Protein AF-A0A2T2WTW9-F1 (afdb_monomer_lite)

Sequence (430 aa):
RAPKILFAANYSHKLLANQEGWDDLMRSLPLPQQQKLLKLWMQDMSKQTQLQDDSLNWAVPLLHEATSSQILQQLQAVLEVTPENVRHEFWWTALEGSDCWTILAKPYGSNLVPDIIPVLQRAAKTMASTIWWQHWMTGVKTLIAVGAGDVSVWVPNILEALSQVQVDAVDPEFLRELERARNSRFKQASQTSKTTKDKKGRSSNKSRKSSLESASELSSTTIWVRLRELVTEGESAERVVLQQHKELQSKVTTLQTEQKNLRKELENIRAQLHEEINRREEVQIAYEHLSRTYADTEEKVTYLQNDIEEKHRIYHELQISHHELSILHEKTKIELSEWQRMADMWEHQSKQEREAGKLEFRDKLRRGPVRIASYVKDYLEHLLEGDSNPELIPSLALSFDELHRYLLSLADLPQEMRIRRELLPKPEDS

Foldseek 3Di:
DDDDDDDDDDDDPVVVVCVVLVVVVLVVDDPVLSVLVVVVQVVVVVVDDDDDDVSQLSLQVLLVVPPDPVSLVSVVSVLVVDDLVVNLSSLLNNLVRDLSLLVCLQPPVQSCLVSLLVNLLVCQVPVDDLSSQVSSLNSVLNNLVNVHDPLLPRLVSVVVSCVSHDPPSPDPVSVVVSVCSNVVVVVVVPPDDDDDDDDDDDDDDDDDPDDPDDPDDPDPVNVVVVVVVVVVVVVVVVVVVVVVVVVVVVVVVVVVVVVVVVVVVVVVVVVVVVVVVVVVVVVVVVVVVVVVVVVVVVVVVVVVVVVVVVVVVVVVVVVVVVVVVVVVVVVVVVVVVVVVVVVVVVVVVLVVVVVVDDDVSLVCLCPPPVVVLVVVVVVVVVVVVPDDDPPVVVVVVVVSVVVVVVSVVVSCDDPPVVCCVVVDDDDDDD

Secondary structure (DSSP, 8-state):
------PPP-S-TTSGGGHHHHHHHHHHS-HHHHHHHHHHHHHHTTT--PPPGGG-TTHHHHHHH--SHHHHHHHHHHHHHS-HHHHHHHHHHHHHH--HHHHHHHHHHHHHHHHHHHHHHHHHHHT--HHHHHHHHHHHHHHHHHT-S-HHHHHHHHHHHHHTS-GGGS-HHHHHHHHHHHHHTTTTTTSS---------------------------HHHHHHHHHHHHHHHHHHHHHHHHHHHHHHHHHHHHHHHHHHHHHHHHHHHHHHHHHHHHHHHHHHHHHHHHHHHHHHHHHHHHHHHHHHHHHHHHHHHHHHHHHHHHHHHHHHHHHHHHHHHHHHHHHHHHHHHHH-TTHHHHHHHHTHHHHHHHHHHHHHHHHTT---TTSHHHHHHHHHHHHHHHHHHHS-SSHHHHHHHSSPP----

Radius of gyration: 58.15 Å; chains: 1; bounding box: 106×54×207 Å

pLDDT: mean 70.26, std 20.25, range [25.44, 97.69]

Structure (mmCIF, N/CA/C/O backbone):
data_AF-A0A2T2WTW9-F1
#
_entry.id   AF-A0A2T2WTW9-F1
#
loop_
_atom_site.group_PDB
_atom_site.id
_atom_site.type_symbol
_atom_site.label_atom_id
_atom_site.label_alt_id
_atom_site.label_comp_id
_atom_site.label_asym_id
_atom_site.label_entity_id
_atom_site.label_seq_id
_atom_site.pdbx_PDB_ins_code
_atom_site.Cartn_x
_atom_site.Cartn_y
_atom_site.Cartn_z
_atom_site.occupancy
_atom_site.B_iso_or_equiv
_atom_site.auth_seq_id
_atom_site.auth_comp_id
_atom_site.auth_asym_id
_atom_site.auth_atom_id
_atom_site.pdbx_PDB_model_num
ATOM 1 N N . ARG A 1 1 ? 30.141 -5.319 -6.192 1.00 32.00 1 ARG A N 1
ATOM 2 C CA . ARG A 1 1 ? 30.430 -4.173 -5.293 1.00 32.00 1 ARG A CA 1
ATOM 3 C C . ARG A 1 1 ? 29.116 -3.421 -5.102 1.00 32.00 1 ARG A C 1
ATOM 5 O O . ARG A 1 1 ? 28.681 -2.782 -6.045 1.00 32.00 1 ARG A O 1
ATOM 12 N N . ALA A 1 2 ? 28.444 -3.619 -3.967 1.00 25.44 2 ALA A N 1
ATOM 13 C CA . ALA A 1 2 ? 27.150 -3.000 -3.658 1.00 25.44 2 ALA A CA 1
ATOM 14 C C . ALA A 1 2 ? 27.317 -1.499 -3.324 1.00 25.44 2 ALA A C 1
ATOM 16 O O . ALA A 1 2 ? 28.402 -1.114 -2.872 1.00 25.44 2 ALA A O 1
ATOM 17 N N . PRO A 1 3 ? 26.303 -0.647 -3.566 1.00 28.50 3 PRO A N 1
ATOM 18 C CA . PRO A 1 3 ? 26.436 0.793 -3.394 1.00 28.50 3 PRO A CA 1
ATOM 19 C C . PRO A 1 3 ? 26.480 1.159 -1.905 1.00 28.50 3 PRO A C 1
ATOM 21 O O . PRO A 1 3 ? 25.616 0.768 -1.125 1.00 28.50 3 PRO A O 1
ATOM 24 N N . LYS A 1 4 ? 27.503 1.929 -1.515 1.00 32.44 4 LYS A N 1
ATOM 25 C CA . LYS A 1 4 ? 27.566 2.604 -0.214 1.00 32.44 4 LYS A CA 1
ATOM 26 C C . LYS A 1 4 ? 26.485 3.685 -0.183 1.00 32.44 4 LYS A C 1
ATOM 28 O O . LYS A 1 4 ? 26.638 4.717 -0.832 1.00 32.44 4 LYS A O 1
ATOM 33 N N . ILE A 1 5 ? 25.416 3.448 0.568 1.00 31.77 5 ILE A N 1
ATOM 34 C CA . ILE A 1 5 ? 24.427 4.474 0.902 1.00 31.77 5 ILE A CA 1
ATOM 35 C C . ILE A 1 5 ? 25.028 5.307 2.038 1.00 31.77 5 ILE A C 1
ATOM 37 O O . ILE A 1 5 ? 25.199 4.833 3.158 1.00 31.77 5 ILE A O 1
ATOM 41 N N . LEU A 1 6 ? 25.436 6.532 1.714 1.00 30.73 6 LEU A N 1
ATOM 42 C CA . LEU A 1 6 ? 25.933 7.513 2.674 1.00 30.73 6 LEU A CA 1
ATOM 43 C C . LEU A 1 6 ? 24.751 8.045 3.496 1.00 30.73 6 LEU A C 1
ATOM 45 O O . LEU A 1 6 ? 23.930 8.801 2.982 1.00 30.73 6 LEU A O 1
ATOM 49 N N . PHE A 1 7 ? 24.678 7.664 4.771 1.00 31.72 7 PHE A N 1
ATOM 50 C CA . PHE A 1 7 ? 23.780 8.292 5.739 1.00 31.72 7 PHE A CA 1
ATOM 51 C C . PHE A 1 7 ? 24.332 9.668 6.126 1.00 31.72 7 PHE A C 1
ATOM 53 O O . PHE A 1 7 ? 25.425 9.784 6.683 1.00 31.72 7 PHE A O 1
ATOM 60 N N . ALA A 1 8 ? 23.575 10.716 5.801 1.00 28.02 8 ALA A N 1
ATOM 61 C CA . ALA A 1 8 ? 23.860 12.077 6.226 1.00 28.02 8 ALA A CA 1
ATOM 62 C C . ALA A 1 8 ? 23.652 12.224 7.743 1.00 28.02 8 ALA A C 1
ATOM 64 O O . ALA A 1 8 ? 22.710 11.694 8.330 1.00 28.02 8 ALA A O 1
ATOM 65 N N . ALA A 1 9 ? 24.592 12.936 8.354 1.00 33.25 9 ALA A N 1
ATOM 66 C CA . ALA A 1 9 ? 24.788 13.105 9.780 1.00 33.25 9 ALA A CA 1
ATOM 67 C C . ALA A 1 9 ? 23.660 13.883 10.475 1.00 33.25 9 ALA A C 1
ATOM 69 O O . ALA A 1 9 ? 23.256 14.931 9.977 1.00 33.25 9 ALA A O 1
ATOM 70 N N . ASN A 1 10 ? 23.230 13.398 11.653 1.00 32.41 10 ASN A N 1
ATOM 71 C CA . ASN A 1 10 ? 23.054 14.197 12.883 1.00 32.41 10 ASN A CA 1
ATOM 72 C C . ASN A 1 10 ? 22.334 13.445 14.020 1.00 32.41 10 ASN A C 1
ATOM 74 O O . ASN A 1 10 ? 21.388 13.986 14.564 1.00 32.41 10 ASN A O 1
ATOM 78 N N . TYR A 1 11 ? 22.760 12.254 14.464 1.00 33.16 11 TYR A N 1
ATOM 79 C CA . TYR A 1 11 ? 22.256 11.716 15.745 1.00 33.16 11 TYR A CA 1
ATOM 80 C C . TYR A 1 11 ? 23.317 10.925 16.528 1.00 33.16 11 TYR A C 1
ATOM 82 O O . TYR A 1 11 ? 24.251 10.359 15.974 1.00 33.16 11 TYR A O 1
ATOM 90 N N . SER A 1 12 ? 23.171 10.994 17.853 1.00 35.12 12 SER A N 1
ATOM 91 C CA . SER A 1 12 ? 24.141 10.763 18.935 1.00 35.12 12 SER A CA 1
ATOM 92 C C . SER A 1 12 ? 25.083 9.546 18.851 1.00 35.12 12 SER A C 1
ATOM 94 O O . SER A 1 12 ? 24.711 8.466 18.401 1.00 35.12 12 SER A O 1
ATOM 96 N N . HIS A 1 13 ? 26.265 9.700 19.466 1.00 31.00 13 HIS A N 1
ATOM 97 C CA . HIS A 1 13 ? 27.338 8.708 19.659 1.00 31.00 13 HIS A CA 1
ATOM 98 C C . HIS A 1 13 ? 26.927 7.326 20.223 1.00 31.00 13 HIS A C 1
ATOM 100 O O . HIS A 1 13 ? 27.744 6.411 20.188 1.00 31.00 13 HIS A O 1
ATOM 106 N N . LYS A 1 14 ? 25.691 7.129 20.709 1.00 35.22 14 LYS A N 1
ATOM 107 C CA . LYS A 1 14 ? 25.185 5.814 21.152 1.00 35.22 14 LYS A CA 1
ATOM 108 C C . LYS A 1 14 ? 24.751 4.886 20.005 1.00 35.22 14 LYS A C 1
ATOM 110 O O . LYS A 1 14 ? 24.693 3.683 20.219 1.00 35.22 14 LYS A O 1
ATOM 115 N N . LEU A 1 15 ? 24.486 5.411 18.805 1.00 37.41 15 LEU A N 1
ATOM 116 C CA . LEU A 1 15 ? 24.097 4.612 17.627 1.00 37.41 15 LEU A CA 1
ATOM 117 C C . LEU A 1 15 ? 25.297 4.000 16.881 1.00 37.41 15 LEU A C 1
ATOM 119 O O . LEU A 1 15 ? 25.158 2.963 16.242 1.00 37.41 15 LEU A O 1
ATOM 123 N N . LEU A 1 16 ? 26.482 4.611 16.989 1.00 35.28 16 LEU A N 1
ATOM 124 C CA . LEU A 1 16 ? 27.678 4.198 16.241 1.00 35.28 16 LEU A CA 1
ATOM 125 C C . LEU A 1 16 ? 28.305 2.891 16.751 1.00 35.28 16 LEU A C 1
ATOM 127 O O . LEU A 1 16 ? 28.935 2.189 15.971 1.00 35.28 16 LEU A O 1
ATOM 131 N N . ALA A 1 17 ? 28.106 2.529 18.022 1.00 37.09 17 ALA A N 1
ATOM 132 C CA . ALA A 1 17 ? 28.613 1.267 18.572 1.00 37.09 17 ALA A CA 1
ATOM 133 C C . ALA A 1 17 ? 27.791 0.034 18.137 1.00 37.09 17 ALA A C 1
ATOM 135 O O . ALA A 1 17 ? 28.277 -1.084 18.243 1.00 37.09 17 ALA A O 1
ATOM 136 N N . ASN A 1 18 ? 26.571 0.233 17.618 1.00 49.44 18 ASN A N 1
ATOM 137 C CA . ASN A 1 18 ? 25.616 -0.842 17.316 1.00 49.44 18 ASN A CA 1
ATOM 138 C C . ASN A 1 18 ? 25.334 -1.015 15.810 1.00 49.44 18 ASN A C 1
ATOM 140 O O . ASN A 1 18 ? 24.486 -1.827 15.441 1.00 49.44 18 ASN A O 1
ATOM 144 N N . GLN A 1 19 ? 26.042 -0.286 14.936 1.00 46.03 19 GLN A N 1
ATOM 145 C CA . GLN A 1 19 ? 25.947 -0.466 13.480 1.00 46.03 19 GLN A CA 1
ATOM 146 C C . GLN A 1 19 ? 26.473 -1.831 13.026 1.00 46.03 19 GLN A C 1
ATOM 148 O O . GLN A 1 19 ? 25.885 -2.419 12.130 1.00 46.03 19 GLN A O 1
ATOM 153 N N . GLU A 1 20 ? 27.508 -2.375 13.675 1.00 45.78 20 GLU A N 1
ATOM 154 C CA . GLU A 1 20 ? 28.047 -3.699 13.324 1.00 45.78 20 GLU A CA 1
ATOM 155 C C . GLU A 1 20 ? 27.030 -4.821 13.584 1.00 45.78 20 GLU A C 1
ATOM 157 O O . GLU A 1 20 ? 26.842 -5.687 12.736 1.00 45.78 20 GLU A O 1
ATOM 162 N N . GLY A 1 21 ? 26.290 -4.764 14.699 1.00 48.16 21 GLY A N 1
ATOM 163 C CA . GLY A 1 21 ? 25.243 -5.747 15.008 1.00 48.16 21 GLY A CA 1
ATOM 164 C C . GLY A 1 21 ? 24.029 -5.657 14.078 1.00 48.16 21 GLY A C 1
ATOM 165 O O . GLY A 1 21 ? 23.460 -6.681 13.703 1.00 48.16 21 GLY A O 1
ATOM 166 N N . TRP A 1 22 ? 23.658 -4.441 13.667 1.00 51.72 22 TRP A N 1
ATOM 167 C CA . TRP A 1 22 ? 22.607 -4.221 12.669 1.00 51.72 22 TRP A CA 1
ATOM 168 C C . TRP A 1 22 ? 23.037 -4.681 11.275 1.00 51.72 22 TRP A C 1
ATOM 170 O O . TRP A 1 22 ? 22.254 -5.319 10.578 1.00 51.72 22 TRP A O 1
ATOM 180 N N . ASP A 1 23 ? 24.278 -4.401 10.876 1.00 53.28 23 ASP A N 1
ATOM 181 C CA . ASP A 1 23 ? 24.824 -4.820 9.587 1.00 53.28 23 ASP A CA 1
ATOM 182 C C . ASP A 1 23 ? 24.964 -6.345 9.501 1.00 53.28 23 ASP A C 1
ATOM 184 O O . ASP A 1 23 ? 24.663 -6.921 8.455 1.00 53.28 23 ASP A O 1
ATOM 188 N N . ASP A 1 24 ? 25.369 -7.013 10.582 1.00 52.59 24 ASP A N 1
ATOM 189 C CA . ASP A 1 24 ? 25.487 -8.473 10.621 1.00 52.59 24 ASP A CA 1
ATOM 190 C C . ASP A 1 24 ? 24.117 -9.169 10.615 1.00 52.59 24 ASP A C 1
ATOM 192 O O . ASP A 1 24 ? 23.941 -10.153 9.892 1.00 52.59 24 ASP A O 1
ATOM 196 N N . LEU A 1 25 ? 23.122 -8.628 11.328 1.00 54.19 25 LEU A N 1
ATOM 197 C CA . LEU A 1 25 ? 21.744 -9.134 11.295 1.00 54.19 25 LEU A CA 1
ATOM 198 C C . LEU A 1 25 ? 21.060 -8.848 9.951 1.00 54.19 25 LEU A C 1
ATOM 200 O O . LEU A 1 25 ? 20.338 -9.686 9.421 1.00 54.19 25 LEU A O 1
ATOM 204 N N . MET A 1 26 ? 21.323 -7.692 9.339 1.00 56.12 26 MET A N 1
ATOM 205 C CA . MET A 1 26 ? 20.840 -7.415 7.989 1.00 56.12 26 MET A CA 1
ATOM 206 C C . MET A 1 26 ? 21.482 -8.359 6.978 1.00 56.12 26 MET A C 1
ATOM 208 O O . MET A 1 26 ? 20.782 -8.865 6.113 1.00 56.12 26 MET A O 1
ATOM 212 N N . ARG A 1 27 ? 22.778 -8.666 7.095 1.00 60.22 27 ARG A N 1
ATOM 213 C CA . ARG A 1 27 ? 23.466 -9.603 6.190 1.00 60.22 27 ARG A CA 1
ATOM 214 C C . ARG A 1 27 ? 23.010 -11.053 6.335 1.00 60.22 27 ARG A C 1
ATOM 216 O O . ARG A 1 27 ? 23.097 -11.779 5.348 1.00 60.22 27 ARG A O 1
ATOM 223 N N . SER A 1 28 ? 22.551 -11.476 7.514 1.00 54.88 28 SER A N 1
ATOM 224 C CA . SER A 1 28 ? 22.048 -12.840 7.730 1.00 54.88 28 SER A CA 1
ATOM 225 C C . SER A 1 28 ? 20.632 -13.057 7.188 1.00 54.88 28 SER A C 1
ATOM 227 O O . SER A 1 28 ? 20.235 -14.199 6.969 1.00 54.88 28 SER A O 1
ATOM 229 N N . LEU A 1 29 ? 19.890 -11.982 6.908 1.00 52.53 29 LEU A N 1
ATOM 230 C CA . LEU A 1 29 ? 18.525 -12.058 6.400 1.00 52.53 29 LEU A CA 1
ATOM 231 C C . LEU A 1 29 ? 18.458 -12.239 4.873 1.00 52.53 29 LEU A C 1
ATOM 233 O O . LEU A 1 29 ? 19.242 -11.629 4.145 1.00 52.53 29 LEU A O 1
ATOM 237 N N . PRO A 1 30 ? 17.474 -12.983 4.338 1.00 57.03 30 PRO A N 1
ATOM 238 C CA . PRO A 1 30 ? 17.153 -12.980 2.914 1.00 57.03 30 PRO A CA 1
ATOM 239 C C . PRO A 1 30 ? 16.832 -11.569 2.392 1.00 57.03 30 PRO A C 1
ATOM 241 O O . PRO A 1 30 ? 16.131 -10.790 3.042 1.00 57.03 30 PRO A O 1
ATOM 244 N N . LEU A 1 31 ? 17.278 -11.254 1.169 1.00 52.59 31 LEU A N 1
ATOM 245 C CA . LEU A 1 31 ? 17.116 -9.940 0.520 1.00 52.59 31 LEU A CA 1
ATOM 246 C C . LEU A 1 31 ? 15.683 -9.349 0.587 1.00 52.59 31 LEU A C 1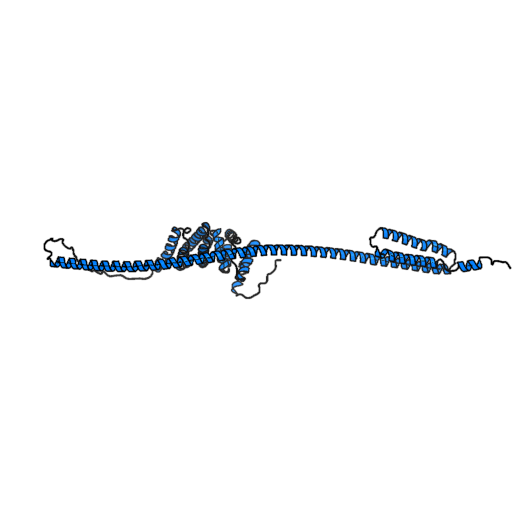
ATOM 248 O O . LEU A 1 31 ? 15.559 -8.146 0.834 1.00 52.59 31 LEU A O 1
ATOM 252 N N . PRO A 1 32 ? 14.594 -10.136 0.442 1.00 48.22 32 PRO A N 1
ATOM 253 C CA . PRO A 1 32 ? 13.232 -9.612 0.576 1.00 48.22 32 PRO A CA 1
ATOM 254 C C . PRO A 1 32 ? 12.908 -9.106 1.990 1.00 48.22 32 PRO A C 1
ATOM 256 O O . PRO A 1 32 ? 12.157 -8.147 2.147 1.00 48.22 32 PRO A O 1
ATOM 259 N N . GLN A 1 33 ? 13.481 -9.730 3.022 1.00 54.44 33 GLN A N 1
ATOM 260 C CA . GLN A 1 33 ? 13.273 -9.359 4.423 1.00 54.44 33 GLN A CA 1
ATOM 261 C C . GLN A 1 33 ? 14.115 -8.134 4.797 1.00 54.44 33 GLN A C 1
ATOM 263 O O . GLN A 1 33 ? 13.599 -7.222 5.439 1.00 54.44 33 GLN A O 1
ATOM 268 N N . GLN A 1 34 ? 15.352 -8.046 4.290 1.00 59.94 34 GLN A N 1
ATOM 269 C CA . GLN A 1 34 ? 16.199 -6.852 4.416 1.00 59.94 34 GLN A CA 1
ATOM 270 C C . GLN A 1 34 ? 15.506 -5.604 3.856 1.00 59.94 34 GLN A C 1
ATOM 272 O O . GLN A 1 34 ? 15.383 -4.587 4.535 1.00 59.94 34 GLN A O 1
ATOM 277 N N . GLN A 1 35 ? 15.005 -5.682 2.619 1.00 54.09 35 GLN A N 1
ATOM 278 C CA . GLN A 1 35 ? 14.326 -4.561 1.960 1.00 54.09 35 GLN A CA 1
ATOM 279 C C . GLN A 1 35 ? 13.061 -4.128 2.708 1.00 54.09 35 GLN A C 1
ATOM 281 O O . GLN A 1 35 ? 12.686 -2.958 2.666 1.00 54.09 35 GLN A O 1
ATOM 286 N N . LYS A 1 36 ? 12.410 -5.059 3.406 1.00 57.69 36 LYS A N 1
ATOM 287 C CA . LYS A 1 36 ? 11.183 -4.810 4.158 1.00 57.69 36 LYS A CA 1
ATOM 288 C C . LYS A 1 36 ? 11.455 -4.183 5.523 1.00 57.69 36 LYS A C 1
ATOM 290 O O . LYS A 1 36 ? 10.808 -3.196 5.848 1.00 57.69 36 LYS A O 1
ATOM 295 N N . LEU A 1 37 ? 12.457 -4.668 6.259 1.00 57.53 37 LEU A N 1
ATOM 296 C CA . LEU A 1 37 ? 12.963 -4.029 7.482 1.00 57.53 37 LEU A CA 1
ATOM 297 C C . LEU A 1 37 ? 13.459 -2.605 7.204 1.00 57.53 37 LEU A C 1
ATOM 299 O O . LEU A 1 37 ? 13.097 -1.683 7.928 1.00 57.53 37 LEU A O 1
ATOM 303 N N . LEU A 1 38 ? 14.190 -2.405 6.102 1.00 59.69 38 LEU A N 1
ATOM 304 C CA . LEU A 1 38 ? 14.583 -1.075 5.628 1.00 59.69 38 LEU A CA 1
ATOM 305 C C . LEU A 1 38 ? 13.368 -0.196 5.307 1.00 59.69 38 LEU A C 1
ATOM 307 O O . LEU A 1 38 ? 13.343 0.959 5.717 1.00 59.69 38 LEU A O 1
ATOM 311 N N . LYS A 1 39 ? 12.341 -0.726 4.630 1.00 57.78 39 LYS A N 1
ATOM 312 C CA . LYS A 1 39 ? 11.100 0.019 4.353 1.00 57.78 39 LYS A CA 1
ATOM 313 C C . LYS A 1 39 ? 10.349 0.407 5.627 1.00 57.78 39 LYS A C 1
ATOM 315 O O . LYS A 1 39 ? 9.943 1.557 5.723 1.00 57.78 39 LYS A O 1
ATOM 320 N N . LEU A 1 40 ? 10.208 -0.495 6.599 1.00 54.28 40 LEU A N 1
ATOM 321 C CA . LEU A 1 40 ? 9.554 -0.216 7.886 1.00 54.28 40 LEU A CA 1
ATOM 322 C C . LEU A 1 40 ? 10.321 0.841 8.688 1.00 54.28 40 LEU A C 1
ATOM 324 O O . LEU A 1 40 ? 9.731 1.785 9.209 1.00 54.28 40 LEU A O 1
ATOM 328 N N . TRP A 1 41 ? 11.648 0.723 8.723 1.00 56.50 41 TRP A N 1
ATOM 329 C CA . TRP A 1 41 ? 12.520 1.681 9.397 1.00 56.50 41 TRP A CA 1
ATOM 330 C C . TRP A 1 41 ? 12.502 3.062 8.718 1.00 56.50 41 TRP A C 1
ATOM 332 O O . TRP A 1 41 ? 12.539 4.091 9.390 1.00 56.50 41 TRP A O 1
ATOM 342 N N . MET A 1 42 ? 12.376 3.101 7.387 1.00 50.41 42 MET A N 1
ATOM 343 C CA . MET A 1 42 ? 12.234 4.340 6.615 1.00 50.41 42 MET A CA 1
ATOM 344 C C . MET A 1 42 ? 10.820 4.943 6.671 1.00 50.41 42 MET A C 1
ATOM 346 O O . MET A 1 42 ? 10.693 6.163 6.614 1.00 50.41 42 MET A O 1
ATOM 350 N N . GLN A 1 43 ? 9.761 4.136 6.793 1.00 49.50 43 GLN A N 1
ATOM 351 C CA . GLN A 1 43 ? 8.373 4.615 6.865 1.00 49.50 43 GLN A CA 1
ATOM 352 C C . GLN A 1 43 ? 8.074 5.340 8.186 1.00 49.50 43 GLN A C 1
ATOM 354 O O . GLN A 1 43 ? 7.377 6.356 8.175 1.00 49.50 43 GLN A O 1
ATOM 359 N N . ASP A 1 44 ? 8.669 4.920 9.306 1.00 46.44 44 ASP A N 1
ATOM 360 C CA . ASP A 1 44 ? 8.463 5.576 10.611 1.00 46.44 44 ASP A CA 1
ATOM 361 C C . ASP A 1 44 ? 9.205 6.929 10.730 1.00 46.44 44 ASP A C 1
ATOM 363 O O . ASP A 1 44 ? 8.783 7.826 11.461 1.00 46.44 44 ASP A O 1
ATOM 367 N N . MET A 1 45 ? 10.237 7.166 9.902 1.00 42.53 45 MET A N 1
ATOM 368 C CA . MET A 1 45 ? 10.816 8.512 9.728 1.00 42.53 45 MET A CA 1
ATOM 369 C C . MET A 1 45 ? 9.802 9.518 9.150 1.00 42.53 45 MET A C 1
ATOM 371 O O . MET A 1 45 ? 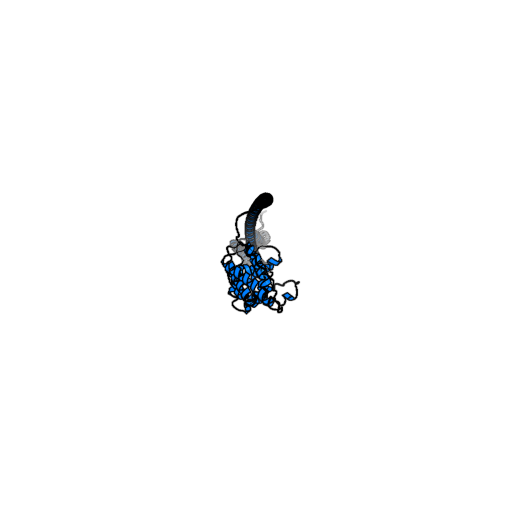10.010 10.728 9.241 1.00 42.53 45 MET A O 1
ATOM 375 N N . SER A 1 46 ? 8.693 9.033 8.581 1.00 43.38 46 SER A N 1
ATOM 376 C CA . SER A 1 46 ? 7.662 9.835 7.923 1.00 43.38 46 SER A CA 1
ATOM 377 C C . SER A 1 46 ? 6.303 9.845 8.638 1.00 43.38 46 SER A C 1
ATOM 379 O O . SER A 1 46 ? 5.301 10.111 8.001 1.00 43.38 46 SER A O 1
ATOM 381 N N . LYS A 1 47 ? 6.228 9.606 9.957 1.00 42.09 47 LYS A N 1
ATOM 382 C CA . LYS A 1 47 ? 5.075 9.934 10.843 1.00 42.09 47 LYS A CA 1
ATOM 383 C C . LYS A 1 47 ? 3.636 9.557 10.410 1.00 42.09 47 LYS A C 1
ATOM 385 O O . LYS A 1 47 ? 2.696 10.001 11.068 1.00 42.09 47 LYS A O 1
ATOM 390 N N . GLN A 1 48 ? 3.403 8.742 9.388 1.00 40.12 48 GLN A N 1
ATOM 391 C CA . GLN A 1 48 ? 2.062 8.307 8.992 1.00 40.12 48 GLN A CA 1
ATOM 392 C C . GLN A 1 48 ? 2.131 6.957 8.285 1.00 40.12 48 GLN A C 1
ATOM 394 O O . GLN A 1 48 ? 2.609 6.901 7.160 1.00 40.12 48 GLN A O 1
ATOM 399 N N . THR A 1 49 ? 1.632 5.885 8.908 1.00 38.47 49 THR A N 1
ATOM 400 C CA . THR A 1 49 ? 0.487 5.066 8.437 1.00 38.47 49 THR A CA 1
ATOM 401 C C . THR A 1 49 ? 0.370 3.757 9.222 1.00 38.47 49 THR A C 1
ATOM 403 O O . THR A 1 49 ? 1.361 3.175 9.653 1.00 38.47 49 THR A O 1
ATOM 406 N N . GLN A 1 50 ? -0.875 3.307 9.406 1.00 43.34 50 GLN A N 1
ATOM 407 C CA . GLN A 1 50 ? -1.211 1.949 9.831 1.00 43.34 50 GLN A CA 1
ATOM 408 C C . GLN A 1 50 ? -0.610 0.944 8.843 1.00 43.34 50 GLN A C 1
ATOM 410 O O . GLN A 1 50 ? -0.861 1.020 7.639 1.00 43.34 50 GLN A O 1
ATOM 415 N N . LEU A 1 51 ? 0.191 0.019 9.362 1.00 43.28 51 LEU A N 1
ATOM 416 C CA . LEU A 1 51 ? 0.743 -1.098 8.607 1.00 43.28 51 LEU A CA 1
ATOM 417 C C . LEU A 1 51 ? -0.392 -2.061 8.234 1.00 43.28 51 LEU A C 1
ATOM 419 O O . LEU A 1 51 ? -1.136 -2.495 9.105 1.00 43.28 51 LEU A O 1
ATOM 423 N N . GLN A 1 52 ? -0.552 -2.356 6.940 1.00 38.91 52 GLN A N 1
ATOM 424 C CA . GLN A 1 52 ? -1.534 -3.334 6.461 1.00 38.91 52 GLN A CA 1
ATOM 425 C C . GLN A 1 52 ? -1.151 -4.765 6.888 1.00 38.91 52 GLN A C 1
ATOM 427 O O . GLN A 1 52 ? 0.012 -5.171 6.754 1.00 38.91 52 GLN A O 1
ATOM 432 N N . ASP A 1 53 ? -2.161 -5.513 7.348 1.00 40.09 53 ASP A N 1
ATOM 433 C CA . ASP A 1 53 ? -2.075 -6.810 8.044 1.00 40.09 53 ASP A CA 1
ATOM 434 C C . ASP A 1 53 ? -1.357 -7.932 7.265 1.00 40.09 53 ASP A C 1
ATOM 436 O O . ASP A 1 53 ? -0.660 -8.745 7.864 1.00 40.09 53 ASP A O 1
ATOM 440 N N . ASP A 1 54 ? -1.390 -7.955 5.930 1.00 42.09 54 ASP A N 1
ATOM 441 C CA . ASP A 1 54 ? -0.792 -9.063 5.154 1.00 42.09 54 ASP A CA 1
ATOM 442 C C . ASP A 1 54 ? 0.743 -8.983 5.011 1.00 42.09 54 ASP A C 1
ATOM 444 O O . ASP A 1 54 ? 1.403 -9.851 4.429 1.00 42.09 54 ASP A O 1
ATOM 448 N N . SER A 1 55 ? 1.365 -7.930 5.544 1.00 42.84 55 SER A N 1
ATOM 449 C CA . SER A 1 55 ? 2.793 -7.655 5.367 1.00 42.84 55 SER A CA 1
ATOM 450 C C . SER A 1 55 ? 3.694 -8.232 6.475 1.00 42.84 55 SER A C 1
ATOM 452 O O . SER A 1 55 ? 4.905 -8.009 6.468 1.00 42.84 55 SER A O 1
ATOM 454 N N . LEU A 1 56 ? 3.168 -9.028 7.398 1.00 49.72 56 LEU A N 1
ATOM 455 C CA . LEU A 1 56 ? 3.733 -9.109 8.747 1.00 49.72 56 LEU A CA 1
ATOM 456 C C . LEU A 1 56 ? 4.286 -10.494 9.177 1.00 49.72 56 LEU A C 1
ATOM 458 O O . LEU A 1 56 ? 4.862 -10.629 10.250 1.00 49.72 56 LEU A O 1
ATOM 462 N N . ASN A 1 57 ? 4.310 -11.485 8.277 1.00 53.94 57 ASN A N 1
ATOM 463 C CA . ASN A 1 57 ? 4.860 -12.838 8.521 1.00 53.94 57 ASN A CA 1
ATOM 464 C C . ASN A 1 57 ? 6.405 -12.960 8.526 1.00 53.94 57 ASN A C 1
ATOM 466 O O . ASN A 1 57 ? 6.944 -14.037 8.278 1.00 53.94 57 ASN A O 1
ATOM 470 N N . TRP A 1 58 ? 7.153 -11.880 8.764 1.00 57.88 58 TRP A N 1
ATOM 471 C CA . TRP A 1 58 ? 8.628 -11.911 8.748 1.00 57.88 58 TRP A CA 1
ATOM 472 C C . TRP A 1 58 ? 9.252 -12.188 10.126 1.00 57.88 58 TRP A C 1
ATOM 474 O O . TRP A 1 58 ? 10.370 -12.696 10.189 1.00 57.88 58 TRP A O 1
ATOM 484 N N . ALA A 1 59 ? 8.531 -11.917 11.221 1.00 57.88 59 ALA A N 1
ATOM 485 C CA . ALA A 1 59 ? 9.000 -12.201 12.579 1.00 57.88 59 ALA A CA 1
ATOM 486 C C . ALA A 1 59 ? 9.073 -13.712 12.867 1.00 57.88 59 ALA A C 1
ATOM 488 O O . ALA A 1 59 ? 9.983 -14.176 13.551 1.00 57.88 59 ALA A O 1
ATOM 489 N N . VAL A 1 60 ? 8.147 -14.491 12.299 1.00 57.91 60 VAL A N 1
ATOM 490 C CA . VAL A 1 60 ? 8.039 -15.939 12.536 1.00 57.91 60 VAL A CA 1
ATOM 491 C C . VAL A 1 60 ? 9.250 -16.712 11.981 1.00 57.91 60 VAL A C 1
ATOM 493 O O . VAL A 1 60 ? 9.845 -17.465 12.750 1.00 57.91 60 VAL A O 1
ATOM 496 N N . PRO A 1 61 ? 9.712 -16.505 10.726 1.00 58.28 61 PRO A N 1
ATOM 497 C CA . PRO A 1 61 ? 10.953 -17.112 10.230 1.00 58.28 61 PRO A CA 1
ATOM 498 C C . PRO A 1 61 ? 12.193 -16.721 11.044 1.00 58.28 61 PRO A C 1
ATOM 500 O O . PRO A 1 61 ? 12.998 -17.584 11.382 1.00 58.28 61 PRO A O 1
ATOM 503 N N . LEU A 1 62 ? 12.310 -15.442 11.423 1.00 60.91 62 LEU A N 1
ATOM 504 C CA . LEU A 1 62 ? 13.414 -14.929 12.243 1.00 60.91 62 LEU A CA 1
ATOM 505 C C . LEU A 1 62 ? 13.519 -15.638 13.596 1.00 60.91 62 LEU A C 1
ATOM 507 O O . LEU A 1 62 ? 14.611 -15.970 14.050 1.00 60.91 62 LEU A O 1
ATOM 511 N N . LEU A 1 63 ? 12.380 -15.883 14.238 1.00 63.53 63 LEU A N 1
ATOM 512 C CA . LEU A 1 63 ? 12.312 -16.568 15.526 1.00 63.53 63 LEU A CA 1
ATOM 513 C C . LEU A 1 63 ? 12.506 -18.081 15.391 1.00 63.53 63 LEU A C 1
ATOM 515 O O . LEU A 1 63 ? 13.075 -18.703 16.286 1.00 63.53 63 LEU A O 1
ATOM 519 N N . HIS A 1 64 ? 12.087 -18.664 14.267 1.00 59.88 64 HIS A N 1
ATOM 520 C CA . HIS A 1 64 ? 12.263 -20.087 13.987 1.00 59.88 64 HIS A CA 1
ATOM 521 C C . HIS A 1 64 ? 13.725 -20.448 13.652 1.00 59.88 64 HIS A C 1
ATOM 523 O O . HIS A 1 64 ? 14.161 -21.567 13.933 1.00 59.88 64 HIS A O 1
ATOM 529 N N . GLU A 1 65 ? 14.494 -19.507 13.093 1.00 57.09 65 GLU A N 1
ATOM 530 C CA . GLU A 1 65 ? 15.939 -19.637 12.844 1.00 57.09 65 GLU A CA 1
ATOM 531 C C . GLU A 1 65 ? 16.799 -19.239 14.062 1.00 57.09 65 GLU A C 1
ATOM 533 O O . GLU A 1 65 ? 17.948 -19.671 14.189 1.00 57.09 65 GLU A O 1
ATOM 538 N N . ALA A 1 66 ? 16.242 -18.483 15.015 1.00 55.22 66 ALA A N 1
ATOM 539 C CA . ALA A 1 66 ? 16.905 -18.056 16.249 1.00 55.22 66 ALA A CA 1
ATOM 540 C C . ALA A 1 66 ? 16.966 -19.158 17.331 1.00 55.22 66 ALA A C 1
ATOM 542 O O . ALA A 1 66 ? 16.661 -18.927 18.501 1.00 55.22 66 ALA A O 1
ATOM 543 N N . THR A 1 67 ? 17.394 -20.372 16.975 1.00 55.19 67 THR A N 1
ATOM 544 C CA . THR A 1 67 ? 17.601 -21.467 17.947 1.00 55.19 67 THR A CA 1
ATOM 545 C C . THR A 1 67 ? 18.915 -21.347 18.725 1.00 55.19 67 THR A C 1
ATOM 547 O O . THR A 1 67 ? 19.118 -22.058 19.711 1.00 55.19 67 THR A O 1
ATOM 550 N N . SER A 1 68 ? 19.817 -20.448 18.312 1.00 61.34 68 SER A N 1
ATOM 551 C CA . SER A 1 68 ? 21.095 -20.213 18.987 1.00 61.34 68 SER A CA 1
ATOM 552 C C . SER A 1 68 ? 21.022 -19.023 19.950 1.00 61.34 68 SER A C 1
ATOM 554 O O . SER A 1 68 ? 20.455 -17.974 19.640 1.00 61.34 68 SER A O 1
ATOM 556 N N . SER A 1 69 ? 21.650 -19.160 21.122 1.00 61.50 69 SER A N 1
ATOM 557 C CA . SER A 1 69 ? 21.720 -18.098 22.138 1.00 61.50 69 SER A CA 1
ATOM 558 C C . SER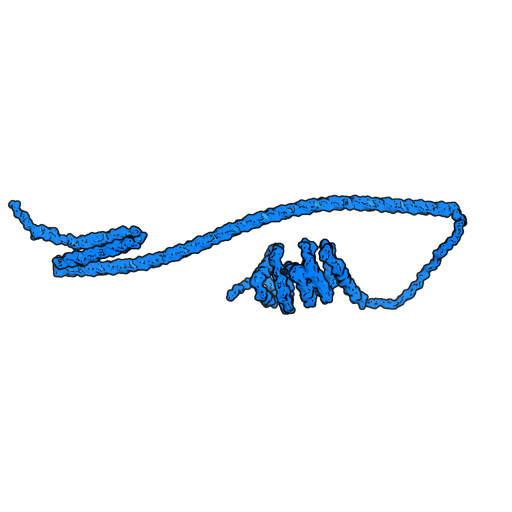 A 1 69 ? 22.355 -16.804 21.617 1.00 61.50 69 SER A C 1
ATOM 560 O O . SER A 1 69 ? 22.010 -15.722 22.084 1.00 61.50 69 SER A O 1
ATOM 562 N N . GLN A 1 70 ? 23.250 -16.904 20.632 1.00 62.38 70 GLN A N 1
ATOM 563 C CA . GLN A 1 70 ? 23.934 -15.765 20.025 1.00 62.38 70 GLN A CA 1
ATOM 564 C C . GLN A 1 70 ? 23.014 -14.953 19.100 1.00 62.38 70 GLN A C 1
ATOM 566 O O . GLN A 1 70 ? 23.032 -13.726 19.152 1.00 62.38 70 GLN A O 1
ATOM 571 N N . ILE A 1 71 ? 22.158 -15.615 18.315 1.00 62.06 71 ILE A N 1
ATOM 572 C CA . ILE A 1 71 ? 21.170 -14.931 17.463 1.00 62.06 71 ILE A CA 1
ATOM 573 C C . ILE A 1 71 ? 20.090 -14.272 18.329 1.00 62.06 71 ILE A C 1
ATOM 575 O O . ILE A 1 71 ? 19.690 -13.146 18.052 1.00 62.06 71 ILE A O 1
ATOM 579 N N . LEU A 1 72 ? 19.673 -14.917 19.425 1.00 64.94 72 LEU A N 1
ATOM 580 C CA . LEU A 1 72 ? 18.720 -14.328 20.374 1.00 64.94 72 LEU A CA 1
ATOM 581 C C . LEU A 1 72 ? 19.280 -13.061 21.049 1.00 64.94 72 LEU A C 1
ATOM 583 O O . LEU A 1 72 ? 18.543 -12.091 21.214 1.00 64.94 72 LEU A O 1
ATOM 587 N N . GLN A 1 73 ? 20.579 -13.033 21.374 1.00 65.44 73 GLN A N 1
ATOM 588 C CA . GLN A 1 73 ? 21.260 -11.834 21.887 1.00 65.44 73 GLN A CA 1
ATOM 589 C C . GLN A 1 73 ? 21.286 -10.694 20.870 1.00 65.44 73 GLN A C 1
ATOM 591 O O . GLN A 1 73 ? 21.026 -9.544 21.219 1.00 65.44 73 GLN A O 1
ATOM 596 N N . GLN A 1 74 ? 21.590 -11.005 19.611 1.00 64.12 74 GLN A N 1
ATOM 597 C CA . GLN A 1 74 ? 21.623 -10.010 18.539 1.00 64.12 74 GLN A CA 1
ATOM 598 C C . GLN A 1 74 ? 20.226 -9.467 18.234 1.00 64.12 74 GLN A C 1
ATOM 600 O O . GLN A 1 74 ? 20.053 -8.255 18.125 1.00 64.12 74 GLN A O 1
ATOM 605 N N . LEU A 1 75 ? 19.219 -10.342 18.171 1.00 69.25 75 LEU A N 1
ATOM 606 C CA . LEU A 1 75 ? 17.826 -9.952 17.983 1.00 69.25 75 LEU A CA 1
ATOM 607 C C . LEU A 1 75 ? 17.361 -9.027 19.109 1.00 69.25 75 LEU A C 1
ATOM 609 O O . LEU A 1 75 ? 16.744 -8.002 18.843 1.00 69.25 75 LEU A O 1
ATOM 613 N N . GLN A 1 76 ? 17.699 -9.340 20.358 1.00 70.31 76 GLN A N 1
ATOM 614 C CA . GLN A 1 76 ? 17.379 -8.474 21.484 1.00 70.31 76 GLN A CA 1
ATOM 615 C C . GLN A 1 76 ? 18.094 -7.121 21.400 1.00 70.31 76 GLN A C 1
ATOM 617 O O . GLN A 1 76 ? 17.452 -6.093 21.592 1.00 70.31 76 GLN A O 1
ATOM 622 N N . ALA A 1 77 ? 19.394 -7.098 21.092 1.00 68.25 77 ALA A N 1
ATOM 623 C CA . ALA A 1 77 ? 20.139 -5.849 20.936 1.00 68.25 77 ALA A CA 1
ATOM 624 C C . ALA A 1 77 ? 19.532 -4.962 19.837 1.00 68.25 77 ALA A C 1
ATOM 626 O O . ALA A 1 77 ? 19.485 -3.740 19.970 1.00 68.25 77 ALA A O 1
ATOM 627 N N . VAL A 1 78 ? 19.012 -5.578 18.773 1.00 67.25 78 VAL A N 1
ATOM 628 C CA . VAL A 1 78 ? 18.258 -4.878 17.732 1.00 67.25 78 VAL A CA 1
ATOM 629 C C . VAL A 1 78 ? 16.914 -4.384 18.269 1.00 67.25 78 VAL A C 1
ATOM 631 O O . VAL A 1 78 ? 16.624 -3.199 18.121 1.00 67.25 78 VAL A O 1
ATOM 634 N N . LEU A 1 79 ? 16.134 -5.230 18.951 1.00 71.38 79 LEU A N 1
ATOM 635 C CA . LEU A 1 79 ? 14.829 -4.861 19.516 1.00 71.38 79 LEU A CA 1
ATOM 636 C C . LEU A 1 79 ? 14.920 -3.737 20.569 1.00 71.38 79 LEU A C 1
ATOM 638 O O . LEU A 1 79 ? 14.029 -2.895 20.671 1.00 71.38 79 LEU A O 1
ATOM 642 N N . GLU A 1 80 ? 16.012 -3.659 21.327 1.00 70.12 80 GLU A N 1
ATOM 643 C CA . GLU A 1 80 ? 16.247 -2.571 22.287 1.00 70.12 80 GLU A CA 1
ATOM 644 C C . GLU A 1 80 ? 16.465 -1.214 21.607 1.00 70.12 80 GLU A C 1
ATOM 646 O O . GLU A 1 80 ? 16.124 -0.175 22.174 1.00 70.12 80 GLU A O 1
ATOM 651 N N . VAL A 1 81 ? 17.008 -1.216 20.388 1.00 66.88 81 VAL A N 1
ATOM 652 C CA . VAL A 1 81 ? 17.286 -0.005 19.602 1.00 66.88 81 VAL A CA 1
ATOM 653 C C . VAL A 1 81 ? 16.147 0.305 18.621 1.00 66.88 81 VAL A C 1
ATOM 655 O O . VAL A 1 81 ? 16.055 1.429 18.123 1.00 66.88 81 VAL A O 1
ATOM 658 N N . THR A 1 82 ? 15.256 -0.654 18.342 1.00 66.75 82 THR A N 1
ATOM 659 C CA . THR A 1 82 ? 14.095 -0.415 17.476 1.00 66.75 82 THR A CA 1
ATOM 660 C C . THR A 1 82 ? 13.064 0.512 18.128 1.00 66.75 82 THR A C 1
ATOM 662 O O . THR A 1 82 ? 12.811 0.396 19.330 1.00 66.75 82 THR A O 1
ATOM 665 N N . PRO A 1 83 ? 12.421 1.397 17.340 1.00 72.81 83 PRO A N 1
ATOM 666 C CA . PRO A 1 83 ? 11.294 2.203 17.801 1.00 72.81 83 PRO A CA 1
ATOM 667 C C . PRO A 1 83 ? 10.167 1.343 18.387 1.00 72.81 83 PRO A C 1
ATOM 669 O O . PRO A 1 83 ? 9.894 0.245 17.896 1.00 72.81 83 PRO A O 1
ATOM 672 N N . GLU A 1 84 ? 9.472 1.868 19.400 1.00 72.69 84 GLU A N 1
ATOM 673 C CA . GLU A 1 84 ? 8.439 1.133 20.149 1.00 72.69 84 GLU A CA 1
ATOM 674 C C . GLU A 1 84 ? 7.325 0.596 19.240 1.00 72.69 84 GLU A C 1
ATOM 676 O O . GLU A 1 84 ? 6.897 -0.542 19.397 1.00 72.69 84 GLU A O 1
ATOM 681 N N . ASN A 1 85 ? 6.913 1.364 18.227 1.00 70.38 85 ASN A N 1
ATOM 682 C CA . ASN A 1 85 ? 5.882 0.956 17.267 1.00 70.38 85 ASN A CA 1
ATOM 683 C C . ASN A 1 85 ? 6.270 -0.324 16.511 1.00 70.38 85 ASN A C 1
ATOM 685 O O . ASN A 1 85 ? 5.476 -1.256 16.407 1.00 70.38 85 ASN A O 1
ATOM 689 N N . VAL A 1 86 ? 7.514 -0.385 16.028 1.00 69.69 86 VAL A N 1
ATOM 690 C CA . VAL A 1 86 ? 8.049 -1.528 15.275 1.00 69.69 86 VAL A CA 1
ATOM 691 C C . VAL A 1 86 ? 8.245 -2.732 16.192 1.00 69.69 86 VAL A C 1
ATOM 693 O O . VAL A 1 86 ? 7.958 -3.862 15.804 1.00 69.69 86 VAL A O 1
ATOM 696 N N . ARG A 1 87 ? 8.683 -2.496 17.432 1.00 76.12 87 ARG A N 1
ATOM 697 C CA . ARG A 1 87 ? 8.832 -3.546 18.443 1.00 76.12 87 ARG A CA 1
ATOM 698 C C . ARG A 1 87 ? 7.485 -4.161 18.831 1.00 76.12 87 ARG A C 1
ATOM 700 O O . ARG A 1 87 ? 7.375 -5.379 18.923 1.00 76.12 87 ARG A O 1
ATOM 707 N N . HIS A 1 88 ? 6.442 -3.348 18.996 1.00 80.00 88 HIS A N 1
ATOM 708 C CA . HIS A 1 88 ? 5.093 -3.845 19.275 1.00 80.00 88 HIS A CA 1
ATOM 709 C C . HIS A 1 88 ? 4.516 -4.654 18.101 1.00 80.00 88 HIS A C 1
ATOM 711 O O . HIS A 1 88 ? 3.899 -5.690 18.338 1.00 80.00 88 HIS A O 1
ATOM 717 N N . GLU A 1 89 ? 4.739 -4.227 16.852 1.00 75.50 89 GLU A N 1
ATOM 718 C CA . GLU A 1 89 ? 4.369 -4.998 15.648 1.00 75.50 89 GLU A CA 1
ATOM 719 C C . GLU A 1 89 ? 5.115 -6.332 15.558 1.00 75.50 89 GLU A C 1
ATOM 721 O O . GLU A 1 89 ? 4.534 -7.376 15.253 1.00 75.50 89 GLU A O 1
ATOM 726 N N . PHE A 1 90 ? 6.411 -6.319 15.868 1.00 78.44 90 PHE A N 1
ATOM 727 C CA . PHE A 1 90 ? 7.207 -7.536 15.926 1.00 78.44 90 PHE A CA 1
ATOM 728 C C . PHE A 1 90 ? 6.622 -8.526 16.939 1.00 78.44 90 PHE A C 1
ATOM 730 O O . PHE A 1 90 ? 6.418 -9.692 16.615 1.00 78.44 90 PHE A O 1
ATOM 737 N N . TRP A 1 91 ? 6.282 -8.070 18.147 1.00 80.00 91 TRP A N 1
ATOM 738 C CA . TRP A 1 91 ? 5.693 -8.948 19.158 1.00 80.00 91 TRP A CA 1
ATOM 739 C C . TRP A 1 91 ? 4.292 -9.429 18.810 1.00 80.00 91 TRP A C 1
ATOM 741 O O . TRP A 1 91 ? 3.971 -10.584 19.081 1.00 80.00 91 TRP A O 1
ATOM 751 N N . TRP A 1 92 ? 3.477 -8.570 18.199 1.00 80.56 92 TRP A N 1
ATOM 752 C CA . TRP A 1 92 ? 2.147 -8.929 17.722 1.00 80.56 92 TRP A CA 1
ATOM 753 C C . TRP A 1 92 ? 2.202 -10.152 16.801 1.00 80.56 92 TRP A C 1
ATOM 755 O O . TRP A 1 92 ? 1.569 -11.169 17.072 1.00 80.56 92 TRP A O 1
ATOM 765 N N . THR A 1 93 ? 3.037 -10.061 15.771 1.00 75.62 93 THR A N 1
ATOM 766 C CA . THR A 1 93 ? 3.194 -11.075 14.719 1.00 75.62 93 THR A CA 1
ATOM 767 C C . THR A 1 93 ? 3.908 -12.328 15.196 1.00 75.62 93 THR A C 1
ATOM 769 O O . THR A 1 93 ? 3.535 -13.447 14.848 1.00 75.62 93 THR A O 1
ATOM 772 N N . ALA A 1 94 ? 4.921 -12.157 16.040 1.00 74.62 94 ALA A N 1
ATOM 773 C CA . ALA A 1 94 ? 5.656 -13.257 16.634 1.00 74.62 94 ALA A CA 1
ATOM 774 C C . ALA A 1 94 ? 4.749 -14.193 17.448 1.00 74.62 94 ALA A C 1
ATOM 776 O O . ALA A 1 94 ? 4.896 -15.415 17.362 1.00 74.62 94 ALA A O 1
ATOM 777 N N . LEU A 1 95 ? 3.794 -13.618 18.187 1.00 77.75 95 LEU A N 1
ATOM 778 C CA . LEU A 1 95 ? 2.829 -14.346 19.009 1.00 77.75 95 LEU A CA 1
ATOM 779 C C . LEU A 1 95 ? 1.740 -15.053 18.189 1.00 77.75 95 LEU A C 1
ATOM 781 O O . LEU A 1 95 ? 1.163 -16.018 18.681 1.00 77.75 95 LEU A O 1
ATOM 785 N N . GLU A 1 96 ? 1.472 -14.647 16.945 1.00 77.88 96 GLU A N 1
ATOM 786 C CA . GLU A 1 96 ? 0.556 -15.390 16.062 1.00 77.88 96 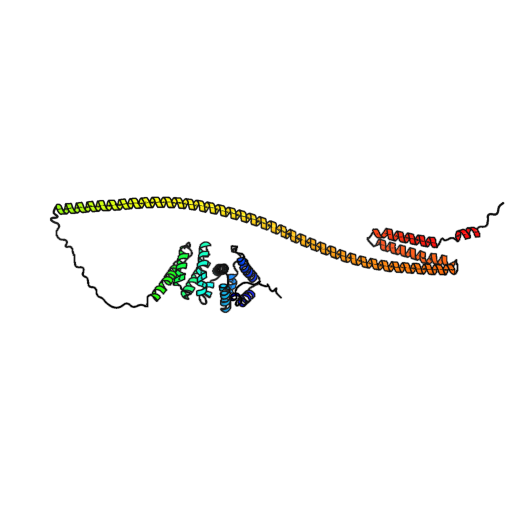GLU A CA 1
ATOM 787 C C . GLU A 1 96 ? 1.168 -16.709 15.570 1.00 77.88 96 GLU A C 1
ATOM 789 O O . GLU A 1 96 ? 0.450 -17.692 15.393 1.00 77.88 96 GLU A O 1
ATOM 794 N N . GLY A 1 97 ? 2.492 -16.751 15.377 1.00 69.50 97 GLY A N 1
ATOM 795 C CA . GLY A 1 97 ? 3.182 -17.906 14.795 1.00 69.50 97 GLY A CA 1
ATOM 796 C C . GLY A 1 97 ? 4.054 -18.729 15.746 1.00 69.50 97 GLY A C 1
ATOM 797 O O . GLY A 1 97 ? 4.442 -19.835 15.373 1.00 69.50 97 GLY A O 1
ATOM 798 N N . SER A 1 98 ? 4.410 -18.229 16.937 1.00 72.50 98 SER A N 1
ATOM 799 C CA . SER A 1 98 ? 5.353 -18.925 17.827 1.00 72.50 98 SER A CA 1
ATOM 800 C C . SER A 1 98 ? 5.272 -18.526 19.310 1.00 72.50 98 SER A C 1
ATOM 802 O O . SER A 1 98 ? 4.993 -17.381 19.656 1.00 72.50 98 SER A O 1
ATOM 804 N N . ASP A 1 99 ? 5.665 -19.452 20.192 1.00 70.69 99 ASP A N 1
ATOM 805 C CA . ASP A 1 99 ? 5.847 -19.259 21.644 1.00 70.69 99 ASP A CA 1
ATOM 806 C C . ASP A 1 99 ? 7.144 -18.499 22.016 1.00 70.69 99 ASP A C 1
ATOM 808 O O . ASP A 1 99 ? 7.780 -18.749 23.048 1.00 70.69 99 ASP A O 1
ATOM 812 N N . CYS A 1 100 ? 7.593 -17.561 21.182 1.00 70.62 100 CYS A N 1
ATOM 813 C CA . CYS A 1 100 ? 8.901 -16.908 21.308 1.00 70.62 100 CYS A CA 1
ATOM 814 C C . CYS A 1 100 ? 9.124 -16.171 22.640 1.00 70.62 100 CYS A C 1
ATOM 816 O O . CYS A 1 100 ? 10.257 -16.064 23.116 1.00 70.62 100 CYS A O 1
ATOM 818 N N . TRP A 1 101 ? 8.050 -15.699 23.280 1.00 74.44 101 TRP A N 1
ATOM 819 C CA . TRP A 1 101 ? 8.117 -15.064 24.595 1.00 74.44 101 TRP A CA 1
ATOM 820 C C . TRP A 1 101 ? 8.659 -16.012 25.660 1.00 74.44 101 TRP A C 1
ATOM 822 O O . TRP A 1 101 ? 9.406 -15.578 26.527 1.00 74.44 101 TRP A O 1
ATOM 832 N N . THR A 1 102 ? 8.350 -17.307 25.593 1.00 73.50 102 THR A N 1
ATOM 833 C CA . THR A 1 102 ? 8.848 -18.286 26.574 1.00 73.50 102 THR A CA 1
ATOM 834 C C . THR A 1 102 ? 10.361 -18.498 26.457 1.00 73.50 102 THR A C 1
ATOM 836 O O . THR A 1 102 ? 11.055 -18.634 27.468 1.00 73.50 102 THR A O 1
ATOM 839 N N . ILE A 1 103 ? 10.879 -18.463 25.225 1.00 73.50 103 ILE A N 1
ATOM 840 C CA . ILE A 1 103 ? 12.300 -18.628 24.902 1.00 73.50 103 ILE A CA 1
ATOM 841 C C . ILE A 1 103 ? 13.097 -17.421 25.408 1.00 73.50 103 ILE A C 1
ATOM 843 O O . ILE A 1 103 ? 14.154 -17.589 26.016 1.00 73.50 103 ILE A O 1
ATOM 847 N N . LEU A 1 104 ? 12.564 -16.212 25.216 1.00 71.25 104 LEU A N 1
ATOM 848 C CA . LEU A 1 104 ? 13.228 -14.955 25.572 1.00 71.25 104 LEU A CA 1
ATOM 849 C C . LEU A 1 104 ? 12.988 -14.524 27.029 1.00 71.25 104 LEU A C 1
ATOM 851 O O . LEU A 1 104 ? 13.826 -13.835 27.610 1.00 71.25 104 LEU A O 1
ATOM 855 N N . ALA A 1 105 ? 11.908 -14.987 27.663 1.00 70.50 105 ALA A N 1
ATOM 856 C CA . ALA A 1 105 ? 11.590 -14.687 29.060 1.00 70.50 105 ALA A CA 1
ATOM 857 C C . ALA A 1 105 ? 12.664 -15.173 30.041 1.00 70.50 105 ALA A C 1
ATOM 859 O O . ALA A 1 105 ? 12.945 -14.491 31.025 1.00 70.50 105 ALA A O 1
ATOM 860 N N . LYS A 1 106 ? 13.276 -16.336 29.779 1.00 69.25 106 LYS A N 1
ATOM 861 C CA . LYS A 1 106 ? 14.323 -16.914 30.638 1.00 69.25 106 LYS A CA 1
ATOM 862 C C . LYS A 1 106 ? 15.606 -16.073 30.680 1.00 69.25 106 LYS A C 1
ATOM 864 O O . LYS A 1 106 ? 16.049 -15.760 31.781 1.00 69.25 106 LYS A O 1
ATOM 869 N N . PRO A 1 107 ? 16.221 -15.718 29.540 1.00 69.94 107 PRO A N 1
ATOM 870 C CA . PRO A 1 107 ? 17.445 -14.925 29.546 1.00 69.94 107 PRO A CA 1
ATOM 871 C C . PRO A 1 107 ? 17.212 -13.412 29.711 1.00 69.94 107 PRO A C 1
ATOM 873 O O . PRO A 1 107 ? 18.086 -12.745 30.259 1.00 69.94 107 PRO A O 1
ATOM 876 N N . TYR A 1 108 ? 16.060 -12.867 29.288 1.00 73.00 108 TYR A N 1
ATOM 877 C CA . TYR A 1 108 ? 15.886 -11.412 29.095 1.00 73.00 108 TYR A CA 1
ATOM 878 C C . TYR A 1 108 ? 14.577 -10.838 29.632 1.00 73.00 108 TYR A C 1
ATOM 880 O O . TYR A 1 108 ? 14.155 -9.751 29.235 1.00 73.00 108 TYR A O 1
ATOM 888 N N . GLY A 1 109 ? 13.923 -11.546 30.551 1.00 69.94 109 GLY A N 1
ATOM 889 C CA . GLY A 1 109 ? 12.567 -11.218 30.972 1.00 69.94 109 GLY A CA 1
ATOM 890 C C . GLY A 1 109 ? 12.344 -9.768 31.419 1.00 69.94 109 GLY A C 1
ATOM 891 O O . GLY A 1 109 ? 11.280 -9.225 31.144 1.00 69.94 109 GLY A O 1
ATOM 892 N N . SER A 1 110 ? 13.319 -9.104 32.054 1.00 74.44 110 SER A N 1
ATOM 893 C CA . SER A 1 110 ? 13.183 -7.700 32.485 1.00 74.44 110 SER A CA 1
ATOM 894 C C . SER A 1 110 ? 12.954 -6.722 31.333 1.00 74.44 110 SER A C 1
ATOM 896 O O . SER A 1 110 ? 12.273 -5.717 31.522 1.00 74.44 110 SER A O 1
ATOM 898 N N . ASN A 1 111 ? 13.495 -7.022 30.152 1.00 76.75 111 ASN A N 1
ATOM 899 C CA . ASN A 1 111 ? 13.475 -6.120 29.000 1.00 76.75 111 ASN A CA 1
ATOM 900 C C . ASN A 1 111 ? 12.200 -6.303 28.167 1.00 76.75 111 ASN A C 1
ATOM 902 O O . ASN A 1 111 ? 11.855 -5.427 27.386 1.00 76.75 111 ASN A O 1
ATOM 906 N N . LEU A 1 112 ? 11.472 -7.403 28.390 1.00 74.94 112 LEU A N 1
ATOM 907 C CA . LEU A 1 112 ? 10.175 -7.680 27.771 1.00 74.94 112 LEU A CA 1
ATOM 908 C C . LEU A 1 112 ? 9.015 -6.998 28.505 1.00 74.94 112 LEU A C 1
ATOM 910 O O . LEU A 1 112 ? 8.000 -6.702 27.885 1.00 74.94 112 LEU A O 1
ATOM 914 N N . VAL A 1 113 ? 9.157 -6.720 29.809 1.00 77.50 113 VAL A N 1
ATOM 915 C CA . VAL A 1 113 ? 8.096 -6.134 30.657 1.00 77.50 113 VAL A CA 1
ATOM 916 C C . VAL A 1 113 ? 7.449 -4.867 30.070 1.00 77.50 113 VAL A C 1
ATOM 918 O O . VAL A 1 113 ? 6.218 -4.791 30.101 1.00 77.50 113 VAL A O 1
ATOM 921 N N . PRO A 1 114 ? 8.203 -3.889 29.525 1.00 79.94 114 PRO A N 1
ATOM 922 C CA . PRO A 1 114 ? 7.618 -2.670 28.960 1.00 79.94 114 PRO A CA 1
ATOM 923 C C . PRO A 1 114 ? 6.684 -2.923 27.769 1.00 79.94 114 PRO A C 1
ATOM 925 O O . PRO A 1 114 ? 5.727 -2.175 27.585 1.00 79.94 114 PRO A O 1
ATOM 928 N N . ASP A 1 115 ? 6.919 -3.992 27.005 1.00 79.19 115 ASP A N 1
ATOM 929 C CA . ASP A 1 115 ? 6.170 -4.300 25.783 1.00 79.19 115 ASP A CA 1
ATOM 930 C C . ASP A 1 115 ? 4.888 -5.107 26.060 1.00 79.19 115 ASP A C 1
ATOM 932 O O . ASP A 1 115 ? 4.002 -5.179 25.207 1.00 79.19 115 ASP A O 1
ATOM 936 N N . ILE A 1 116 ? 4.738 -5.686 27.260 1.00 77.44 116 ILE A N 1
ATOM 937 C CA . ILE A 1 116 ? 3.616 -6.586 27.576 1.00 77.44 116 ILE A CA 1
ATOM 938 C C . ILE A 1 116 ? 2.269 -5.868 27.525 1.00 77.44 116 ILE A C 1
ATOM 940 O O . ILE A 1 116 ? 1.302 -6.389 26.968 1.00 77.44 116 ILE A O 1
ATOM 944 N N . ILE A 1 117 ? 2.197 -4.682 28.128 1.00 79.56 117 ILE A N 1
ATOM 945 C CA . ILE A 1 117 ? 0.947 -3.929 28.278 1.00 79.56 117 ILE A CA 1
ATOM 946 C C . ILE A 1 117 ? 0.511 -3.301 26.944 1.00 79.56 117 ILE A C 1
ATOM 948 O O . ILE A 1 117 ? -0.654 -3.482 26.587 1.00 79.56 117 ILE A O 1
ATOM 952 N N . PRO A 1 118 ? 1.383 -2.621 26.170 1.00 81.88 118 PRO A N 1
ATOM 953 C CA . PRO A 1 118 ? 1.000 -2.076 24.866 1.00 81.88 118 PRO A CA 1
ATOM 954 C C . PRO A 1 118 ? 0.506 -3.151 23.890 1.00 81.88 118 PRO A C 1
ATOM 956 O O . PRO A 1 118 ? -0.509 -2.961 23.217 1.00 81.88 118 PRO A O 1
ATOM 959 N N . VAL A 1 119 ? 1.178 -4.307 23.855 1.00 81.75 119 VAL A N 1
ATOM 960 C CA . VAL A 1 119 ? 0.795 -5.438 22.997 1.00 81.75 119 VAL A CA 1
ATOM 961 C C . VAL A 1 119 ? -0.548 -6.036 23.441 1.00 81.75 119 VAL A C 1
ATOM 963 O O . VAL A 1 119 ? -1.410 -6.302 22.604 1.00 81.75 119 VAL A O 1
ATOM 966 N N . LEU A 1 120 ? -0.787 -6.156 24.752 1.00 81.06 120 LEU A N 1
ATOM 967 C CA . LEU A 1 120 ? -2.071 -6.601 25.306 1.00 81.06 120 LEU A CA 1
ATOM 968 C C . LEU A 1 120 ? -3.221 -5.625 24.998 1.00 81.06 120 LEU A C 1
ATOM 970 O O . LEU A 1 120 ? -4.308 -6.043 24.604 1.00 81.06 120 LEU A O 1
ATOM 974 N N . GLN A 1 121 ? -2.995 -4.320 25.152 1.00 80.94 121 GLN A N 1
ATOM 975 C CA . GLN A 1 121 ? -3.997 -3.293 24.845 1.00 80.94 121 GLN A CA 1
ATOM 976 C C . GLN A 1 121 ? -4.358 -3.265 23.358 1.00 80.94 121 GLN A C 1
ATOM 978 O O . GLN A 1 121 ? -5.495 -2.950 23.003 1.00 80.94 121 GLN A O 1
ATOM 983 N N . ARG A 1 122 ? -3.405 -3.598 22.482 1.00 80.31 122 ARG A N 1
ATOM 984 C CA . ARG A 1 122 ? -3.678 -3.808 21.060 1.00 80.31 122 ARG A CA 1
ATOM 985 C C . ARG A 1 122 ? -4.553 -5.044 20.850 1.00 80.31 122 ARG A C 1
ATOM 987 O O . ARG A 1 122 ? -5.580 -4.921 20.192 1.00 80.31 122 ARG A O 1
ATOM 994 N N . ALA A 1 123 ? -4.220 -6.171 21.484 1.00 77.44 123 ALA A N 1
ATOM 995 C CA . ALA A 1 123 ? -4.988 -7.421 21.389 1.00 77.44 123 ALA A CA 1
ATOM 996 C C . ALA A 1 123 ? -6.447 -7.270 21.803 1.00 77.44 123 ALA A C 1
ATOM 998 O O . ALA A 1 123 ? -7.348 -7.809 21.159 1.00 77.44 123 ALA A O 1
ATOM 999 N N . ALA A 1 124 ? -6.671 -6.478 22.849 1.00 73.19 124 ALA A N 1
ATOM 1000 C CA . ALA A 1 124 ? -7.994 -6.116 23.325 1.00 73.19 124 ALA A CA 1
ATOM 1001 C C . ALA A 1 124 ? -8.845 -5.394 22.268 1.00 73.19 124 ALA A C 1
ATOM 1003 O O . ALA A 1 124 ? -10.060 -5.568 22.235 1.00 73.19 124 ALA A O 1
ATOM 1004 N N . LYS A 1 125 ? -8.218 -4.573 21.416 1.00 77.25 125 LYS A N 1
ATOM 1005 C CA . LYS A 1 125 ? -8.901 -3.752 20.406 1.00 77.25 125 LYS A CA 1
ATOM 1006 C C . LYS A 1 125 ? -9.138 -4.494 19.093 1.00 77.25 125 LYS A C 1
ATOM 1008 O O . LYS A 1 125 ? -10.136 -4.224 18.435 1.00 77.25 125 LYS A O 1
ATOM 1013 N N . THR A 1 126 ? -8.231 -5.387 18.701 1.00 70.44 126 THR A N 1
ATOM 1014 C CA . THR A 1 126 ? -8.233 -6.030 17.374 1.00 70.44 126 THR A CA 1
ATOM 1015 C C . THR A 1 126 ? -8.811 -7.448 17.356 1.00 70.44 126 THR A C 1
ATOM 1017 O O . THR A 1 126 ? -8.845 -8.055 16.294 1.00 70.44 126 THR A O 1
ATOM 1020 N N . MET A 1 127 ? -9.303 -7.968 18.490 1.00 66.50 127 MET A N 1
ATOM 1021 C CA . MET A 1 127 ? -9.817 -9.343 18.629 1.00 66.50 127 MET A CA 1
ATOM 1022 C C . MET A 1 127 ? -8.803 -10.411 18.178 1.00 66.50 127 MET A C 1
ATOM 1024 O O . MET A 1 127 ? -9.025 -11.141 17.215 1.00 66.50 127 MET A O 1
ATOM 1028 N N . ALA A 1 128 ? -7.680 -10.506 18.900 1.00 71.44 128 ALA A N 1
ATOM 1029 C CA . ALA A 1 128 ? -6.640 -11.507 18.641 1.00 71.44 128 ALA A CA 1
ATOM 1030 C C . ALA A 1 128 ? -7.174 -12.957 18.650 1.00 71.44 128 ALA A C 1
ATOM 1032 O O . ALA A 1 128 ? -8.111 -13.289 19.382 1.00 71.44 128 ALA A O 1
ATOM 1033 N N . SER A 1 129 ? -6.535 -13.836 17.870 1.00 79.69 129 SER A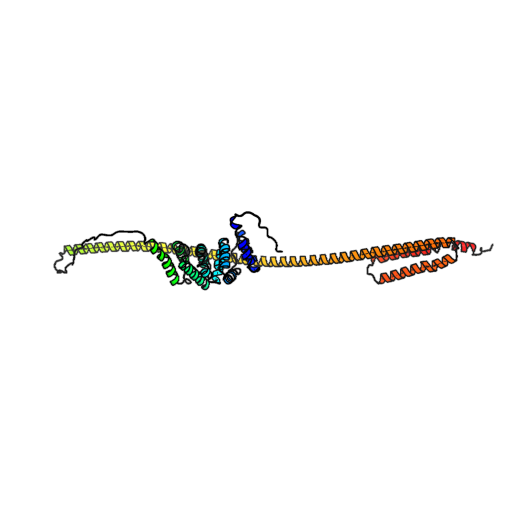 N 1
ATOM 1034 C CA . SER A 1 129 ? -6.900 -15.255 17.772 1.00 79.69 129 SER A CA 1
ATOM 1035 C C . SER A 1 129 ? -6.689 -16.020 19.089 1.00 79.69 129 SER A C 1
ATOM 1037 O O . SER A 1 129 ? -5.909 -15.624 19.955 1.00 79.69 129 SER A O 1
ATOM 1039 N N . THR A 1 130 ? -7.352 -17.169 19.248 1.00 80.38 130 THR A N 1
ATOM 1040 C CA . THR A 1 130 ? -7.191 -18.030 20.437 1.00 80.38 130 THR A CA 1
ATOM 1041 C C . THR A 1 130 ? -5.759 -18.544 20.610 1.00 80.38 130 THR A C 1
ATOM 1043 O O . THR A 1 130 ? -5.280 -18.643 21.737 1.00 80.38 130 THR A O 1
ATOM 1046 N N . ILE A 1 131 ? -5.062 -18.822 19.505 1.00 81.12 131 ILE A N 1
ATOM 1047 C CA . ILE A 1 131 ? -3.657 -19.262 19.487 1.00 81.12 131 ILE A CA 1
ATOM 1048 C C . ILE A 1 131 ? -2.746 -18.151 20.021 1.00 81.12 131 ILE A C 1
ATOM 1050 O O . ILE A 1 131 ? -1.895 -18.397 20.874 1.00 81.12 131 ILE A O 1
ATOM 1054 N N . TRP A 1 132 ? -2.987 -16.909 19.598 1.00 87.25 132 TRP A N 1
ATOM 1055 C CA . TRP A 1 132 ? -2.244 -15.747 20.080 1.00 87.25 132 TRP A CA 1
ATOM 1056 C C . TRP A 1 132 ? -2.363 -15.584 21.601 1.00 87.25 132 TRP A C 1
ATOM 1058 O O . TRP A 1 132 ? -1.360 -15.429 22.302 1.00 87.25 132 TRP A O 1
ATOM 1068 N N . TRP A 1 133 ? -3.587 -15.692 22.133 1.00 83.50 133 TRP A N 1
ATOM 1069 C CA . TRP A 1 133 ? -3.837 -15.609 23.575 1.00 83.50 133 TRP A CA 1
ATOM 1070 C C . TRP A 1 133 ? -3.118 -16.715 24.351 1.00 83.50 133 TRP A C 1
ATOM 1072 O O . TRP A 1 133 ? -2.576 -16.450 25.425 1.00 83.50 133 TRP A O 1
ATOM 1082 N N . GLN A 1 134 ? -3.062 -17.937 23.811 1.00 83.62 134 GLN A N 1
ATOM 1083 C CA . GLN A 1 134 ? -2.319 -19.044 24.420 1.00 83.62 134 GLN A CA 1
ATOM 1084 C C . GLN A 1 134 ? -0.818 -18.751 24.507 1.00 83.62 134 GLN A C 1
ATOM 1086 O O . GLN A 1 134 ? -0.236 -18.900 25.587 1.00 83.62 134 GLN A O 1
ATOM 1091 N N . HIS A 1 135 ? -0.202 -18.287 23.417 1.00 83.75 135 HIS A N 1
ATOM 1092 C CA . HIS A 1 135 ? 1.226 -17.962 23.400 1.00 83.75 135 HIS A CA 1
ATOM 1093 C C . HIS A 1 135 ? 1.555 -16.798 24.345 1.00 83.75 135 HIS A C 1
ATOM 1095 O O . HIS A 1 135 ? 2.504 -16.864 25.135 1.00 83.75 135 HIS A O 1
ATOM 1101 N N . TRP A 1 136 ? 0.721 -15.755 24.346 1.00 86.69 136 TRP A N 1
ATOM 1102 C CA . TRP A 1 136 ? 0.887 -14.606 25.235 1.00 86.69 136 TRP A CA 1
ATOM 1103 C C . TRP A 1 136 ? 0.765 -15.004 26.715 1.00 86.69 136 TRP A C 1
ATOM 1105 O O . TRP A 1 136 ? 1.653 -14.695 27.515 1.00 86.69 136 TRP A O 1
ATOM 1115 N N . MET A 1 137 ? -0.280 -15.758 27.091 1.00 86.12 137 MET A N 1
ATOM 1116 C CA . MET A 1 137 ? -0.472 -16.233 28.469 1.00 86.12 137 MET A CA 1
ATOM 1117 C C . MET A 1 137 ? 0.702 -17.104 28.931 1.00 86.12 137 MET A C 1
ATOM 1119 O O . MET A 1 137 ? 1.201 -16.933 30.045 1.00 86.12 137 MET A O 1
ATOM 1123 N N . THR A 1 138 ? 1.188 -18.005 28.075 1.00 84.69 138 THR A N 1
ATOM 1124 C CA . THR A 1 138 ? 2.332 -18.881 28.377 1.00 84.69 138 THR A CA 1
ATOM 1125 C C . THR A 1 138 ? 3.623 -18.075 28.564 1.00 84.69 138 THR A C 1
ATOM 1127 O O . THR A 1 138 ? 4.390 -18.323 29.505 1.00 84.69 138 THR A O 1
ATOM 1130 N N . GLY A 1 139 ? 3.837 -17.047 27.739 1.00 82.81 139 GLY A N 1
ATOM 1131 C CA . GLY A 1 139 ? 4.929 -16.086 27.893 1.00 82.81 139 GLY A CA 1
ATOM 1132 C C . GLY A 1 139 ? 4.881 -15.351 29.235 1.00 82.81 139 GLY A C 1
ATOM 1133 O O . GLY A 1 139 ? 5.865 -15.347 29.977 1.00 82.81 139 GLY A O 1
ATOM 1134 N N . VAL A 1 140 ? 3.717 -14.807 29.603 1.00 84.38 140 VAL A N 1
ATOM 1135 C CA . VAL A 1 140 ? 3.518 -14.109 30.885 1.00 84.38 140 VAL A CA 1
ATOM 1136 C C . VAL A 1 140 ? 3.727 -15.044 32.079 1.00 84.38 140 VAL A C 1
ATOM 1138 O O . VAL A 1 140 ? 4.435 -14.676 33.018 1.00 84.38 140 VAL A O 1
ATOM 1141 N N . LYS A 1 141 ? 3.200 -16.277 32.041 1.00 85.75 141 LYS A N 1
ATOM 1142 C CA . LYS A 1 141 ? 3.464 -17.296 33.079 1.00 85.75 141 LYS A CA 1
ATOM 1143 C C . LYS A 1 141 ? 4.964 -17.544 33.253 1.00 85.75 141 LYS A C 1
ATOM 1145 O O . LYS A 1 141 ? 5.454 -17.623 34.380 1.00 85.75 141 LYS A O 1
ATOM 1150 N N . THR A 1 142 ? 5.703 -17.616 32.148 1.00 83.62 142 THR A N 1
ATOM 1151 C CA . THR A 1 142 ? 7.157 -17.826 32.166 1.00 83.62 142 THR A CA 1
ATOM 1152 C C . THR A 1 142 ? 7.893 -16.628 32.771 1.00 83.62 142 THR A C 1
ATOM 1154 O O . THR A 1 142 ? 8.791 -16.817 33.589 1.00 83.62 142 THR A O 1
ATOM 1157 N N . LEU A 1 143 ? 7.485 -15.397 32.454 1.00 81.88 143 LEU A N 1
ATOM 1158 C CA . LEU A 1 143 ? 8.062 -14.180 33.040 1.00 81.88 143 LEU A CA 1
ATOM 1159 C C . LEU A 1 143 ? 7.843 -14.099 34.556 1.00 81.88 143 LEU A C 1
ATOM 1161 O O . LEU A 1 143 ? 8.759 -13.732 35.294 1.00 81.88 143 LEU A O 1
ATOM 1165 N N . ILE A 1 144 ? 6.662 -14.505 35.033 1.00 84.25 144 ILE A N 1
ATOM 1166 C CA . ILE A 1 144 ? 6.374 -14.618 36.470 1.00 84.25 144 ILE A CA 1
ATOM 1167 C C . ILE A 1 144 ? 7.274 -15.678 37.110 1.00 84.25 144 ILE A C 1
ATOM 1169 O O . ILE A 1 144 ? 7.872 -15.419 38.154 1.00 84.25 144 ILE A O 1
ATOM 1173 N N . ALA A 1 145 ? 7.400 -16.852 36.483 1.00 84.06 145 ALA A N 1
ATOM 1174 C CA . ALA A 1 145 ? 8.209 -17.956 36.997 1.00 84.06 145 ALA A CA 1
ATOM 1175 C C . ALA A 1 145 ? 9.706 -17.607 37.089 1.00 84.06 145 ALA A C 1
ATOM 1177 O O . ALA A 1 145 ? 10.376 -18.027 38.030 1.00 84.06 145 ALA A O 1
ATOM 1178 N N . VAL A 1 146 ? 10.220 -16.821 36.139 1.00 81.12 146 VAL A N 1
ATOM 1179 C CA . VAL A 1 146 ? 11.618 -16.354 36.108 1.00 81.12 146 VAL A CA 1
ATOM 1180 C C . VAL A 1 146 ? 11.836 -15.132 37.018 1.00 81.12 146 VAL A C 1
ATOM 1182 O O . VAL A 1 146 ? 12.973 -14.780 37.323 1.00 81.12 146 VAL A O 1
ATOM 1185 N N . GLY A 1 147 ? 10.767 -14.500 37.515 1.00 80.00 147 GLY A N 1
ATOM 1186 C CA . GLY A 1 147 ? 10.865 -13.304 38.355 1.00 80.00 147 GLY A CA 1
ATOM 1187 C C . GLY A 1 147 ? 11.352 -12.078 37.581 1.00 80.00 147 GLY A C 1
ATOM 1188 O O . GLY A 1 147 ? 12.122 -11.277 38.108 1.00 80.00 147 GLY A O 1
ATOM 1189 N N . ALA A 1 148 ? 10.927 -11.956 36.324 1.00 77.69 148 ALA A N 1
ATOM 1190 C CA . ALA A 1 148 ? 11.302 -10.878 35.425 1.00 77.69 148 ALA A CA 1
ATOM 1191 C C . ALA A 1 148 ? 10.800 -9.506 35.917 1.00 77.69 148 ALA A C 1
ATOM 1193 O O . ALA A 1 148 ? 9.594 -9.250 35.994 1.00 77.69 148 ALA A O 1
ATOM 1194 N N . GLY A 1 149 ? 11.739 -8.609 36.231 1.00 75.94 149 GLY A N 1
ATOM 1195 C CA . GLY A 1 149 ? 11.433 -7.276 36.755 1.00 75.94 149 GLY A CA 1
ATOM 1196 C C . GLY A 1 149 ? 10.719 -7.301 38.113 1.00 75.94 149 GLY A C 1
ATOM 1197 O O . GLY A 1 149 ? 10.759 -8.285 38.858 1.00 75.94 149 GLY A O 1
ATOM 1198 N N . ASP A 1 150 ? 10.053 -6.197 38.461 1.00 79.88 150 ASP A N 1
ATOM 1199 C CA . ASP A 1 150 ? 9.197 -6.162 39.646 1.00 79.88 150 ASP A CA 1
ATOM 1200 C C . ASP A 1 150 ? 7.770 -6.596 39.297 1.00 79.88 150 ASP A C 1
ATOM 1202 O O . ASP A 1 150 ? 6.928 -5.791 38.901 1.00 79.88 150 ASP A O 1
ATOM 1206 N N . VAL A 1 151 ? 7.509 -7.893 39.472 1.00 79.44 151 VAL A N 1
ATOM 1207 C CA . VAL A 1 151 ? 6.196 -8.535 39.277 1.00 79.44 151 VAL A CA 1
ATOM 1208 C C . VAL A 1 151 ? 5.072 -7.779 39.996 1.00 79.44 151 VAL A C 1
ATOM 1210 O O . VAL A 1 151 ? 3.950 -7.730 39.499 1.00 79.44 151 VAL A O 1
ATOM 1213 N N . SER A 1 152 ? 5.360 -7.129 41.130 1.00 76.38 152 SER A N 1
ATOM 1214 C CA . SER A 1 152 ? 4.356 -6.368 41.882 1.00 76.38 152 SER A CA 1
ATOM 1215 C C . SER A 1 152 ? 3.909 -5.073 41.194 1.00 76.38 152 SER A C 1
ATOM 1217 O O . SER A 1 152 ? 2.830 -4.573 41.503 1.00 76.38 152 SER A O 1
ATOM 1219 N N . VAL A 1 153 ? 4.697 -4.565 40.243 1.00 79.69 153 VAL A N 1
ATOM 1220 C CA . VAL A 1 153 ? 4.432 -3.318 39.513 1.00 79.69 153 VAL A CA 1
ATOM 1221 C C . VAL A 1 153 ? 3.647 -3.583 38.233 1.00 79.69 153 VAL A C 1
ATOM 1223 O O . VAL A 1 153 ? 2.690 -2.872 37.948 1.00 79.69 153 VAL A O 1
ATOM 1226 N N . TRP A 1 154 ? 4.015 -4.607 37.460 1.00 82.31 154 TRP A N 1
ATOM 1227 C CA . TRP A 1 154 ? 3.419 -4.825 36.137 1.00 82.31 154 TRP A CA 1
ATOM 1228 C C . TRP A 1 154 ? 2.218 -5.783 36.135 1.00 82.31 154 TRP A C 1
ATOM 1230 O O . TRP A 1 154 ? 1.324 -5.621 35.305 1.00 82.31 154 TRP A O 1
ATOM 1240 N N . VAL A 1 155 ? 2.125 -6.734 37.075 1.00 84.69 155 VAL A N 1
ATOM 1241 C CA . VAL A 1 155 ? 0.967 -7.651 37.165 1.00 84.69 155 VAL A CA 1
ATOM 1242 C C . VAL A 1 155 ? -0.358 -6.924 37.444 1.00 84.69 155 VAL A C 1
ATOM 1244 O O . VAL A 1 155 ? -1.350 -7.273 36.803 1.00 84.69 155 VAL A O 1
ATOM 1247 N N . PRO A 1 156 ? -0.430 -5.909 38.332 1.00 83.75 156 PRO A N 1
ATOM 1248 C CA . PRO A 1 156 ? -1.656 -5.130 38.511 1.00 83.75 156 PRO A CA 1
ATOM 1249 C C . PRO A 1 156 ? -2.126 -4.448 37.222 1.00 83.75 156 PRO A C 1
ATOM 1251 O O . PRO A 1 156 ? -3.314 -4.488 36.923 1.00 83.75 156 PRO A O 1
ATOM 1254 N N . ASN A 1 157 ? -1.195 -3.911 36.430 1.00 82.06 157 ASN A N 1
ATOM 1255 C CA . ASN A 1 157 ? -1.513 -3.238 35.170 1.00 82.06 157 ASN A CA 1
ATOM 1256 C C . ASN A 1 157 ? -2.047 -4.220 34.117 1.00 82.06 157 ASN A C 1
ATOM 1258 O O . ASN A 1 157 ? -2.914 -3.867 33.323 1.00 82.06 157 ASN A O 1
ATOM 1262 N N . ILE A 1 158 ? -1.564 -5.468 34.122 1.00 83.38 158 ILE A N 1
ATOM 1263 C CA . ILE A 1 158 ? -2.118 -6.531 33.275 1.00 83.38 158 ILE A CA 1
ATOM 1264 C C . ILE A 1 158 ? -3.535 -6.894 33.713 1.00 83.38 158 ILE A C 1
ATOM 1266 O O . ILE A 1 158 ? -4.411 -7.015 32.866 1.00 83.38 158 ILE A O 1
ATOM 1270 N N . LEU A 1 159 ? -3.777 -7.058 35.017 1.00 82.56 159 LEU A N 1
ATOM 1271 C CA . LEU A 1 159 ? -5.116 -7.361 35.534 1.00 82.56 159 LEU A CA 1
ATOM 1272 C C . LEU A 1 159 ? -6.115 -6.241 35.204 1.00 82.56 159 LEU A C 1
ATOM 1274 O O . LEU A 1 159 ? -7.247 -6.525 34.820 1.00 82.56 159 LEU A O 1
ATOM 1278 N N . GLU A 1 160 ? -5.689 -4.982 35.305 1.00 83.06 160 GLU A N 1
ATOM 1279 C CA . GLU A 1 160 ? -6.492 -3.825 34.904 1.00 83.06 160 GLU A CA 1
ATOM 1280 C C . GLU A 1 160 ? -6.773 -3.831 33.397 1.00 83.06 160 GLU A C 1
ATOM 1282 O O . GLU A 1 160 ? -7.929 -3.711 32.993 1.00 83.06 160 GLU A O 1
ATOM 1287 N N . ALA A 1 161 ? -5.757 -4.058 32.561 1.00 80.62 161 ALA A N 1
ATOM 1288 C CA . ALA A 1 161 ? -5.932 -4.147 31.114 1.00 80.62 161 ALA A CA 1
ATOM 1289 C C . ALA A 1 161 ? -6.862 -5.305 30.709 1.00 80.62 161 ALA A C 1
ATOM 1291 O O . ALA A 1 161 ? -7.744 -5.106 29.880 1.00 80.62 161 ALA A O 1
ATOM 1292 N N . LEU A 1 162 ? -6.731 -6.482 31.332 1.00 81.81 162 LEU A N 1
ATOM 1293 C CA . LEU A 1 162 ? -7.596 -7.643 31.089 1.00 81.81 162 LEU A CA 1
ATOM 1294 C C . LEU A 1 162 ? -9.048 -7.399 31.514 1.00 81.81 162 LEU A C 1
ATOM 1296 O O . LEU A 1 162 ? -9.956 -7.909 30.867 1.00 81.81 162 LEU A O 1
ATOM 1300 N N . SER A 1 163 ? -9.287 -6.588 32.551 1.00 76.75 163 SER A N 1
ATOM 1301 C CA . SER A 1 163 ? -10.650 -6.232 32.978 1.00 76.75 163 SER A CA 1
ATOM 1302 C C . SER A 1 163 ? -11.424 -5.402 31.944 1.00 76.75 163 SER A C 1
ATOM 1304 O O . SER A 1 163 ? -12.651 -5.340 31.997 1.00 76.75 163 SER A O 1
ATOM 1306 N N . GLN A 1 164 ? -10.715 -4.783 30.995 1.00 71.81 164 GLN A N 1
ATOM 1307 C CA . GLN A 1 164 ? -11.289 -3.986 29.910 1.00 71.81 164 GLN A CA 1
ATOM 1308 C C . GLN A 1 164 ? -11.543 -4.810 28.633 1.00 71.81 164 GLN A C 1
ATOM 1310 O O . GLN A 1 164 ? -12.134 -4.293 27.686 1.00 71.81 164 GLN A O 1
ATOM 1315 N N . VAL A 1 165 ? -11.117 -6.078 28.591 1.00 71.56 165 VAL A N 1
ATOM 1316 C CA . VAL A 1 165 ? -11.276 -6.981 27.437 1.00 71.56 165 VAL A CA 1
ATOM 1317 C C . VAL A 1 165 ? -12.483 -7.895 27.653 1.00 71.56 165 VAL A C 1
ATOM 1319 O O . VAL A 1 165 ? -12.701 -8.375 28.763 1.00 71.56 165 VAL A O 1
ATOM 1322 N N . GLN A 1 166 ? -13.273 -8.170 26.606 1.00 60.06 166 GLN A N 1
ATOM 1323 C CA . GLN A 1 166 ? -14.312 -9.208 26.677 1.00 60.06 166 GLN A CA 1
ATOM 1324 C C . GLN A 1 166 ? -13.657 -10.569 26.978 1.00 60.06 166 GLN A C 1
ATOM 1326 O O . GLN A 1 166 ? -12.765 -11.022 26.265 1.00 60.06 166 GLN A O 1
ATOM 1331 N N . VAL A 1 167 ? -14.079 -11.177 28.088 1.00 55.06 167 VAL A N 1
ATOM 1332 C CA . VAL A 1 167 ? -13.321 -12.162 28.886 1.00 55.06 167 VAL A CA 1
ATOM 1333 C C . VAL A 1 167 ? -13.339 -13.586 28.303 1.00 55.06 167 VAL A C 1
ATOM 1335 O O . VAL A 1 167 ? -12.645 -14.463 28.808 1.00 55.06 167 VAL A O 1
ATOM 1338 N N . ASP A 1 168 ? -14.064 -13.833 27.212 1.00 61.97 168 ASP A N 1
ATOM 1339 C CA . ASP A 1 168 ? -14.336 -15.197 26.731 1.00 61.97 168 ASP A CA 1
ATOM 1340 C C . ASP A 1 168 ? -13.083 -15.965 26.250 1.00 61.97 168 ASP A C 1
ATOM 1342 O O . ASP A 1 168 ? -13.113 -17.191 26.163 1.00 61.97 168 ASP A O 1
ATOM 1346 N N . ALA A 1 169 ? -11.965 -15.275 25.980 1.00 63.22 169 ALA A N 1
ATOM 1347 C CA . ALA A 1 169 ? -10.710 -15.880 25.512 1.00 63.22 169 ALA A CA 1
ATOM 1348 C C . ALA A 1 169 ? -9.668 -16.165 26.617 1.00 63.22 169 ALA A C 1
ATOM 1350 O O . ALA A 1 169 ? -8.653 -16.809 26.342 1.00 63.22 169 ALA A O 1
ATOM 1351 N N . VAL A 1 170 ? -9.878 -15.690 27.852 1.00 72.06 170 VAL A N 1
ATOM 1352 C CA . VAL A 1 170 ? -8.866 -15.744 28.925 1.00 72.06 170 VAL A CA 1
ATOM 1353 C C . VAL A 1 170 ? -9.211 -16.832 29.940 1.00 72.06 170 VAL A C 1
ATOM 1355 O O . VAL A 1 170 ? -10.282 -16.827 30.541 1.00 72.06 170 VAL A O 1
ATOM 1358 N N . ASP A 1 171 ? -8.274 -17.752 30.173 1.00 79.31 171 ASP A N 1
ATOM 1359 C CA . ASP A 1 171 ? -8.451 -18.867 31.108 1.00 79.31 171 ASP A CA 1
ATOM 1360 C C . ASP A 1 171 ? -8.640 -18.374 32.570 1.00 79.31 171 ASP A C 1
ATOM 1362 O O . ASP A 1 171 ? -7.763 -17.688 33.116 1.00 79.31 171 ASP A O 1
ATOM 1366 N N . PRO A 1 172 ? -9.739 -18.745 33.263 1.00 79.12 172 PRO A N 1
ATOM 1367 C CA . PRO A 1 172 ? -9.962 -18.418 34.675 1.00 79.12 172 PRO A CA 1
ATOM 1368 C C . PRO A 1 172 ? -8.869 -18.928 35.629 1.00 79.12 172 PRO A C 1
ATOM 1370 O O . PRO A 1 172 ? -8.737 -18.434 36.755 1.00 79.12 172 PRO A O 1
ATOM 1373 N N . GLU A 1 173 ? -8.114 -19.956 35.241 1.00 82.62 173 GLU A N 1
ATOM 1374 C CA . GLU A 1 173 ? -6.983 -20.460 36.018 1.00 82.62 173 GLU A CA 1
ATOM 1375 C C . GLU A 1 173 ? -5.754 -19.545 35.908 1.00 82.62 173 GLU A C 1
ATOM 1377 O O . GLU A 1 173 ? -5.082 -19.300 36.915 1.00 82.62 173 GLU A O 1
ATOM 1382 N N . PHE A 1 174 ? -5.531 -18.930 34.743 1.00 84.25 174 PHE A N 1
ATOM 1383 C CA . PHE A 1 174 ? -4.486 -17.923 34.539 1.00 84.25 174 PHE A CA 1
ATOM 1384 C C . PHE A 1 174 ? -4.734 -16.649 35.362 1.00 84.25 174 PHE A C 1
ATOM 1386 O O . PHE A 1 174 ? -3.812 -16.141 36.003 1.00 84.25 174 PHE A O 1
ATOM 1393 N N . LEU A 1 175 ? -5.982 -16.174 35.444 1.00 82.06 175 LEU A N 1
ATOM 1394 C CA . LEU A 1 175 ? -6.334 -15.030 36.302 1.00 82.06 175 LEU A CA 1
ATOM 1395 C C . LEU A 1 175 ? -6.017 -15.307 37.782 1.00 82.06 175 LEU A C 1
ATOM 1397 O O . LEU A 1 175 ? -5.435 -14.465 38.470 1.00 82.06 175 LEU A O 1
ATOM 1401 N N . ARG A 1 176 ? -6.301 -16.526 38.259 1.00 82.44 176 ARG A N 1
ATOM 1402 C CA . ARG A 1 176 ? -5.950 -16.957 39.622 1.00 82.44 176 ARG A CA 1
ATOM 1403 C C . ARG A 1 176 ? -4.437 -17.052 39.843 1.00 82.44 176 ARG A C 1
ATOM 1405 O O . ARG A 1 176 ? -3.972 -16.825 40.961 1.00 82.44 176 ARG A O 1
ATOM 1412 N N . GLU A 1 177 ? -3.657 -17.398 38.821 1.00 82.44 177 GLU A N 1
ATOM 1413 C CA . GLU A 1 177 ? -2.189 -17.390 38.882 1.00 82.44 177 GLU A CA 1
ATOM 1414 C C . GLU A 1 177 ? -1.617 -15.970 38.967 1.00 82.44 177 GLU A C 1
ATOM 1416 O O . GLU A 1 177 ? -0.740 -15.725 39.800 1.00 82.44 177 GLU A O 1
ATOM 1421 N N . LEU A 1 178 ? -2.154 -15.020 38.196 1.00 83.44 178 LEU A N 1
ATOM 1422 C CA . LEU A 1 178 ? -1.783 -13.603 38.279 1.00 83.44 178 LEU A CA 1
ATOM 1423 C C . LEU A 1 178 ? -2.097 -13.013 39.660 1.00 83.44 178 LEU A C 1
ATOM 1425 O O . LEU A 1 178 ? -1.255 -12.344 40.263 1.00 83.44 178 LEU A O 1
ATOM 1429 N N . GLU A 1 179 ? -3.269 -13.315 40.218 1.00 82.50 179 GLU A N 1
ATOM 1430 C CA . GLU A 1 179 ? -3.628 -12.901 41.579 1.00 82.50 179 GLU A CA 1
ATOM 1431 C C . GLU A 1 179 ? -2.712 -13.524 42.642 1.00 82.50 179 GLU A C 1
ATOM 1433 O O . GLU A 1 179 ? -2.314 -12.856 43.602 1.00 82.50 179 GLU A O 1
ATOM 1438 N N . ARG A 1 180 ? -2.317 -14.793 42.476 1.00 84.38 180 ARG A N 1
ATOM 1439 C CA . ARG A 1 180 ? -1.319 -15.430 43.350 1.00 84.38 180 ARG A CA 1
ATOM 1440 C C . ARG A 1 180 ? 0.043 -14.745 43.243 1.00 84.38 180 ARG A C 1
ATOM 1442 O O . ARG A 1 180 ? 0.662 -14.516 44.280 1.00 84.38 180 ARG A O 1
ATOM 1449 N N . ALA A 1 181 ? 0.490 -14.390 42.039 1.00 80.31 181 ALA A N 1
ATOM 1450 C CA . ALA A 1 181 ? 1.755 -13.692 41.805 1.00 80.31 181 ALA A CA 1
ATOM 1451 C C . ALA A 1 181 ? 1.766 -12.277 42.407 1.00 80.31 181 ALA A C 1
ATOM 1453 O O . ALA A 1 181 ? 2.741 -11.882 43.046 1.00 80.31 181 ALA A O 1
ATOM 1454 N N . ARG A 1 182 ? 0.647 -11.550 42.302 1.00 80.38 182 ARG A N 1
ATOM 1455 C CA . ARG A 1 182 ? 0.434 -10.262 42.982 1.00 80.38 182 ARG A CA 1
ATOM 1456 C C . ARG A 1 182 ? 0.586 -10.390 44.503 1.00 80.38 182 ARG A C 1
ATOM 1458 O O . ARG A 1 182 ? 1.181 -9.531 45.149 1.00 80.38 182 ARG A O 1
ATOM 1465 N N . ASN A 1 183 ? 0.069 -11.475 45.077 1.00 78.00 183 ASN A N 1
ATOM 1466 C CA . ASN A 1 183 ? 0.006 -11.674 46.526 1.00 78.00 183 ASN A CA 1
ATOM 1467 C C . ASN A 1 183 ? 1.240 -12.380 47.129 1.00 78.00 183 ASN A C 1
ATOM 1469 O O . ASN A 1 183 ? 1.455 -12.310 48.342 1.00 78.00 183 ASN A O 1
ATOM 1473 N N . SER A 1 184 ? 2.063 -13.062 46.325 1.00 66.75 184 SER A N 1
ATOM 1474 C CA . SER A 1 184 ? 3.175 -13.893 46.812 1.00 66.75 184 SER A CA 1
ATOM 1475 C C . SER A 1 184 ? 4.371 -13.082 47.333 1.00 66.75 184 SER A C 1
ATOM 1477 O O . SER A 1 184 ? 4.998 -13.502 48.307 1.00 66.75 184 SER A O 1
ATOM 1479 N N . ARG A 1 185 ? 4.645 -11.882 46.796 1.00 53.31 185 ARG A N 1
ATOM 1480 C CA . ARG A 1 185 ? 5.712 -10.991 47.310 1.00 53.31 185 ARG A CA 1
ATOM 1481 C C . ARG A 1 185 ? 5.293 -10.090 48.474 1.00 53.31 185 ARG A C 1
ATOM 1483 O O . ARG A 1 185 ? 6.151 -9.701 49.267 1.00 53.31 185 ARG A O 1
ATOM 1490 N N . PHE A 1 186 ? 3.994 -9.858 48.678 1.00 44.62 186 PHE A N 1
ATOM 1491 C CA . PHE A 1 186 ? 3.501 -9.130 49.858 1.00 44.62 186 PHE A CA 1
ATOM 1492 C C . PHE A 1 186 ? 3.808 -9.879 51.172 1.00 44.62 186 PHE A C 1
ATOM 1494 O O . PHE A 1 186 ? 3.922 -9.275 52.239 1.00 44.62 186 PHE A O 1
ATOM 1501 N N . LYS A 1 187 ? 4.031 -11.200 51.095 1.00 43.78 187 LYS A N 1
ATOM 1502 C CA . LYS A 1 187 ? 4.467 -12.033 52.227 1.00 43.78 187 LYS A CA 1
ATOM 1503 C C . LYS A 1 187 ? 5.980 -12.017 52.486 1.00 43.78 187 LYS A C 1
ATOM 1505 O O . LYS A 1 187 ? 6.369 -12.286 53.617 1.00 43.78 187 LYS A O 1
ATOM 1510 N N . GLN A 1 188 ? 6.823 -11.660 51.510 1.00 42.25 188 GLN A N 1
ATOM 1511 C CA . GLN A 1 188 ? 8.276 -11.523 51.723 1.00 42.25 188 GLN A CA 1
ATOM 1512 C C . GLN A 1 188 ? 8.669 -10.138 52.262 1.00 42.25 188 GLN A C 1
ATOM 1514 O O . GLN A 1 188 ? 9.587 -10.049 53.070 1.00 42.25 188 GLN A O 1
ATOM 1519 N N . ALA A 1 189 ? 7.933 -9.076 51.916 1.00 36.44 189 ALA A N 1
ATOM 1520 C CA . ALA A 1 189 ? 8.142 -7.740 52.492 1.00 36.44 189 ALA A CA 1
ATOM 1521 C C . ALA A 1 189 ? 7.581 -7.587 53.925 1.00 36.44 189 ALA A C 1
ATOM 1523 O O . ALA A 1 189 ? 7.959 -6.669 54.648 1.00 36.44 189 ALA A O 1
ATOM 1524 N N . SER A 1 190 ? 6.714 -8.507 54.367 1.00 33.88 190 SER A N 1
ATOM 1525 C CA . SER A 1 190 ? 6.062 -8.455 55.689 1.00 33.88 190 SER A CA 1
ATOM 1526 C C . SER A 1 190 ? 6.747 -9.308 56.771 1.00 33.88 190 SER A C 1
ATOM 1528 O O . SER A 1 190 ? 6.207 -9.459 57.864 1.00 33.88 190 SER A O 1
ATOM 1530 N N . GLN A 1 191 ? 7.935 -9.869 56.506 1.00 36.81 191 GLN A N 1
ATOM 1531 C CA . GLN A 1 191 ? 8.701 -10.668 57.477 1.00 36.81 191 GLN A CA 1
ATOM 1532 C C . GLN A 1 191 ? 10.053 -10.046 57.855 1.00 36.81 191 GLN A C 1
ATOM 1534 O O . GLN A 1 191 ? 11.015 -10.754 58.115 1.00 36.81 191 GLN A O 1
ATOM 1539 N N . THR A 1 192 ? 10.135 -8.723 57.987 1.00 39.16 192 THR A N 1
ATOM 1540 C CA . THR A 1 192 ? 11.222 -8.094 58.758 1.00 39.16 192 THR A CA 1
ATOM 1541 C C . THR A 1 192 ? 10.726 -6.852 59.488 1.00 39.16 192 THR A C 1
ATOM 1543 O O . THR A 1 192 ? 10.998 -5.727 59.084 1.00 39.16 192 THR A O 1
ATOM 1546 N N . SER A 1 193 ? 9.995 -7.028 60.587 1.00 35.28 193 SER A N 1
ATOM 1547 C CA . SER A 1 193 ? 10.115 -6.145 61.758 1.00 35.28 193 SER A CA 1
ATOM 1548 C C . SER A 1 193 ? 9.321 -6.675 62.954 1.00 35.28 193 SER A C 1
ATOM 1550 O O . SER A 1 193 ? 8.191 -7.136 62.859 1.00 35.28 193 SER A O 1
ATOM 1552 N N . LYS A 1 194 ? 10.010 -6.635 64.093 1.00 36.47 194 LYS A N 1
ATOM 1553 C CA . LYS A 1 194 ? 9.616 -7.015 65.451 1.00 36.47 194 LYS A CA 1
ATOM 1554 C C . LYS A 1 194 ? 8.265 -6.440 65.892 1.00 36.47 194 LYS A C 1
ATOM 1556 O O . LYS A 1 194 ? 8.007 -5.273 65.645 1.00 36.47 194 LYS A O 1
ATOM 1561 N N . THR A 1 195 ? 7.554 -7.184 66.738 1.00 31.05 195 THR A N 1
ATOM 1562 C CA . THR A 1 195 ? 6.947 -6.703 68.004 1.00 31.05 195 THR A CA 1
ATOM 1563 C C . THR A 1 195 ? 6.616 -7.933 68.868 1.00 31.05 195 THR A C 1
ATOM 1565 O O . THR A 1 195 ? 5.913 -8.839 68.447 1.00 31.05 195 THR A O 1
ATOM 1568 N N . THR A 1 196 ? 7.423 -8.215 69.893 1.00 33.28 196 THR A N 1
ATOM 1569 C CA . THR A 1 196 ? 7.189 -7.905 71.321 1.00 33.28 196 THR A CA 1
ATOM 1570 C C . THR A 1 196 ? 5.998 -8.612 71.970 1.00 33.28 196 THR A C 1
ATOM 1572 O O . THR A 1 196 ? 4.838 -8.406 71.637 1.00 33.28 196 THR A O 1
ATOM 1575 N N . LYS A 1 197 ? 6.381 -9.411 72.969 1.00 34.94 197 LYS A N 1
ATOM 1576 C CA . LYS A 1 197 ? 5.616 -10.011 74.059 1.00 34.94 197 LYS A CA 1
ATOM 1577 C C . LYS A 1 197 ? 4.614 -9.075 74.758 1.00 34.94 197 LYS A C 1
ATOM 1579 O O . LYS A 1 197 ? 4.856 -7.882 74.900 1.00 34.94 197 LYS A O 1
ATOM 1584 N N . ASP A 1 198 ? 3.632 -9.758 75.353 1.00 33.22 198 ASP A N 1
ATOM 1585 C CA . ASP A 1 198 ? 2.843 -9.439 76.552 1.00 33.22 198 ASP A CA 1
ATOM 1586 C C . ASP A 1 198 ? 1.720 -8.389 76.452 1.00 33.22 198 ASP A C 1
ATOM 1588 O O . ASP A 1 198 ? 1.957 -7.189 76.448 1.00 33.22 198 ASP A O 1
ATOM 1592 N N . LYS A 1 199 ? 0.463 -8.835 76.617 1.00 35.34 199 LYS A N 1
ATOM 1593 C CA . LYS A 1 199 ? -0.201 -8.835 77.939 1.00 35.34 199 LYS A CA 1
ATOM 1594 C C . LYS A 1 199 ? -1.621 -9.409 77.891 1.00 35.34 199 LYS A C 1
ATOM 1596 O O . LYS A 1 199 ? -2.484 -8.969 77.141 1.00 35.34 199 LYS A O 1
ATOM 1601 N N . LYS A 1 200 ? -1.859 -10.349 78.813 1.00 42.06 200 LYS A N 1
ATOM 1602 C CA . LYS A 1 200 ? -3.167 -10.726 79.363 1.00 42.06 200 LYS A CA 1
ATOM 1603 C C . LYS A 1 200 ? -3.995 -9.479 79.701 1.00 42.06 200 LYS A C 1
ATOM 1605 O O . LYS A 1 200 ? -3.581 -8.686 80.544 1.00 42.06 200 LYS A O 1
ATOM 1610 N N . GLY A 1 201 ? -5.193 -9.389 79.131 1.00 31.50 201 GLY A N 1
ATOM 1611 C CA . GLY A 1 201 ? -6.247 -8.455 79.521 1.00 31.50 201 GLY A CA 1
ATOM 1612 C C . GLY A 1 201 ? -7.537 -9.220 79.798 1.00 31.50 201 GLY A C 1
ATOM 1613 O O . GLY A 1 201 ? -8.233 -9.648 78.887 1.00 31.50 201 GLY A O 1
ATOM 1614 N N . ARG A 1 202 ? -7.806 -9.435 81.082 1.00 36.88 202 ARG A N 1
ATOM 1615 C CA . ARG A 1 202 ? -9.002 -10.052 81.659 1.00 36.88 202 ARG A CA 1
ATOM 1616 C C . ARG A 1 202 ? -10.086 -8.971 81.764 1.00 36.88 202 ARG A C 1
ATOM 1618 O O . ARG A 1 202 ? -9.841 -7.956 82.401 1.00 36.88 202 ARG A O 1
ATOM 1625 N N . SER A 1 203 ? -11.261 -9.194 81.182 1.00 35.44 203 SER A N 1
ATOM 1626 C CA . SER A 1 203 ? -12.489 -8.416 81.430 1.00 35.44 203 SER A CA 1
ATOM 1627 C C . SER A 1 203 ? -13.671 -9.294 81.009 1.00 35.44 203 SER A C 1
ATOM 1629 O O . SER A 1 203 ? -13.913 -9.510 79.830 1.00 35.44 203 SER A O 1
ATOM 1631 N N . SER A 1 204 ? -14.159 -10.154 81.904 1.00 37.00 204 SER A N 1
ATOM 1632 C CA . SER A 1 204 ? -15.430 -9.951 82.610 1.00 37.00 204 SER A CA 1
ATOM 1633 C C . SER A 1 204 ? -16.543 -9.408 81.712 1.00 37.00 204 SER A C 1
ATOM 1635 O O . SER A 1 204 ? -16.694 -8.200 81.580 1.00 37.00 204 SER A O 1
ATOM 1637 N N . ASN A 1 205 ? -17.409 -10.296 81.220 1.00 32.69 205 ASN A N 1
ATOM 1638 C CA . ASN A 1 205 ? -18.819 -9.952 81.215 1.00 32.69 205 ASN A CA 1
ATOM 1639 C C . ASN A 1 205 ? -19.661 -11.078 81.799 1.00 32.69 205 ASN A C 1
ATOM 1641 O O . ASN A 1 205 ? -19.553 -12.260 81.481 1.00 32.69 205 ASN A O 1
ATOM 1645 N N . LYS A 1 206 ? -20.402 -10.631 82.797 1.00 33.75 206 LYS A N 1
ATOM 1646 C CA . LYS A 1 206 ? -21.117 -11.349 83.823 1.00 33.75 206 LYS A CA 1
ATOM 1647 C C . LYS A 1 206 ? -22.511 -11.601 83.263 1.00 33.75 206 LYS A C 1
ATOM 1649 O O . LYS A 1 206 ? -23.170 -10.664 82.841 1.00 33.75 206 LYS A O 1
ATOM 1654 N N . SER A 1 207 ? -22.918 -12.867 83.266 1.00 34.69 207 SER A N 1
ATOM 1655 C CA . SER A 1 207 ? -24.269 -13.321 83.604 1.00 34.69 207 SER A CA 1
ATOM 1656 C C . SER A 1 207 ? -25.420 -12.334 83.344 1.00 34.69 207 SER A C 1
ATOM 1658 O O . SER A 1 207 ? -25.632 -11.414 84.134 1.00 34.69 207 SER A O 1
ATOM 1660 N N . ARG A 1 208 ? -26.305 -12.692 82.411 1.00 34.31 208 ARG A N 1
ATOM 1661 C CA . ARG A 1 208 ? -27.751 -12.656 82.674 1.00 34.31 208 ARG A CA 1
ATOM 1662 C C . ARG A 1 208 ? -28.445 -13.778 81.901 1.00 34.31 208 ARG A C 1
ATOM 1664 O O . ARG A 1 208 ? -28.902 -13.613 80.780 1.00 34.31 208 ARG A O 1
ATOM 1671 N N . LYS A 1 209 ? -28.497 -14.943 82.553 1.00 36.53 209 LYS A N 1
ATOM 1672 C CA . LYS A 1 209 ? -29.637 -15.858 82.452 1.00 36.53 209 LYS A CA 1
ATOM 1673 C C . LYS A 1 209 ? -30.849 -15.062 82.942 1.00 36.53 209 LYS A C 1
ATOM 1675 O O . LYS A 1 209 ? -30.910 -14.749 84.127 1.00 36.53 209 LYS A O 1
ATOM 1680 N N . SER A 1 210 ? -31.752 -14.679 82.049 1.00 37.28 210 SER A N 1
ATOM 1681 C CA . SER A 1 210 ? -33.094 -14.258 82.443 1.00 37.28 210 SER A CA 1
ATOM 1682 C C . SER A 1 210 ? -33.912 -15.521 82.668 1.00 37.28 210 SER A C 1
ATOM 1684 O O . SER A 1 210 ? -34.159 -16.291 81.739 1.00 37.28 210 SER A O 1
ATOM 1686 N N . SER A 1 211 ? -34.235 -15.749 83.934 1.00 35.62 211 SER A N 1
ATOM 1687 C CA . SER A 1 211 ? -35.224 -16.703 84.399 1.00 35.62 211 SER A CA 1
ATOM 1688 C C . SER A 1 211 ? -36.545 -16.485 83.662 1.00 35.62 211 SER A C 1
ATOM 1690 O O . SER A 1 211 ? -37.073 -15.378 83.606 1.00 35.62 211 SER A O 1
ATOM 1692 N N . LEU A 1 212 ? -37.071 -17.572 83.099 1.00 43.72 212 LEU A N 1
ATOM 1693 C CA . LEU A 1 212 ? -38.507 -17.758 82.968 1.00 43.72 212 LEU A CA 1
ATOM 1694 C C . LEU A 1 212 ? -39.050 -17.855 84.399 1.00 43.72 212 LEU A C 1
ATOM 1696 O O . LEU A 1 212 ? -38.901 -18.890 85.045 1.00 43.72 212 LEU A O 1
ATOM 1700 N N . GLU A 1 213 ? -39.641 -16.777 84.894 1.00 35.88 213 GLU A N 1
ATOM 1701 C CA . GLU A 1 213 ? -40.489 -16.795 86.080 1.00 35.88 213 GLU A CA 1
ATOM 1702 C C . GLU A 1 213 ? -41.840 -16.187 85.707 1.00 35.88 213 GLU A C 1
ATOM 1704 O O . GLU A 1 213 ? -41.934 -15.049 85.255 1.00 35.88 213 GLU A O 1
ATOM 1709 N N . SER A 1 214 ? -42.864 -17.026 85.868 1.00 38.62 214 SER A N 1
ATOM 1710 C CA . SER A 1 214 ? -44.232 -16.673 86.248 1.00 38.62 214 SER A CA 1
ATOM 1711 C C . SER A 1 214 ? -44.883 -15.494 85.523 1.00 38.62 214 SER A C 1
ATOM 1713 O O . SER A 1 214 ? -44.820 -14.338 85.935 1.00 38.62 214 SER A O 1
ATOM 1715 N N . ALA A 1 215 ? -45.653 -15.852 84.499 1.00 48.88 215 ALA A N 1
ATOM 1716 C CA . ALA A 1 215 ? -46.812 -15.095 84.071 1.00 48.88 215 ALA A CA 1
ATOM 1717 C C . ALA A 1 215 ? -47.847 -15.015 85.210 1.00 48.88 215 ALA A C 1
ATOM 1719 O O . ALA A 1 215 ? -48.640 -15.933 85.387 1.00 48.88 215 ALA A O 1
ATOM 1720 N N . SER A 1 216 ? -47.849 -13.916 85.957 1.00 52.59 216 SER A N 1
ATOM 1721 C CA . SER A 1 216 ? -49.052 -13.337 86.567 1.00 52.59 216 SER A CA 1
ATOM 1722 C C . SER A 1 216 ? -48.693 -11.974 87.155 1.00 52.59 216 SER A C 1
ATOM 1724 O O . SER A 1 216 ? -47.779 -11.892 87.964 1.00 52.59 216 SER A O 1
ATOM 1726 N N . GLU A 1 217 ? -49.440 -10.941 86.756 1.00 51.75 217 GLU A N 1
ATOM 1727 C CA . GLU A 1 217 ? -49.360 -9.541 87.219 1.00 51.75 217 GLU A CA 1
ATOM 1728 C C . GLU A 1 217 ? -48.368 -8.615 86.486 1.00 51.75 217 GLU A C 1
ATOM 1730 O O . GLU A 1 217 ? -47.558 -7.902 87.073 1.00 51.75 217 GLU A O 1
ATOM 1735 N N . LEU A 1 218 ? -48.527 -8.508 85.163 1.00 53.16 218 LEU A N 1
ATOM 1736 C CA . LEU A 1 218 ? -48.230 -7.246 84.477 1.00 53.16 218 LEU A CA 1
ATOM 1737 C C . LEU A 1 218 ? -49.329 -6.240 84.851 1.00 53.16 218 LEU A C 1
ATOM 1739 O O . LEU A 1 218 ? -50.466 -6.371 84.396 1.00 53.16 218 LEU A O 1
ATOM 1743 N N . SER A 1 219 ? -49.009 -5.247 85.687 1.00 64.12 219 SER A N 1
ATOM 1744 C CA . SER A 1 219 ? -49.925 -4.129 85.953 1.00 64.12 219 SER A CA 1
ATOM 1745 C C . SER A 1 219 ? -50.347 -3.478 84.628 1.00 64.12 219 SER A C 1
ATOM 1747 O O . SER A 1 219 ? -49.539 -3.379 83.697 1.00 64.12 219 SER A O 1
ATOM 1749 N N . SER A 1 220 ? -51.597 -3.019 84.528 1.00 64.06 220 SER A N 1
ATOM 1750 C CA . SER A 1 220 ? -52.143 -2.382 83.318 1.00 64.06 220 SER A CA 1
ATOM 1751 C C . SER A 1 220 ? -51.229 -1.279 82.763 1.00 64.06 220 SER A C 1
ATOM 1753 O O . SER A 1 220 ? -51.088 -1.133 81.551 1.00 64.06 220 SER A O 1
ATOM 1755 N N . THR A 1 221 ? -50.527 -0.563 83.638 1.00 74.94 221 THR A N 1
ATOM 1756 C CA . THR A 1 221 ? -49.540 0.473 83.321 1.00 74.94 221 THR A CA 1
ATOM 1757 C C . THR A 1 221 ? -48.360 -0.042 82.490 1.00 74.94 221 THR A C 1
ATOM 1759 O O . THR A 1 221 ? -47.936 0.628 81.553 1.00 74.94 221 THR A O 1
ATOM 1762 N N . THR A 1 222 ? -47.847 -1.242 82.771 1.00 77.00 222 THR A N 1
ATOM 1763 C CA . THR A 1 222 ? -46.725 -1.845 82.027 1.00 77.00 222 THR A CA 1
ATOM 1764 C C . THR A 1 222 ? -47.148 -2.273 80.621 1.00 77.00 222 THR A C 1
ATOM 1766 O O . THR A 1 222 ? -46.394 -2.102 79.665 1.00 77.00 222 THR A O 1
ATOM 1769 N N . ILE A 1 223 ? -48.383 -2.762 80.478 1.00 80.62 223 ILE A N 1
ATOM 1770 C CA . ILE A 1 223 ? -48.973 -3.110 79.178 1.00 80.62 223 ILE A CA 1
ATOM 1771 C C . ILE A 1 223 ? -49.154 -1.846 78.323 1.00 80.62 223 ILE A C 1
ATOM 1773 O O . ILE A 1 223 ? -48.788 -1.841 77.149 1.00 80.62 223 ILE A O 1
ATOM 1777 N N . TRP A 1 224 ? -49.644 -0.750 78.913 1.00 82.00 224 TRP A N 1
ATOM 1778 C CA . TRP A 1 224 ? -49.799 0.536 78.223 1.00 82.00 224 TRP A CA 1
ATOM 1779 C C . TRP A 1 224 ? -48.471 1.157 77.782 1.00 82.00 224 TRP A C 1
ATOM 1781 O O . TRP A 1 224 ? -48.389 1.686 76.673 1.00 82.00 224 TRP A O 1
ATOM 1791 N N . VAL A 1 225 ? -47.427 1.080 78.614 1.00 87.81 225 VAL A N 1
ATOM 1792 C CA . VAL A 1 225 ? -46.079 1.539 78.240 1.00 87.81 225 VAL A CA 1
ATOM 1793 C C . VAL A 1 225 ? -45.549 0.722 77.063 1.00 87.81 225 VAL A C 1
ATOM 1795 O O . VAL A 1 225 ? -45.111 1.308 76.076 1.00 87.81 225 VAL A O 1
ATOM 1798 N N . ARG A 1 226 ? -45.688 -0.609 77.101 1.00 86.31 226 ARG A N 1
ATOM 1799 C CA . ARG A 1 226 ? -45.234 -1.474 76.007 1.00 86.31 226 ARG A CA 1
ATOM 1800 C C . ARG A 1 226 ? -46.001 -1.242 74.704 1.00 86.31 226 ARG A C 1
ATOM 1802 O O . ARG A 1 226 ? -45.398 -1.235 73.637 1.00 86.31 226 ARG A O 1
ATOM 1809 N N . LEU A 1 227 ? -47.315 -1.023 74.775 1.00 86.19 227 LEU A N 1
ATOM 1810 C CA . LEU A 1 227 ? -48.126 -0.654 73.610 1.00 86.19 227 LEU A CA 1
ATOM 1811 C C . LEU A 1 227 ? -47.672 0.677 73.008 1.00 86.19 227 LEU A C 1
ATOM 1813 O O . LEU A 1 227 ? -47.564 0.788 71.791 1.00 86.19 227 LEU A O 1
ATOM 1817 N N . ARG A 1 228 ? -47.371 1.677 73.845 1.00 87.44 228 ARG A N 1
ATOM 1818 C CA . ARG A 1 228 ? -46.875 2.976 73.377 1.00 87.44 228 ARG A CA 1
ATOM 1819 C C . ARG A 1 228 ? -45.501 2.852 72.718 1.00 87.44 228 ARG A C 1
ATOM 1821 O O . ARG A 1 228 ? -45.307 3.437 71.660 1.00 87.44 228 ARG A O 1
ATOM 1828 N N . GLU A 1 229 ? -44.595 2.064 73.294 1.00 90.19 229 GLU A N 1
ATOM 1829 C CA . GLU A 1 229 ? -43.298 1.746 72.680 1.00 90.19 229 GLU A CA 1
ATOM 1830 C C . GLU A 1 229 ? -43.473 1.097 71.302 1.00 90.19 229 GLU A C 1
ATOM 1832 O O . GLU A 1 229 ? -42.895 1.581 70.334 1.00 90.19 229 GLU A O 1
ATOM 1837 N N . LEU A 1 230 ? -44.331 0.077 71.183 1.00 87.19 230 LEU A N 1
ATOM 1838 C CA . LEU A 1 230 ? -44.607 -0.595 69.906 1.00 87.19 230 LEU A CA 1
ATOM 1839 C C . LEU A 1 230 ? -45.206 0.351 68.855 1.00 87.19 230 LEU A C 1
ATOM 1841 O O . LEU A 1 230 ? -44.856 0.255 67.682 1.00 87.19 230 LEU A O 1
ATOM 1845 N N . VAL A 1 231 ? -46.078 1.282 69.257 1.00 90.19 231 VAL A N 1
ATOM 1846 C CA . VAL A 1 231 ? -46.607 2.317 68.352 1.00 90.19 231 VAL A CA 1
ATOM 1847 C C . VAL A 1 231 ? -45.490 3.253 67.894 1.00 90.19 231 VAL A C 1
ATOM 1849 O O . VAL A 1 231 ? -45.366 3.501 66.700 1.00 90.19 231 VAL A O 1
ATOM 1852 N N . THR A 1 232 ? -44.624 3.715 68.801 1.00 90.12 232 THR A N 1
ATOM 1853 C CA . THR A 1 232 ? -43.487 4.570 68.421 1.00 90.12 232 THR A CA 1
ATOM 1854 C C . THR A 1 232 ? -42.456 3.842 67.554 1.00 90.12 232 THR A C 1
ATOM 1856 O O . THR A 1 232 ? -41.914 4.437 66.623 1.00 90.12 232 THR A O 1
ATOM 1859 N N . GLU A 1 233 ? -42.216 2.550 67.803 1.00 91.25 233 GLU A N 1
ATOM 1860 C CA . GLU A 1 233 ? -41.387 1.688 66.955 1.00 91.25 233 GLU A CA 1
ATOM 1861 C C . GLU A 1 233 ? -42.019 1.554 65.560 1.00 91.25 233 GLU A C 1
ATOM 1863 O O . GLU A 1 233 ? -41.328 1.761 64.562 1.00 91.25 233 GLU A O 1
ATOM 1868 N N . GLY A 1 234 ? -43.335 1.321 65.481 1.00 89.88 234 GLY A N 1
ATOM 1869 C CA . GLY A 1 234 ? -44.094 1.264 64.230 1.00 89.88 234 GLY A CA 1
ATOM 1870 C C . GLY A 1 234 ? -44.033 2.565 63.425 1.00 89.88 234 GLY A C 1
ATOM 1871 O O . GLY A 1 234 ? -43.678 2.537 62.248 1.00 89.88 234 GLY A O 1
ATOM 1872 N N . GLU A 1 235 ? -44.279 3.712 64.061 1.00 91.31 235 GLU A N 1
ATOM 1873 C CA . GLU A 1 235 ? -44.168 5.033 63.425 1.00 91.31 235 GLU A CA 1
ATOM 1874 C C . GLU A 1 235 ? -42.738 5.323 62.947 1.00 91.31 235 GLU A C 1
ATOM 1876 O O . GLU A 1 235 ? -42.531 5.925 61.890 1.00 91.31 235 GLU A O 1
ATOM 1881 N N . SER A 1 236 ? -41.728 4.913 63.720 1.00 88.75 236 SER A N 1
ATOM 1882 C CA . SER A 1 236 ? -40.327 5.093 63.334 1.00 88.75 236 SER A CA 1
ATOM 1883 C C . SER A 1 236 ? -39.958 4.227 62.124 1.00 88.75 236 SER A C 1
ATOM 1885 O O . SER A 1 236 ? -39.311 4.718 61.198 1.00 88.75 236 SER A O 1
ATOM 1887 N N . ALA A 1 237 ? -40.435 2.978 62.082 1.00 87.44 237 ALA A N 1
ATOM 1888 C CA . ALA A 1 237 ? -40.237 2.067 60.962 1.00 87.44 237 ALA A CA 1
ATOM 1889 C C . ALA A 1 237 ? -40.954 2.567 59.700 1.00 87.44 237 ALA A C 1
ATOM 1891 O O . ALA A 1 237 ? -40.369 2.551 58.618 1.00 87.44 237 ALA A O 1
ATOM 1892 N N . GLU A 1 238 ? -42.174 3.094 59.833 1.00 93.62 238 GLU A N 1
ATOM 1893 C CA . GLU A 1 238 ? -42.917 3.700 58.726 1.00 93.62 238 GLU A CA 1
ATOM 1894 C C . GLU A 1 238 ? -42.159 4.887 58.117 1.00 93.62 238 GLU A C 1
ATOM 1896 O O . GLU A 1 238 ? -42.001 4.963 56.897 1.00 93.62 238 GLU A O 1
ATOM 1901 N N . ARG A 1 239 ? -41.605 5.785 58.946 1.00 92.56 239 ARG A N 1
ATOM 1902 C CA . ARG A 1 239 ? -40.788 6.909 58.452 1.00 92.56 239 ARG A CA 1
ATOM 1903 C C . ARG A 1 239 ? -39.550 6.435 57.695 1.00 92.56 239 ARG A C 1
ATOM 1905 O O . ARG A 1 239 ? -39.221 7.021 56.666 1.00 92.56 239 ARG A O 1
ATOM 1912 N N . VAL A 1 240 ? -38.882 5.382 58.172 1.00 94.56 240 VAL A N 1
ATOM 1913 C CA . VAL A 1 240 ? -37.724 4.790 57.481 1.00 94.56 240 VAL A CA 1
ATOM 1914 C C . VAL A 1 240 ? -38.136 4.218 56.126 1.00 94.56 240 VAL A C 1
ATOM 1916 O O . VAL A 1 240 ? -37.477 4.501 55.127 1.00 94.56 240 VAL A O 1
ATOM 1919 N N . VAL A 1 241 ? -39.247 3.481 56.060 1.00 94.31 241 VAL A N 1
ATOM 1920 C CA . VAL A 1 241 ? -39.760 2.917 54.800 1.00 94.31 241 VAL A CA 1
ATOM 1921 C C . VAL A 1 241 ? -40.157 4.023 53.819 1.00 94.31 241 VAL A C 1
ATOM 1923 O O . VAL A 1 241 ? -39.805 3.953 52.643 1.00 94.31 241 VAL A O 1
ATOM 1926 N N . LEU A 1 242 ? -40.829 5.081 54.280 1.00 93.81 242 LEU A N 1
ATOM 1927 C CA . LEU A 1 242 ? -41.189 6.232 53.444 1.00 93.81 242 LEU A CA 1
ATOM 1928 C C . LEU A 1 242 ? -39.955 6.976 52.918 1.00 93.81 242 LEU A C 1
ATOM 1930 O O . LEU A 1 242 ? -39.937 7.405 51.762 1.00 93.81 242 LEU A O 1
ATOM 1934 N N . GLN A 1 243 ? -38.919 7.117 53.745 1.00 93.81 243 GLN A N 1
ATOM 1935 C CA . GLN A 1 243 ? -37.655 7.724 53.338 1.00 93.81 243 GLN A CA 1
ATOM 1936 C C . GLN A 1 243 ? -36.953 6.869 52.272 1.00 93.81 243 GLN A C 1
ATOM 1938 O O . GLN A 1 243 ? -36.584 7.387 51.218 1.00 93.81 243 GLN A O 1
ATOM 1943 N N . GLN A 1 244 ? -36.862 5.553 52.489 1.00 93.38 244 GLN A N 1
ATOM 1944 C CA . GLN A 1 244 ? -36.320 4.607 51.509 1.00 93.38 244 GLN A CA 1
ATOM 1945 C C . GLN A 1 244 ? -37.119 4.617 50.202 1.00 93.38 244 GLN A C 1
ATOM 1947 O O . GLN A 1 244 ? -36.534 4.567 49.122 1.00 93.38 244 GLN A O 1
ATOM 1952 N N . HIS A 1 245 ? -38.447 4.735 50.271 1.00 93.25 245 HIS A N 1
ATOM 1953 C CA . HIS A 1 245 ? -39.292 4.827 49.085 1.00 93.25 245 HIS A CA 1
ATOM 1954 C C . HIS A 1 245 ? -38.978 6.078 48.254 1.00 93.25 245 HIS A C 1
ATOM 1956 O O . HIS A 1 245 ? -38.830 5.980 47.036 1.00 93.25 245 HIS A O 1
ATOM 1962 N N . LYS A 1 246 ? -38.810 7.242 48.896 1.00 94.56 246 LYS A N 1
ATOM 1963 C CA . LYS A 1 246 ? -38.420 8.487 48.211 1.00 94.56 246 LYS A CA 1
ATOM 1964 C C . LYS A 1 246 ? -37.035 8.387 47.572 1.00 94.56 246 LYS A C 1
ATOM 1966 O O . LYS A 1 246 ? -36.855 8.832 46.441 1.00 94.56 246 LYS A O 1
ATOM 1971 N N . GLU A 1 247 ? -36.071 7.787 48.266 1.00 95.44 247 GLU A N 1
ATOM 1972 C CA . GLU A 1 247 ? -34.719 7.564 47.735 1.00 95.44 247 GLU A CA 1
ATOM 1973 C C . GLU A 1 247 ? -34.703 6.581 46.560 1.00 95.44 247 GLU A C 1
ATOM 1975 O O . GLU A 1 247 ? -33.955 6.759 45.599 1.00 95.44 247 GLU A O 1
ATOM 1980 N N . LEU A 1 248 ? -35.533 5.539 46.605 1.00 95.75 248 LEU A N 1
ATOM 1981 C CA . LEU A 1 248 ? -35.678 4.613 45.486 1.00 95.75 248 LEU A CA 1
ATOM 1982 C C . LEU A 1 248 ? -36.364 5.284 44.295 1.00 95.75 248 LEU A C 1
ATOM 1984 O O . LEU A 1 248 ? -35.906 5.113 43.169 1.00 95.75 248 LEU A O 1
ATOM 1988 N N . GLN A 1 249 ? -37.407 6.088 44.521 1.00 95.62 249 GLN A N 1
ATOM 1989 C CA . GLN A 1 249 ? -38.046 6.861 43.453 1.00 95.62 249 GLN A CA 1
ATOM 1990 C C . GLN A 1 249 ? -37.063 7.826 42.785 1.00 95.62 249 GLN A C 1
ATOM 1992 O O . GLN A 1 249 ? -37.006 7.872 41.556 1.00 95.62 249 GLN A O 1
ATOM 1997 N N . SER A 1 250 ? -36.250 8.551 43.561 1.00 93.81 250 SER A N 1
ATOM 1998 C CA . SER A 1 250 ? -35.249 9.451 42.984 1.00 93.81 250 SER A CA 1
ATOM 1999 C C . SER A 1 250 ? -34.210 8.678 42.165 1.00 93.81 250 SER A C 1
ATOM 2001 O O . SER A 1 250 ? -33.964 9.044 41.016 1.00 93.81 250 SER A O 1
ATOM 2003 N N . LYS A 1 251 ? -33.702 7.545 42.672 1.00 94.56 251 LYS A N 1
ATOM 2004 C CA . LYS A 1 251 ? -32.800 6.655 41.916 1.00 94.56 251 LYS A CA 1
ATOM 2005 C C . LYS A 1 251 ? -33.420 6.135 40.618 1.00 94.56 251 LYS A C 1
ATOM 2007 O O . LYS A 1 251 ? -32.741 6.060 39.601 1.00 94.56 251 LYS A O 1
ATOM 2012 N N . VAL A 1 252 ? -34.707 5.788 40.616 1.00 96.75 252 VAL A N 1
ATOM 2013 C CA . VAL A 1 252 ? -35.391 5.353 39.387 1.00 96.75 252 VAL A CA 1
ATOM 2014 C C . VAL A 1 252 ? -35.439 6.491 38.369 1.00 96.75 252 VAL A C 1
ATOM 2016 O O . VAL A 1 252 ? -35.141 6.265 37.197 1.00 96.75 252 VAL A O 1
ATOM 2019 N N . THR A 1 253 ? -35.754 7.718 38.794 1.00 95.25 253 THR A N 1
ATOM 2020 C CA . THR A 1 253 ? -35.784 8.866 37.872 1.00 95.25 253 THR A CA 1
ATOM 2021 C C . THR A 1 253 ? -34.407 9.191 37.293 1.00 95.25 253 THR A C 1
ATOM 2023 O O . THR A 1 253 ? -34.308 9.436 36.090 1.00 95.25 253 THR A O 1
ATOM 2026 N N . THR A 1 254 ? -33.335 9.124 38.091 1.00 96.50 254 THR A N 1
ATOM 2027 C CA . THR A 1 254 ? -31.970 9.355 37.590 1.00 96.50 254 THR A CA 1
ATOM 2028 C C . THR A 1 254 ? -31.567 8.277 36.590 1.00 96.50 254 THR A C 1
ATOM 2030 O O . THR A 1 254 ? -31.127 8.603 35.488 1.00 96.50 254 THR A O 1
ATOM 2033 N N . LEU A 1 255 ? -31.832 7.004 36.897 1.00 96.94 255 LEU A N 1
ATOM 2034 C CA . LEU A 1 255 ? -31.554 5.893 35.983 1.00 96.94 255 LEU A CA 1
ATOM 2035 C C . LEU A 1 255 ? -32.337 6.012 34.666 1.00 96.94 255 LEU A C 1
ATOM 2037 O O . LEU A 1 255 ? -31.802 5.719 33.600 1.00 96.94 255 LEU A O 1
ATOM 2041 N N . GLN A 1 256 ? -33.586 6.489 34.698 1.00 96.44 256 GLN A N 1
ATOM 2042 C CA . GLN A 1 256 ? -34.359 6.759 33.479 1.00 96.44 256 GLN A CA 1
ATOM 2043 C C . GLN A 1 256 ? -33.741 7.882 32.636 1.00 96.44 256 GLN A C 1
ATOM 2045 O O . GLN A 1 256 ? -33.713 7.790 31.405 1.00 96.44 256 GLN A O 1
ATOM 2050 N N . THR A 1 257 ? -33.233 8.941 33.274 1.00 95.50 257 THR A N 1
ATOM 2051 C CA . THR A 1 257 ? -32.550 10.026 32.554 1.00 95.50 257 THR A CA 1
ATOM 2052 C C . THR A 1 257 ? -31.223 9.572 31.953 1.00 95.50 257 THR A C 1
ATOM 2054 O O . THR A 1 257 ? -30.962 9.863 30.786 1.00 95.50 257 THR A O 1
ATOM 2057 N N . GLU A 1 258 ? -30.436 8.786 32.689 1.00 95.81 258 GLU A N 1
ATOM 2058 C CA . GLU A 1 258 ? -29.197 8.180 32.195 1.00 95.81 258 GLU A CA 1
ATOM 2059 C C . GLU A 1 258 ? -29.481 7.245 31.019 1.00 95.81 258 GLU A C 1
ATOM 2061 O O . GLU A 1 258 ? -28.861 7.377 29.967 1.00 95.81 258 GLU A O 1
ATOM 2066 N N . GLN A 1 259 ? -30.499 6.384 31.127 1.00 96.38 259 GLN A N 1
ATOM 2067 C CA . GLN A 1 259 ? -30.917 5.510 30.031 1.00 96.38 259 GLN A CA 1
ATOM 2068 C C . GLN A 1 259 ? -31.276 6.308 28.769 1.00 96.38 259 GLN A C 1
ATOM 2070 O O . GLN A 1 259 ? -30.924 5.909 27.658 1.00 96.38 259 GLN A O 1
ATOM 2075 N N . LYS A 1 260 ? -31.979 7.438 28.913 1.00 96.19 260 LYS A N 1
ATOM 2076 C CA . LYS A 1 260 ? -32.345 8.296 27.779 1.00 96.19 260 LYS A CA 1
ATOM 2077 C C . LYS A 1 260 ? -31.120 8.953 27.139 1.00 96.19 260 LYS A C 1
ATOM 2079 O O . LYS A 1 260 ? -31.073 9.049 25.915 1.00 96.19 260 LYS A O 1
ATOM 2084 N N . ASN A 1 261 ? -30.152 9.391 27.940 1.00 97.06 261 ASN A N 1
ATOM 2085 C CA . ASN A 1 261 ? -28.915 9.992 27.439 1.00 97.06 261 ASN A CA 1
ATOM 2086 C C . ASN A 1 261 ? -28.051 8.957 26.714 1.00 97.06 261 ASN A C 1
ATOM 2088 O O . ASN A 1 261 ? -27.669 9.193 25.572 1.00 97.06 261 ASN A O 1
ATOM 2092 N N . LEU A 1 262 ? -27.874 7.772 27.301 1.00 96.69 262 LEU A N 1
ATOM 2093 C CA . LEU A 1 262 ? -27.139 6.670 26.678 1.00 96.69 262 LEU A CA 1
ATOM 2094 C C . LEU A 1 262 ? -27.760 6.246 25.342 1.00 96.69 262 LEU A C 1
ATOM 2096 O O . LEU A 1 262 ? -27.040 5.975 24.387 1.00 96.69 262 LEU A O 1
ATOM 2100 N N . ARG A 1 263 ? -29.096 6.236 25.222 1.00 96.38 263 ARG A N 1
ATOM 2101 C CA . ARG A 1 263 ? -29.762 5.969 23.932 1.00 96.38 263 ARG A CA 1
ATOM 2102 C C . ARG A 1 263 ? -29.415 7.009 22.865 1.00 96.38 263 ARG A C 1
ATOM 2104 O O . ARG A 1 263 ? -29.178 6.628 21.725 1.00 96.38 263 ARG A O 1
ATOM 2111 N N . LYS A 1 264 ? -29.356 8.292 23.231 1.00 96.06 264 LYS A N 1
ATOM 2112 C CA . LYS A 1 264 ? -28.968 9.368 22.305 1.00 96.06 264 LYS A CA 1
ATOM 2113 C C . LYS A 1 264 ? -27.502 9.274 21.896 1.00 96.06 264 LYS A C 1
ATOM 2115 O O . LYS A 1 264 ? -27.180 9.470 20.731 1.00 96.06 264 LYS A O 1
ATOM 2120 N N . GLU A 1 265 ? -26.617 8.968 22.841 1.00 96.06 265 GLU A N 1
ATOM 2121 C CA . GLU A 1 265 ? -25.199 8.749 22.545 1.00 96.06 265 GLU A CA 1
ATOM 2122 C C . GLU A 1 265 ? -25.020 7.574 21.582 1.00 96.06 265 GLU A C 1
ATOM 2124 O O . GLU A 1 265 ? -24.285 7.686 20.605 1.00 96.06 265 GLU A O 1
ATOM 2129 N N . LEU A 1 266 ? -25.767 6.487 21.789 1.00 96.31 266 LEU A N 1
ATOM 2130 C CA . LEU A 1 266 ? -25.758 5.323 20.908 1.00 96.31 266 LEU A CA 1
ATOM 2131 C C . LEU A 1 266 ? -26.239 5.681 19.488 1.00 96.31 266 LEU A C 1
ATOM 2133 O O . LEU A 1 266 ? -25.614 5.277 18.509 1.00 96.31 266 LEU A O 1
ATOM 2137 N N . GLU A 1 267 ? -27.310 6.466 19.354 1.00 96.38 267 GLU A N 1
ATOM 2138 C CA . GLU A 1 267 ? -27.777 6.967 18.052 1.00 96.38 267 GLU A CA 1
ATOM 2139 C C . GLU A 1 267 ? -26.724 7.836 17.348 1.00 96.38 267 GLU A C 1
ATOM 2141 O O . GLU A 1 267 ? -26.463 7.629 16.162 1.00 96.38 267 GLU A O 1
ATOM 2146 N N . ASN A 1 268 ? -26.059 8.739 18.073 1.00 97.62 268 ASN A N 1
ATOM 2147 C CA . ASN A 1 268 ? -24.984 9.564 17.517 1.00 97.62 268 ASN A CA 1
ATOM 2148 C C . ASN A 1 268 ? -23.785 8.725 17.062 1.00 97.62 268 ASN A C 1
ATOM 2150 O O . ASN A 1 268 ? -23.271 8.940 15.967 1.00 97.62 268 ASN A O 1
ATOM 2154 N N . ILE A 1 269 ? -23.362 7.747 17.867 1.00 96.69 269 ILE A N 1
ATOM 2155 C CA . ILE A 1 269 ? -22.257 6.845 17.516 1.00 96.69 269 ILE A CA 1
ATOM 2156 C C . ILE A 1 269 ? -22.609 6.034 16.263 1.00 96.69 269 ILE A C 1
ATOM 2158 O O . ILE A 1 269 ? -21.770 5.866 15.383 1.00 96.69 269 ILE A O 1
ATOM 2162 N N . ARG A 1 270 ? -23.858 5.565 16.133 1.00 96.69 270 ARG A N 1
ATOM 2163 C CA . ARG A 1 270 ? -24.323 4.879 14.914 1.00 96.69 270 ARG A CA 1
ATOM 2164 C C . ARG A 1 270 ? -24.285 5.786 13.687 1.00 96.69 270 ARG A C 1
ATOM 2166 O O . ARG A 1 270 ? -23.874 5.329 12.625 1.00 96.69 270 ARG A O 1
ATOM 2173 N N . ALA A 1 271 ? -24.690 7.047 13.828 1.00 96.44 271 ALA A N 1
ATOM 2174 C CA . ALA A 1 271 ? -24.632 8.013 12.736 1.00 96.44 271 ALA A CA 1
ATOM 2175 C C . ALA A 1 271 ? -23.183 8.277 12.294 1.00 96.44 271 ALA A C 1
ATOM 2177 O O . ALA A 1 271 ? -22.891 8.219 11.103 1.00 96.44 271 ALA A O 1
ATOM 2178 N N . GLN A 1 272 ? -22.269 8.471 13.251 1.00 96.38 272 GLN A N 1
ATOM 2179 C CA . GLN A 1 272 ? -20.839 8.632 12.974 1.00 96.38 272 GLN A CA 1
ATOM 2180 C C . GLN A 1 272 ? -20.248 7.392 12.299 1.00 96.38 272 GLN A C 1
ATOM 2182 O O . GLN A 1 272 ? -19.515 7.515 11.325 1.00 96.38 272 GLN A O 1
ATOM 2187 N N . LEU A 1 273 ? -20.611 6.191 12.758 1.00 95.75 273 LEU A N 1
ATOM 2188 C CA . LEU A 1 273 ? -20.163 4.947 12.137 1.00 95.75 273 LEU A CA 1
ATOM 2189 C C . LEU A 1 273 ? -20.607 4.849 10.671 1.00 95.75 273 LEU A C 1
ATOM 2191 O O . LEU A 1 273 ? -19.812 4.458 9.823 1.00 95.75 273 LEU A O 1
ATOM 2195 N N . HIS A 1 274 ? -21.856 5.201 10.358 1.00 95.12 274 HIS A N 1
ATOM 2196 C CA . HIS A 1 274 ? -22.326 5.227 8.971 1.00 95.12 274 HIS A CA 1
ATOM 2197 C C . HIS A 1 274 ? -21.591 6.262 8.119 1.00 95.12 274 HIS A C 1
ATOM 2199 O O . HIS A 1 274 ? -21.261 5.971 6.973 1.00 95.12 274 HIS A O 1
ATOM 2205 N N . GLU A 1 275 ? -21.285 7.435 8.669 1.00 97.19 275 GLU A N 1
ATOM 2206 C CA . GLU A 1 275 ? -20.498 8.441 7.959 1.00 97.19 275 GLU A CA 1
ATOM 2207 C C . GLU A 1 275 ? -19.074 7.948 7.655 1.00 97.19 275 GLU A C 1
ATOM 2209 O O . GLU A 1 275 ? -18.608 8.088 6.526 1.00 97.19 275 GLU A O 1
ATOM 2214 N N . GLU A 1 276 ? -18.402 7.303 8.613 1.00 96.19 276 GLU A N 1
ATOM 2215 C CA . GLU A 1 276 ? -17.067 6.731 8.386 1.00 96.19 276 GLU A CA 1
ATOM 2216 C C . GLU A 1 276 ? -17.084 5.569 7.383 1.00 96.19 276 GLU A C 1
ATOM 2218 O O . GLU A 1 276 ? -16.155 5.432 6.587 1.00 96.19 276 GLU A O 1
ATOM 2223 N N . ILE A 1 277 ? -18.142 4.748 7.374 1.00 95.94 277 ILE A N 1
ATOM 2224 C CA . ILE A 1 277 ? -18.321 3.702 6.356 1.00 95.94 277 ILE A CA 1
ATOM 2225 C C . ILE A 1 277 ? -18.417 4.335 4.964 1.00 95.94 277 ILE A C 1
ATOM 2227 O O . ILE A 1 277 ? -17.700 3.909 4.061 1.00 95.94 277 ILE A O 1
ATOM 2231 N N . ASN A 1 278 ? -19.222 5.388 4.806 1.00 95.50 278 ASN A N 1
ATOM 2232 C CA . ASN A 1 278 ? -19.348 6.086 3.526 1.00 95.50 278 ASN A CA 1
ATOM 2233 C C . ASN A 1 278 ? -18.014 6.714 3.092 1.00 95.50 278 ASN A C 1
ATOM 2235 O O . ASN A 1 278 ? -17.606 6.555 1.944 1.00 95.50 278 ASN A O 1
ATOM 2239 N N . ARG A 1 279 ? -17.273 7.356 4.009 1.00 95.75 279 ARG A N 1
ATOM 2240 C CA . ARG A 1 279 ? -15.937 7.897 3.692 1.00 95.75 279 ARG A CA 1
ATOM 2241 C C . ARG A 1 279 ? -14.955 6.805 3.276 1.00 95.75 279 ARG A C 1
ATOM 2243 O O . ARG A 1 279 ? -14.152 7.016 2.370 1.00 95.75 279 ARG A O 1
ATOM 2250 N N . ARG A 1 280 ? -15.010 5.627 3.905 1.00 95.19 280 ARG A N 1
ATOM 2251 C CA . ARG A 1 280 ? -14.195 4.474 3.499 1.00 95.19 280 ARG A CA 1
ATOM 2252 C C . ARG A 1 280 ? -14.522 4.037 2.070 1.00 95.19 280 ARG A C 1
ATOM 2254 O O . ARG A 1 280 ? -13.599 3.743 1.315 1.00 95.19 280 ARG A O 1
ATOM 2261 N N . GLU A 1 281 ? -15.798 3.997 1.697 1.00 95.25 281 GLU A N 1
ATOM 2262 C CA . GLU A 1 281 ? -16.223 3.664 0.331 1.00 95.25 281 GLU A CA 1
ATOM 2263 C C . GLU A 1 281 ? -15.746 4.708 -0.689 1.00 95.25 281 GLU A C 1
ATOM 2265 O O . GLU A 1 281 ? -15.208 4.345 -1.733 1.00 95.25 281 GLU A O 1
ATOM 2270 N N . GLU A 1 282 ? -15.842 6.000 -0.369 1.00 97.44 282 GLU A N 1
ATOM 2271 C CA . GLU A 1 282 ? -15.324 7.079 -1.220 1.00 97.44 282 GLU A CA 1
ATOM 2272 C C . GLU A 1 282 ? -13.806 6.968 -1.439 1.00 97.44 282 GLU A C 1
ATOM 2274 O O . GLU A 1 282 ? -13.325 7.092 -2.569 1.00 97.44 282 GLU A O 1
ATOM 2279 N N . VAL A 1 283 ? -13.044 6.681 -0.378 1.00 96.50 283 VAL A N 1
ATOM 2280 C CA . VAL A 1 283 ? -11.590 6.467 -0.464 1.00 96.50 283 VAL A CA 1
ATOM 2281 C C . VAL A 1 283 ? -11.260 5.238 -1.311 1.00 96.50 283 VAL A C 1
ATOM 2283 O O . VAL A 1 283 ? -10.328 5.290 -2.114 1.00 96.50 283 VAL A O 1
ATOM 2286 N N . GLN A 1 284 ? -12.029 4.155 -1.181 1.00 96.56 284 GLN A N 1
ATOM 2287 C CA . GLN A 1 284 ? -11.859 2.954 -2.000 1.00 96.56 284 GLN A CA 1
ATOM 2288 C C . GLN A 1 284 ? -12.068 3.262 -3.491 1.00 96.56 284 GLN A C 1
ATOM 2290 O O . GLN A 1 284 ? -11.240 2.885 -4.320 1.00 96.56 284 GLN A O 1
ATOM 2295 N N . ILE A 1 285 ? -13.118 4.013 -3.834 1.00 95.94 285 ILE A N 1
ATOM 2296 C CA . ILE A 1 285 ? -13.388 4.436 -5.217 1.00 95.94 285 ILE A CA 1
ATOM 2297 C C . ILE A 1 285 ? -12.255 5.330 -5.744 1.00 95.94 285 ILE A C 1
ATOM 2299 O O . ILE A 1 285 ? -11.792 5.153 -6.875 1.00 95.94 285 ILE A O 1
ATOM 2303 N N . ALA A 1 286 ? -11.772 6.272 -4.929 1.00 95.44 286 ALA A N 1
ATOM 2304 C CA . ALA A 1 286 ? -10.658 7.141 -5.299 1.00 95.44 286 ALA A CA 1
ATOM 2305 C C . ALA A 1 286 ? -9.362 6.347 -5.539 1.00 95.44 286 ALA A C 1
ATOM 2307 O O . ALA A 1 286 ? -8.631 6.631 -6.491 1.00 95.44 286 ALA A O 1
ATOM 2308 N N . TYR A 1 287 ? -9.097 5.327 -4.718 1.00 95.06 287 TYR A N 1
ATOM 2309 C CA . TYR A 1 287 ? -7.953 4.434 -4.884 1.00 95.06 287 TYR A CA 1
ATOM 2310 C C . TYR A 1 287 ? -8.036 3.632 -6.187 1.00 95.06 287 TYR A C 1
ATOM 2312 O O . TYR A 1 287 ? -7.060 3.570 -6.932 1.00 95.06 287 TYR A O 1
ATOM 2320 N N . GLU A 1 288 ? -9.201 3.066 -6.508 1.00 94.81 288 GLU A N 1
ATOM 2321 C CA . GLU A 1 288 ? -9.407 2.326 -7.758 1.00 94.81 288 GLU A CA 1
ATOM 2322 C C . GLU A 1 288 ? -9.219 3.215 -8.990 1.00 94.81 288 GLU A C 1
ATOM 2324 O O . GLU A 1 288 ? -8.572 2.811 -9.958 1.00 94.81 288 GLU A O 1
ATOM 2329 N N . HIS A 1 289 ? -9.733 4.447 -8.947 1.00 96.31 289 HIS A N 1
ATOM 2330 C CA . HIS A 1 289 ? -9.502 5.424 -10.005 1.00 96.31 289 HIS A CA 1
ATOM 2331 C C . HIS A 1 289 ? -8.008 5.746 -10.150 1.00 96.31 289 HIS A C 1
ATOM 2333 O O . HIS A 1 289 ? -7.476 5.708 -11.259 1.00 96.31 289 HIS A O 1
ATOM 2339 N N . LEU A 1 290 ? -7.313 6.015 -9.039 1.00 96.69 290 LEU A N 1
ATOM 2340 C CA . LEU A 1 290 ? -5.880 6.304 -9.053 1.00 96.69 290 LEU A CA 1
ATOM 2341 C C . LEU A 1 290 ? -5.070 5.126 -9.612 1.00 96.69 290 LEU A C 1
ATOM 2343 O O . LEU A 1 290 ? -4.190 5.329 -10.447 1.00 96.69 290 LEU A O 1
ATOM 2347 N N . SER A 1 291 ? -5.401 3.898 -9.213 1.00 95.75 291 SER A N 1
ATOM 2348 C CA . SER A 1 291 ? -4.760 2.678 -9.707 1.00 95.75 291 SER A CA 1
ATOM 2349 C C . SER A 1 291 ? -4.904 2.528 -11.225 1.00 95.75 291 SER A C 1
ATOM 2351 O O . SER A 1 291 ? -3.913 2.249 -11.899 1.00 95.75 291 SER A O 1
ATOM 2353 N N . ARG A 1 292 ? -6.092 2.802 -11.784 1.00 95.38 292 ARG A N 1
ATOM 2354 C CA . ARG A 1 292 ? -6.300 2.809 -13.243 1.00 95.38 292 ARG A CA 1
ATOM 2355 C C . ARG A 1 292 ? -5.467 3.884 -13.930 1.00 95.38 292 ARG A C 1
ATOM 2357 O O . ARG A 1 292 ? -4.765 3.585 -14.886 1.00 95.38 292 ARG A O 1
ATOM 2364 N N . THR A 1 293 ? -5.472 5.111 -13.406 1.00 95.44 293 THR A N 1
ATOM 2365 C CA . THR A 1 293 ? -4.661 6.189 -13.997 1.00 95.44 293 THR A CA 1
ATOM 2366 C C . THR A 1 293 ? -3.165 5.888 -13.952 1.00 95.44 293 THR A C 1
ATOM 2368 O O . THR A 1 293 ? -2.450 6.239 -14.885 1.00 95.44 293 THR A O 1
ATOM 2371 N N . TYR A 1 294 ? -2.690 5.211 -12.902 1.00 95.38 294 TYR A N 1
ATOM 2372 C CA . TYR A 1 294 ? -1.301 4.781 -12.803 1.00 95.38 294 TYR A CA 1
ATOM 2373 C C . TYR A 1 294 ? -0.961 3.760 -13.894 1.00 95.38 294 TYR A C 1
ATOM 2375 O O . TYR A 1 294 ? 0.016 3.959 -14.616 1.00 95.38 294 TYR A O 1
ATOM 2383 N N . ALA A 1 295 ? -1.804 2.738 -14.076 1.00 94.00 295 ALA A N 1
ATOM 2384 C CA . ALA A 1 295 ? -1.631 1.744 -15.134 1.00 94.00 295 ALA A CA 1
ATOM 2385 C C . ALA A 1 295 ? -1.598 2.391 -16.533 1.00 94.00 295 ALA A C 1
ATOM 2387 O O . ALA A 1 295 ? -0.680 2.125 -17.305 1.00 94.00 295 ALA A O 1
ATOM 2388 N N . ASP A 1 296 ? -2.512 3.325 -16.823 1.00 97.00 296 ASP A N 1
ATOM 2389 C CA . ASP A 1 296 ? -2.529 4.059 -18.098 1.00 97.00 296 ASP A CA 1
ATOM 2390 C C . ASP A 1 296 ? -1.244 4.881 -18.313 1.00 97.00 296 ASP A C 1
ATOM 2392 O O . ASP A 1 296 ? -0.753 5.034 -19.435 1.00 97.00 296 ASP A O 1
ATOM 2396 N N . THR A 1 297 ? -0.693 5.472 -17.245 1.00 96.25 297 THR A N 1
ATOM 2397 C CA . THR A 1 297 ? 0.570 6.219 -17.339 1.00 96.25 297 THR A CA 1
ATOM 2398 C C . THR A 1 297 ? 1.771 5.306 -17.534 1.00 96.25 297 THR A C 1
ATOM 2400 O O . THR A 1 297 ? 2.666 5.658 -18.300 1.00 96.25 297 THR A O 1
ATOM 2403 N N . GLU A 1 298 ? 1.786 4.141 -16.892 1.00 96.81 298 GLU A N 1
ATOM 2404 C CA . GLU A 1 298 ? 2.831 3.136 -17.066 1.00 96.81 298 GLU A CA 1
ATOM 2405 C C . GLU A 1 298 ? 2.831 2.613 -18.508 1.00 96.81 298 GLU A C 1
ATOM 2407 O O . GLU A 1 298 ? 3.876 2.614 -19.160 1.00 96.81 298 GLU A O 1
ATOM 2412 N N . GLU A 1 299 ? 1.653 2.315 -19.064 1.00 95.88 299 GLU A N 1
ATOM 2413 C CA . GLU A 1 299 ? 1.500 1.933 -20.470 1.00 95.88 299 GLU A CA 1
ATOM 2414 C C . GLU A 1 299 ? 2.043 3.023 -21.409 1.00 95.88 299 GLU A C 1
ATOM 2416 O O . GLU A 1 299 ? 2.863 2.742 -22.286 1.00 95.88 299 GLU A O 1
ATOM 2421 N N . LYS A 1 300 ? 1.696 4.298 -21.181 1.00 96.75 300 LYS A N 1
ATOM 2422 C CA . LYS A 1 300 ? 2.240 5.419 -21.972 1.00 96.75 300 LYS A CA 1
ATOM 2423 C C . LYS A 1 300 ? 3.759 5.537 -21.877 1.00 96.75 300 LYS A C 1
ATOM 2425 O O . LYS A 1 300 ? 4.400 5.839 -22.881 1.00 96.75 300 LYS A O 1
ATOM 2430 N N . VAL A 1 301 ? 4.343 5.315 -20.700 1.00 96.56 301 VAL A N 1
ATOM 2431 C CA . VAL A 1 301 ? 5.803 5.339 -20.530 1.00 96.56 301 VAL A CA 1
ATOM 2432 C C . VAL A 1 301 ? 6.448 4.213 -21.329 1.00 96.56 301 VAL A C 1
ATOM 2434 O O . VAL A 1 301 ? 7.399 4.478 -22.061 1.00 96.56 301 VAL A O 1
ATOM 2437 N N . THR A 1 302 ? 5.912 2.992 -21.257 1.00 96.50 302 THR A N 1
ATOM 2438 C CA . THR A 1 302 ? 6.440 1.861 -22.040 1.00 96.50 302 THR A CA 1
ATOM 2439 C C . THR A 1 302 ? 6.323 2.101 -23.546 1.00 96.50 302 THR A C 1
ATOM 2441 O O . THR A 1 302 ? 7.274 1.854 -24.285 1.00 96.50 302 THR A O 1
ATOM 2444 N N . TYR A 1 303 ? 5.206 2.673 -24.006 1.00 97.69 303 TYR A N 1
ATOM 2445 C CA . TYR A 1 303 ? 5.027 3.060 -25.403 1.00 97.69 303 TYR A CA 1
ATOM 2446 C C . TYR A 1 303 ? 6.082 4.080 -25.855 1.00 97.69 303 TYR A C 1
ATOM 2448 O O . TYR A 1 303 ? 6.716 3.897 -26.892 1.00 97.69 303 TYR A O 1
ATOM 2456 N N . LEU A 1 304 ? 6.312 5.136 -25.067 1.00 97.69 304 LEU A N 1
ATOM 2457 C CA . LEU A 1 304 ? 7.305 6.163 -25.395 1.00 97.69 304 LEU A CA 1
ATOM 2458 C C . LEU A 1 304 ? 8.741 5.627 -25.361 1.00 97.69 304 LEU A C 1
ATOM 2460 O O . LEU A 1 304 ? 9.567 6.060 -26.159 1.00 97.69 304 LEU A O 1
ATOM 2464 N N . GLN A 1 305 ? 9.051 4.690 -24.463 1.00 97.38 305 GLN A N 1
ATOM 2465 C CA . GLN A 1 305 ? 10.353 4.016 -24.440 1.00 97.38 305 GLN A CA 1
ATOM 2466 C C . GLN A 1 305 ? 10.588 3.232 -25.733 1.00 97.38 305 GLN A C 1
ATOM 2468 O O . GLN A 1 305 ? 11.638 3.400 -26.353 1.00 97.38 305 GLN A O 1
ATOM 2473 N N . ASN A 1 306 ? 9.591 2.465 -26.180 1.00 96.06 306 ASN A N 1
ATOM 2474 C CA . ASN A 1 306 ? 9.667 1.731 -27.442 1.00 96.06 306 ASN A CA 1
ATOM 2475 C C . ASN A 1 306 ? 9.826 2.676 -28.647 1.00 96.06 306 ASN A C 1
ATOM 2477 O O . ASN A 1 306 ? 10.659 2.413 -29.512 1.00 96.06 306 ASN A O 1
ATOM 2481 N N . ASP A 1 307 ? 9.092 3.797 -28.690 1.00 97.44 307 ASP A N 1
ATOM 2482 C CA . ASP A 1 307 ? 9.243 4.796 -29.764 1.00 97.44 307 ASP A CA 1
ATOM 2483 C C . ASP A 1 307 ? 10.656 5.406 -29.768 1.00 97.44 307 ASP A C 1
ATOM 2485 O O . ASP A 1 307 ? 11.277 5.524 -30.821 1.00 97.44 307 ASP A O 1
ATOM 2489 N N . ILE A 1 308 ? 11.226 5.722 -28.599 1.00 96.75 308 ILE A N 1
ATOM 2490 C CA . ILE A 1 308 ? 12.608 6.223 -28.494 1.00 96.75 308 ILE A CA 1
ATOM 2491 C C . ILE A 1 308 ? 13.619 5.186 -29.003 1.00 96.75 308 ILE A C 1
ATOM 2493 O O . ILE A 1 308 ? 14.547 5.544 -29.732 1.00 96.75 308 ILE A O 1
ATOM 2497 N N . GLU A 1 309 ? 13.462 3.913 -28.639 1.00 96.56 309 GLU A N 1
ATOM 2498 C CA . GLU A 1 309 ? 14.320 2.832 -29.136 1.00 96.56 309 GLU A CA 1
ATOM 2499 C C . GLU A 1 309 ? 14.222 2.685 -30.660 1.00 96.56 309 GLU A C 1
ATOM 2501 O O . GLU A 1 309 ? 15.247 2.565 -31.338 1.00 96.56 309 GLU A O 1
ATOM 2506 N N . GLU A 1 310 ? 13.013 2.784 -31.216 1.00 97.62 310 GLU A N 1
ATOM 2507 C CA . GLU A 1 310 ? 12.790 2.782 -32.660 1.00 97.62 310 GLU A CA 1
ATOM 2508 C C . GLU A 1 310 ? 13.464 3.985 -33.337 1.00 97.62 310 GLU A C 1
ATOM 2510 O O . GLU A 1 310 ? 14.182 3.815 -34.327 1.00 97.62 310 GLU A O 1
ATOM 2515 N N . LYS A 1 311 ? 13.330 5.198 -32.782 1.00 96.88 311 LYS A N 1
ATOM 2516 C CA . LYS A 1 311 ? 14.027 6.385 -33.309 1.00 96.88 311 LYS A CA 1
ATOM 2517 C C . LYS A 1 311 ? 15.543 6.230 -33.262 1.00 96.88 311 LYS A C 1
ATOM 2519 O O . LYS A 1 311 ? 16.209 6.597 -34.229 1.00 96.88 311 LYS A O 1
ATOM 2524 N N . HIS A 1 312 ? 16.100 5.681 -32.182 1.00 97.25 312 HIS A N 1
ATOM 2525 C CA . HIS A 1 312 ? 17.538 5.419 -32.091 1.00 97.25 312 HIS A CA 1
ATOM 2526 C C . HIS A 1 312 ? 18.004 4.411 -33.138 1.00 97.25 312 HIS A C 1
ATOM 2528 O O . HIS A 1 312 ? 19.051 4.616 -33.756 1.00 97.25 312 HIS A O 1
ATOM 2534 N N . ARG A 1 313 ? 17.221 3.354 -33.376 1.00 97.12 313 ARG A N 1
ATOM 2535 C CA . ARG A 1 313 ? 17.510 2.378 -34.425 1.00 97.12 313 ARG A CA 1
ATOM 2536 C C . ARG A 1 313 ? 17.531 3.035 -35.806 1.00 97.12 313 ARG A C 1
ATOM 2538 O O . ARG A 1 313 ? 18.521 2.892 -36.516 1.00 97.12 313 ARG A O 1
ATOM 2545 N N . ILE A 1 314 ? 16.493 3.799 -36.152 1.00 96.50 314 ILE A N 1
ATOM 2546 C CA . ILE A 1 314 ? 16.409 4.511 -37.439 1.00 96.50 314 ILE A CA 1
ATOM 2547 C C . ILE A 1 314 ? 17.580 5.489 -37.593 1.00 96.50 314 ILE A C 1
ATOM 2549 O O . ILE A 1 314 ? 18.193 5.570 -38.654 1.00 96.50 314 ILE A O 1
ATOM 2553 N N . TYR A 1 315 ? 17.928 6.220 -36.534 1.00 96.88 315 TYR A N 1
ATOM 2554 C CA . TYR A 1 315 ? 19.061 7.141 -36.558 1.00 96.88 315 TYR A CA 1
ATOM 2555 C C . TYR A 1 315 ? 20.391 6.418 -36.812 1.00 96.88 315 TYR A C 1
ATOM 2557 O O . TYR A 1 315 ? 21.205 6.885 -37.607 1.00 96.88 315 TYR A O 1
ATOM 2565 N N . HIS A 1 316 ? 20.604 5.259 -36.186 1.00 96.88 316 HIS A N 1
ATOM 2566 C CA . HIS A 1 316 ? 21.789 4.440 -36.424 1.00 96.88 316 HIS A CA 1
ATOM 2567 C C . HIS A 1 316 ? 21.837 3.910 -37.867 1.00 96.88 316 HIS A C 1
ATOM 2569 O O . HIS A 1 316 ? 22.889 3.949 -38.504 1.00 96.88 316 HIS A O 1
ATOM 2575 N N . GLU A 1 317 ? 20.709 3.441 -38.406 1.00 96.94 317 GLU A N 1
ATOM 2576 C CA . GLU A 1 317 ? 20.595 3.017 -39.810 1.00 96.94 317 GLU A CA 1
ATOM 2577 C C . GLU A 1 317 ? 20.922 4.183 -40.766 1.00 96.94 317 GLU A C 1
ATOM 2579 O O . GLU A 1 317 ? 21.707 4.023 -41.703 1.00 96.94 317 GLU A O 1
ATOM 2584 N N . LEU A 1 318 ? 20.430 5.391 -40.472 1.00 96.88 318 LEU A N 1
ATOM 2585 C CA . LEU A 1 318 ? 20.744 6.596 -41.240 1.00 96.88 318 LEU A CA 1
ATOM 2586 C C . LEU A 1 318 ? 22.241 6.938 -41.191 1.00 96.88 318 LEU A C 1
ATOM 2588 O O . LEU A 1 318 ? 22.824 7.263 -42.224 1.00 96.88 318 LEU A O 1
ATOM 2592 N N . GLN A 1 319 ? 22.888 6.833 -40.028 1.00 96.56 319 GLN A N 1
ATOM 2593 C CA . GLN A 1 319 ? 24.330 7.069 -39.901 1.00 96.56 319 GLN A CA 1
ATOM 2594 C C . GLN A 1 319 ? 25.163 6.088 -40.732 1.00 96.56 319 GLN A C 1
ATOM 2596 O O . GLN A 1 319 ? 26.125 6.515 -41.375 1.00 96.56 319 GLN A O 1
ATOM 2601 N N . ILE A 1 320 ? 24.785 4.804 -40.754 1.00 96.31 320 ILE A N 1
ATOM 2602 C CA . ILE A 1 320 ? 25.431 3.802 -41.613 1.00 96.31 320 ILE A CA 1
ATOM 2603 C C . ILE A 1 320 ? 25.282 4.213 -43.080 1.00 96.31 320 ILE A C 1
ATOM 2605 O O . ILE A 1 320 ? 26.287 4.351 -43.774 1.00 96.31 320 ILE A O 1
ATOM 2609 N N . SER A 1 321 ? 24.054 4.497 -43.528 1.00 94.44 321 SER A N 1
ATOM 2610 C CA . SER A 1 321 ? 23.802 4.878 -44.925 1.00 94.44 321 SER A CA 1
ATOM 2611 C C . SER A 1 321 ? 24.560 6.149 -45.335 1.00 94.44 321 SER A C 1
ATOM 2613 O O . SER A 1 321 ? 25.110 6.233 -46.431 1.00 94.44 321 SER A O 1
ATOM 2615 N N . HIS A 1 322 ? 24.676 7.131 -44.435 1.00 95.75 322 HIS A N 1
ATOM 2616 C CA . HIS A 1 322 ? 25.449 8.345 -44.680 1.00 95.75 322 HIS A CA 1
ATOM 2617 C C . HIS A 1 322 ? 26.946 8.049 -44.838 1.00 95.75 322 HIS A C 1
ATOM 2619 O O . HIS A 1 322 ? 27.605 8.619 -45.709 1.00 95.75 322 HIS A O 1
ATOM 2625 N N . HIS A 1 323 ? 27.487 7.138 -44.025 1.00 96.06 323 HIS A N 1
ATOM 2626 C CA . HIS A 1 323 ? 28.873 6.701 -44.145 1.00 96.06 323 HIS A CA 1
ATOM 2627 C C . HIS A 1 323 ? 29.128 5.974 -45.472 1.00 96.06 323 HIS A C 1
ATOM 2629 O O . HIS A 1 323 ? 30.103 6.280 -46.159 1.00 96.06 323 HIS A O 1
ATOM 2635 N N . GLU A 1 324 ? 28.230 5.072 -45.871 1.00 96.00 324 GLU A N 1
ATOM 2636 C CA . GLU A 1 324 ? 28.297 4.363 -47.155 1.00 96.00 324 GLU A CA 1
ATOM 2637 C C . GLU A 1 324 ? 28.264 5.335 -48.342 1.00 96.00 324 GLU A C 1
ATOM 2639 O O . GLU A 1 324 ? 29.113 5.255 -49.233 1.00 96.00 324 GLU A O 1
ATOM 2644 N N . LEU A 1 325 ? 27.361 6.322 -48.315 1.00 93.19 325 LEU A N 1
ATOM 2645 C CA . LEU A 1 325 ? 27.301 7.378 -49.328 1.00 93.19 325 LEU A CA 1
ATOM 2646 C C . LEU A 1 325 ? 28.578 8.221 -49.365 1.00 93.19 325 LEU A C 1
ATOM 2648 O O . LEU A 1 325 ? 29.050 8.564 -50.447 1.00 93.19 325 LEU A O 1
ATOM 2652 N N . SER A 1 326 ? 29.172 8.532 -48.211 1.00 94.88 326 SER A N 1
ATOM 2653 C CA . SER A 1 326 ? 30.445 9.257 -48.156 1.00 94.88 326 SER A CA 1
ATOM 2654 C C . SER A 1 326 ? 31.587 8.462 -48.797 1.00 94.88 326 SER A C 1
ATOM 2656 O O . SER A 1 326 ? 32.425 9.053 -49.479 1.00 94.88 326 SER A O 1
ATOM 2658 N N . ILE A 1 327 ? 31.632 7.141 -48.596 1.00 95.06 327 ILE A N 1
ATOM 2659 C CA . ILE A 1 327 ? 32.629 6.265 -49.231 1.00 95.06 327 ILE A CA 1
ATOM 2660 C C . ILE A 1 327 ? 32.418 6.240 -50.748 1.00 95.06 327 ILE A C 1
ATOM 2662 O O . ILE A 1 327 ? 33.376 6.414 -51.505 1.00 95.06 327 ILE A O 1
ATOM 2666 N N . LEU A 1 328 ? 31.173 6.059 -51.202 1.00 93.50 328 LEU A N 1
ATOM 2667 C CA . LEU A 1 328 ? 30.828 6.063 -52.627 1.00 93.50 328 LEU A CA 1
ATOM 2668 C C . LEU A 1 328 ? 31.157 7.407 -53.289 1.00 93.50 328 LEU A C 1
ATOM 2670 O O . LEU A 1 328 ? 31.690 7.439 -54.399 1.00 93.50 328 LEU A O 1
ATOM 2674 N N . HIS A 1 329 ? 30.904 8.518 -52.600 1.00 92.00 329 HIS A N 1
ATOM 2675 C CA . HIS A 1 329 ? 31.241 9.850 -53.086 1.00 92.00 329 HIS A CA 1
ATOM 2676 C C . HIS A 1 329 ? 32.753 10.030 -53.283 1.00 92.00 329 HIS A C 1
ATOM 2678 O O . HIS A 1 329 ? 33.187 10.500 -54.334 1.00 92.00 329 HIS A O 1
ATOM 2684 N N . GLU A 1 330 ? 33.581 9.617 -52.320 1.00 94.25 330 GLU A N 1
ATOM 2685 C CA . GLU A 1 330 ? 35.034 9.751 -52.480 1.00 94.25 330 GLU A CA 1
ATOM 2686 C C . GLU A 1 330 ? 35.571 8.807 -53.568 1.00 94.25 330 GLU A C 1
ATOM 2688 O O . GLU A 1 330 ? 36.431 9.203 -54.355 1.00 94.25 330 GLU A O 1
ATOM 2693 N N . LYS A 1 331 ? 35.014 7.593 -53.687 1.00 93.38 331 LYS A N 1
ATOM 2694 C CA . LYS A 1 331 ? 35.365 6.654 -54.762 1.00 93.38 331 LYS A CA 1
ATOM 2695 C C . LYS A 1 331 ? 35.056 7.234 -56.145 1.00 93.38 331 LYS A C 1
ATOM 2697 O O . LYS A 1 331 ? 35.936 7.265 -57.002 1.00 93.38 331 LYS A O 1
ATOM 2702 N N . THR A 1 332 ? 33.841 7.740 -56.349 1.00 89.75 332 THR A N 1
ATOM 2703 C CA . THR A 1 332 ? 33.425 8.344 -57.630 1.00 89.75 332 THR A CA 1
ATOM 2704 C C . THR A 1 332 ? 34.245 9.586 -57.969 1.00 89.75 332 THR A C 1
ATOM 2706 O O . THR A 1 332 ? 34.628 9.779 -59.119 1.00 89.75 332 THR A O 1
ATOM 2709 N N . LYS A 1 333 ? 34.602 10.404 -56.976 1.00 93.50 333 LYS A N 1
ATOM 2710 C CA . LYS A 1 333 ? 35.500 11.552 -57.155 1.00 93.50 333 LYS A CA 1
ATOM 2711 C C . LYS A 1 333 ? 36.908 11.141 -57.599 1.00 93.50 333 LYS A C 1
ATOM 2713 O O . LYS A 1 333 ? 37.479 11.799 -58.472 1.00 93.50 333 LYS A O 1
ATOM 2718 N N . ILE A 1 334 ? 37.463 10.065 -57.035 1.00 92.56 334 ILE A N 1
ATOM 2719 C CA . ILE A 1 334 ? 38.752 9.509 -57.474 1.00 92.56 334 ILE A CA 1
ATOM 2720 C C . ILE A 1 334 ? 38.644 9.025 -58.921 1.00 92.56 334 ILE A C 1
ATOM 2722 O O . ILE A 1 334 ? 39.437 9.467 -59.750 1.00 92.56 334 ILE A O 1
ATOM 2726 N N . GLU A 1 335 ? 37.636 8.208 -59.239 1.00 90.62 335 GLU A N 1
ATOM 2727 C CA . GLU A 1 335 ? 37.404 7.702 -60.598 1.00 90.62 335 GLU A CA 1
ATOM 2728 C C . GLU A 1 335 ? 37.276 8.857 -61.603 1.00 90.62 335 GLU A C 1
ATOM 2730 O O . GLU A 1 335 ? 37.971 8.871 -62.616 1.00 90.62 335 GLU A O 1
ATOM 2735 N N . LEU A 1 336 ? 36.476 9.888 -61.304 1.00 87.06 336 LEU A N 1
ATOM 2736 C CA . LEU A 1 336 ? 36.348 11.080 -62.152 1.00 87.06 336 LEU A CA 1
ATOM 2737 C C . LEU A 1 336 ? 37.689 11.792 -62.369 1.00 87.06 336 LEU A C 1
ATOM 2739 O O . LEU A 1 336 ? 37.988 12.211 -63.487 1.00 87.06 336 LEU A O 1
ATOM 2743 N N . SER A 1 337 ? 38.522 11.904 -61.330 1.00 89.31 337 SER A N 1
ATOM 2744 C CA . SER A 1 337 ? 39.850 12.514 -61.455 1.00 89.31 337 SER A CA 1
ATOM 2745 C C . SER A 1 337 ? 40.798 11.692 -62.339 1.00 89.31 337 SER A C 1
ATOM 2747 O O . SER A 1 337 ? 41.609 12.261 -63.073 1.00 89.31 337 SER A O 1
ATOM 2749 N N . GLU A 1 338 ? 40.687 10.362 -62.317 1.00 91.00 338 GLU A N 1
ATOM 2750 C CA . GLU A 1 338 ? 41.440 9.466 -63.198 1.00 91.00 338 GLU A CA 1
ATOM 2751 C C . GLU A 1 338 ? 40.963 9.588 -64.646 1.00 91.00 338 GLU A C 1
ATOM 2753 O O . GLU A 1 338 ? 41.788 9.737 -65.551 1.00 91.00 338 GLU A O 1
ATOM 2758 N N . TRP A 1 339 ? 39.645 9.614 -64.865 1.00 87.25 339 TRP A N 1
ATOM 2759 C CA . TRP A 1 339 ? 39.049 9.859 -66.179 1.00 87.25 339 TRP A CA 1
ATOM 2760 C C . TRP A 1 339 ? 39.479 11.203 -66.762 1.00 87.25 339 TRP A C 1
ATOM 2762 O O . TRP A 1 339 ? 39.853 11.267 -67.934 1.00 87.25 339 TRP A O 1
ATOM 2772 N N . GLN A 1 340 ? 39.505 12.256 -65.946 1.00 86.50 340 GLN A N 1
ATOM 2773 C CA . GLN A 1 340 ? 39.954 13.577 -66.372 1.00 86.50 340 GLN A CA 1
ATOM 2774 C C . GLN A 1 340 ? 41.440 13.582 -66.754 1.00 86.50 340 GLN A C 1
ATOM 2776 O O . GLN A 1 340 ? 41.790 14.054 -67.833 1.00 86.50 340 GLN A O 1
ATOM 2781 N N . ARG A 1 341 ? 42.315 12.966 -65.945 1.00 89.12 341 ARG A N 1
ATOM 2782 C CA . ARG A 1 341 ? 43.743 12.814 -66.289 1.00 89.12 341 ARG A CA 1
ATOM 2783 C C . ARG A 1 341 ? 43.945 12.040 -67.586 1.00 89.12 341 ARG A C 1
ATOM 2785 O O . ARG A 1 341 ? 44.797 12.410 -68.391 1.00 89.12 341 ARG A O 1
ATOM 2792 N N . MET A 1 342 ? 43.186 10.962 -67.791 1.00 86.62 342 MET A N 1
ATOM 2793 C CA . MET A 1 342 ? 43.227 10.217 -69.047 1.00 86.62 342 MET A CA 1
ATOM 2794 C C . MET A 1 342 ? 42.817 11.116 -70.212 1.00 86.62 342 MET A C 1
ATOM 2796 O O . MET A 1 342 ? 43.550 11.178 -71.196 1.00 86.62 342 MET A O 1
ATOM 2800 N N . ALA A 1 343 ? 41.704 11.845 -70.099 1.00 80.62 343 ALA A N 1
ATOM 2801 C CA . ALA A 1 343 ? 41.246 12.775 -71.130 1.00 80.62 343 ALA A CA 1
ATOM 2802 C C . ALA A 1 343 ? 42.306 13.840 -71.472 1.00 80.62 343 ALA A C 1
ATOM 2804 O O . ALA A 1 343 ? 42.587 14.044 -72.654 1.00 80.62 343 ALA A O 1
ATOM 2805 N N . ASP A 1 344 ? 42.962 14.431 -70.469 1.00 85.81 344 ASP A N 1
ATOM 2806 C CA . ASP A 1 344 ? 44.039 15.412 -70.660 1.00 85.81 344 ASP A CA 1
ATOM 2807 C C . ASP A 1 344 ? 45.252 14.796 -71.377 1.00 85.81 344 ASP A C 1
ATOM 2809 O O . ASP A 1 344 ? 45.783 15.377 -72.329 1.00 85.81 344 ASP A O 1
ATOM 2813 N N . MET A 1 345 ? 45.687 13.595 -70.967 1.00 86.69 345 MET A N 1
ATOM 2814 C CA . MET A 1 345 ? 46.774 12.869 -71.642 1.00 86.69 345 MET A CA 1
ATOM 2815 C C . MET A 1 345 ? 46.439 12.607 -73.110 1.00 86.69 345 MET A C 1
ATOM 2817 O O . MET A 1 345 ? 47.273 12.847 -73.987 1.00 86.69 345 MET A O 1
ATOM 2821 N N . TRP A 1 346 ? 45.214 12.150 -73.380 1.00 79.06 346 TRP A N 1
ATOM 2822 C CA . TRP A 1 346 ? 44.735 11.937 -74.739 1.00 79.06 346 TRP A CA 1
ATOM 2823 C C . TRP A 1 346 ? 44.717 13.245 -75.525 1.00 79.06 346 TRP A C 1
ATOM 2825 O O . TRP A 1 346 ? 45.179 13.258 -76.663 1.00 79.06 346 TRP A O 1
ATOM 2835 N N . GLU A 1 347 ? 44.262 14.358 -74.946 1.00 80.88 347 GLU A N 1
ATOM 2836 C CA . GLU A 1 347 ? 44.264 15.662 -75.611 1.00 80.88 347 GLU A CA 1
ATOM 2837 C C . GLU A 1 347 ? 45.688 16.117 -75.965 1.00 80.88 347 GLU A C 1
ATOM 2839 O O . GLU A 1 347 ? 45.928 16.547 -77.100 1.00 80.88 347 GLU A O 1
ATOM 2844 N N . HIS A 1 348 ? 46.638 15.979 -75.037 1.00 82.69 348 HIS A N 1
ATOM 2845 C CA . HIS A 1 348 ? 48.050 16.298 -75.250 1.00 82.69 348 HIS A CA 1
ATOM 2846 C C . HIS A 1 348 ? 48.687 15.431 -76.337 1.00 82.69 348 HIS A C 1
ATOM 2848 O O . HIS A 1 348 ? 49.308 15.976 -77.253 1.00 82.69 348 HIS A O 1
ATOM 28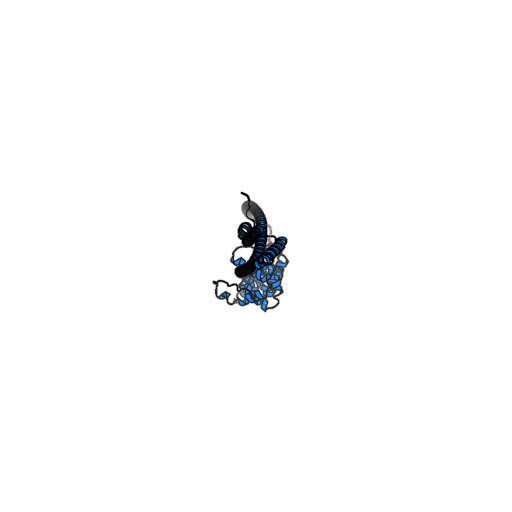54 N N . GLN A 1 349 ? 48.486 14.111 -76.290 1.00 78.25 349 GLN A N 1
ATOM 2855 C CA . GLN A 1 349 ? 48.929 13.200 -77.347 1.00 78.25 349 GLN A CA 1
ATOM 2856 C C . GLN A 1 349 ? 48.315 13.604 -78.689 1.00 78.25 349 GLN A C 1
ATOM 2858 O O . GLN A 1 349 ? 48.991 13.634 -79.716 1.00 78.25 349 GLN A O 1
ATOM 2863 N N . SER A 1 350 ? 47.046 14.015 -78.669 1.00 68.94 350 SER A N 1
ATOM 2864 C CA . SER A 1 350 ? 46.350 14.474 -79.858 1.00 68.94 350 SER A CA 1
ATOM 2865 C C . SER A 1 350 ? 46.948 15.759 -80.441 1.00 68.94 350 SER A C 1
ATOM 2867 O O . SER A 1 350 ? 47.056 15.899 -81.656 1.00 68.94 350 SER A O 1
ATOM 2869 N N . LYS A 1 351 ? 47.359 16.706 -79.590 1.00 74.94 351 LYS A N 1
ATOM 2870 C CA . LYS A 1 351 ? 48.027 17.950 -80.000 1.00 74.94 351 LYS A CA 1
ATOM 2871 C C . LYS A 1 351 ? 49.400 17.653 -80.612 1.00 74.94 351 LYS A C 1
ATOM 2873 O O . LYS A 1 351 ? 49.684 18.161 -81.692 1.00 74.94 351 LYS A O 1
ATOM 2878 N N . GLN A 1 352 ? 50.184 16.767 -79.994 1.00 74.38 352 GLN A N 1
ATOM 2879 C CA . GLN A 1 352 ? 51.481 16.325 -80.525 1.00 74.38 352 GLN A CA 1
ATOM 2880 C C . GLN A 1 352 ? 51.343 15.628 -81.890 1.00 74.38 352 GLN A C 1
ATOM 2882 O O . GLN A 1 352 ? 52.088 15.926 -82.820 1.00 74.38 352 GLN A O 1
ATOM 2887 N N . GLU A 1 353 ? 50.358 14.740 -82.058 1.00 65.56 353 GLU A N 1
ATOM 2888 C CA . GLU A 1 353 ? 50.126 14.054 -83.337 1.00 65.56 353 GLU A CA 1
ATOM 2889 C C . GLU A 1 353 ? 49.592 15.006 -84.435 1.00 65.56 353 GLU A C 1
ATOM 2891 O O . GLU A 1 353 ? 49.930 14.838 -85.609 1.00 65.56 353 GLU A O 1
ATOM 2896 N N . ARG A 1 354 ? 48.832 16.062 -84.085 1.00 63.59 354 ARG A N 1
ATOM 2897 C CA . ARG A 1 354 ? 48.441 17.133 -85.035 1.00 63.59 354 ARG A CA 1
ATOM 2898 C C . ARG A 1 354 ? 49.637 17.907 -85.578 1.00 63.59 354 ARG A C 1
ATOM 2900 O O . ARG A 1 354 ? 49.612 18.299 -86.745 1.00 63.59 354 ARG A O 1
ATOM 2907 N N . GLU A 1 355 ? 50.641 18.142 -84.740 1.00 64.00 355 GLU A N 1
ATOM 2908 C CA . GLU A 1 355 ? 51.894 18.793 -85.129 1.00 64.00 355 GLU A CA 1
ATOM 2909 C C . GLU A 1 355 ? 52.761 17.873 -86.011 1.00 64.00 355 GLU A C 1
ATOM 2911 O O . GLU A 1 355 ? 53.493 18.369 -86.865 1.00 64.00 355 GLU A O 1
ATOM 2916 N N . ALA A 1 356 ? 52.617 16.545 -85.882 1.00 61.88 356 ALA A N 1
ATOM 2917 C CA . ALA A 1 356 ? 53.425 15.547 -86.589 1.00 61.88 356 ALA A CA 1
ATOM 2918 C C . ALA A 1 356 ? 52.916 15.127 -87.991 1.00 61.88 356 ALA A C 1
ATOM 2920 O O . ALA A 1 356 ? 53.713 14.642 -88.792 1.00 61.88 356 ALA A O 1
ATOM 2921 N N . GLY A 1 357 ? 51.634 15.315 -88.341 1.00 56.97 357 GLY A N 1
ATOM 2922 C CA . GLY A 1 357 ? 51.134 15.050 -89.707 1.00 56.97 357 GLY A CA 1
ATOM 2923 C C . GLY A 1 357 ? 49.707 14.483 -89.789 1.00 56.97 357 GLY A C 1
ATOM 2924 O O . GLY A 1 357 ? 49.348 13.515 -89.131 1.00 56.97 357 GLY A O 1
ATOM 2925 N N . LYS A 1 358 ? 48.870 15.094 -90.641 1.00 55.34 358 LYS A N 1
ATOM 2926 C CA . LYS A 1 358 ? 47.401 15.217 -90.487 1.00 55.34 358 LYS A CA 1
ATOM 2927 C C . LYS A 1 358 ? 46.486 14.034 -90.865 1.00 55.34 358 LYS A C 1
ATOM 2929 O O . LYS A 1 358 ? 45.281 14.159 -90.655 1.00 55.34 358 LYS A O 1
ATOM 2934 N N . LEU A 1 359 ? 46.971 12.918 -91.412 1.00 53.44 359 LEU A N 1
ATOM 2935 C CA . LEU A 1 359 ? 46.080 11.849 -91.918 1.00 53.44 359 LEU A CA 1
ATOM 2936 C C . LEU A 1 359 ? 45.914 10.657 -90.965 1.00 53.44 359 LEU A C 1
ATOM 2938 O O . LEU A 1 359 ? 44.788 10.210 -90.758 1.00 53.44 359 LEU A O 1
ATOM 2942 N N . GLU A 1 360 ? 46.978 10.195 -90.307 1.00 57.00 360 GLU A N 1
ATOM 2943 C CA . GLU A 1 360 ? 46.892 9.063 -89.363 1.00 57.00 360 GLU A CA 1
ATOM 2944 C C . GLU A 1 360 ? 46.197 9.443 -88.044 1.00 57.00 360 GLU A C 1
ATOM 2946 O O . GLU A 1 360 ? 45.567 8.615 -87.384 1.00 57.00 360 GLU A O 1
ATOM 2951 N N . PHE A 1 361 ? 46.240 10.730 -87.699 1.00 52.19 361 PHE A N 1
ATOM 2952 C CA . PHE A 1 361 ? 45.663 11.281 -86.480 1.00 52.19 361 PHE A CA 1
ATOM 2953 C C . PHE A 1 361 ? 44.118 11.256 -86.451 1.00 52.19 361 PHE A C 1
ATOM 2955 O O . PHE A 1 361 ? 43.523 10.911 -85.428 1.00 52.19 361 PHE A O 1
ATOM 2962 N N . ARG A 1 362 ? 43.438 11.550 -87.577 1.00 56.41 362 ARG A N 1
ATOM 2963 C CA . ARG A 1 362 ? 41.958 11.478 -87.647 1.00 56.41 362 ARG A CA 1
ATOM 2964 C C . ARG A 1 362 ? 41.453 10.045 -87.452 1.00 56.41 362 ARG A C 1
ATOM 2966 O O . ARG A 1 362 ? 40.416 9.852 -86.817 1.00 56.41 362 ARG A O 1
ATOM 2973 N N . ASP A 1 363 ? 42.181 9.050 -87.958 1.00 57.75 363 ASP A N 1
ATOM 2974 C CA . ASP A 1 363 ? 41.775 7.645 -87.842 1.00 57.75 363 ASP A CA 1
ATOM 2975 C C . ASP A 1 363 ? 42.031 7.094 -86.424 1.00 57.75 363 ASP A C 1
ATOM 2977 O O . ASP A 1 363 ? 41.216 6.336 -85.893 1.00 57.75 363 ASP A O 1
ATOM 2981 N N . LYS A 1 364 ? 43.089 7.560 -85.742 1.00 59.00 364 LYS A N 1
ATOM 2982 C CA . LYS A 1 364 ? 43.341 7.257 -84.320 1.00 59.00 364 LYS A CA 1
ATOM 2983 C C . LYS A 1 364 ? 42.313 7.897 -83.377 1.00 59.00 364 LYS A C 1
ATOM 2985 O O . LYS A 1 364 ? 41.818 7.210 -82.484 1.00 59.00 364 LYS A O 1
ATOM 2990 N N . LEU A 1 365 ? 41.916 9.155 -83.603 1.00 54.94 365 LEU A N 1
ATOM 2991 C CA . LEU A 1 365 ? 40.857 9.817 -82.821 1.00 54.94 365 LEU A CA 1
ATOM 2992 C C . LEU A 1 365 ? 39.488 9.132 -82.969 1.00 54.94 365 LEU A C 1
ATOM 2994 O O . LEU A 1 365 ? 38.772 8.963 -81.982 1.00 54.94 365 LEU A O 1
ATOM 2998 N N . ARG A 1 366 ? 39.122 8.690 -84.182 1.00 59.25 366 ARG A N 1
ATOM 2999 C CA . ARG A 1 366 ? 37.875 7.933 -84.402 1.00 59.25 366 ARG A CA 1
ATOM 3000 C C . ARG A 1 366 ? 37.890 6.553 -83.747 1.00 59.25 366 ARG A C 1
ATOM 3002 O O . ARG A 1 366 ? 36.834 6.053 -83.373 1.00 59.25 366 ARG A O 1
ATOM 3009 N N . ARG A 1 367 ? 39.058 5.917 -83.619 1.00 61.72 367 ARG A N 1
ATOM 3010 C CA . ARG A 1 367 ? 39.171 4.562 -83.055 1.00 61.72 367 ARG A CA 1
ATOM 3011 C C . ARG A 1 367 ? 39.358 4.535 -81.539 1.00 61.72 367 ARG A C 1
ATOM 3013 O O . ARG A 1 367 ? 38.911 3.572 -80.930 1.00 61.72 367 ARG A O 1
ATOM 3020 N N . GLY A 1 368 ? 40.000 5.537 -80.939 1.00 62.78 368 GLY A N 1
ATOM 3021 C CA . GLY A 1 368 ? 40.272 5.580 -79.497 1.00 62.78 368 GLY A CA 1
ATOM 3022 C C . GLY A 1 368 ? 39.171 6.300 -78.709 1.00 62.78 368 GLY A C 1
ATOM 3023 O O . GLY A 1 368 ? 38.274 5.641 -78.185 1.00 62.78 368 GLY A O 1
ATOM 3024 N N . PRO A 1 369 ? 39.195 7.642 -78.636 1.00 59.16 369 PRO A N 1
ATOM 3025 C CA . PRO A 1 369 ? 38.292 8.411 -77.778 1.00 59.16 369 PRO A CA 1
ATOM 3026 C C . PRO A 1 369 ? 36.795 8.183 -78.038 1.00 59.16 369 PRO A C 1
ATOM 3028 O O . PRO A 1 369 ? 36.027 8.139 -77.086 1.00 59.16 369 PRO A O 1
ATOM 3031 N N . VAL A 1 370 ? 36.363 7.954 -79.285 1.00 60.06 370 VAL A N 1
ATOM 3032 C CA . VAL A 1 370 ? 34.947 7.641 -79.587 1.00 60.06 370 VAL A CA 1
ATOM 3033 C C . VAL A 1 370 ? 34.538 6.252 -79.066 1.00 60.06 370 VAL A C 1
ATOM 3035 O O . VAL A 1 370 ? 33.412 6.068 -78.601 1.00 60.06 370 VAL A O 1
ATOM 3038 N N . ARG A 1 371 ? 35.452 5.270 -79.083 1.00 63.09 371 ARG A N 1
ATOM 3039 C CA . ARG A 1 371 ? 35.205 3.943 -78.488 1.00 63.09 371 ARG A CA 1
ATOM 3040 C C . ARG A 1 371 ? 35.207 3.984 -76.968 1.00 63.09 371 ARG A C 1
ATOM 3042 O O . ARG A 1 371 ? 34.430 3.281 -76.344 1.00 63.09 371 ARG A O 1
ATOM 3049 N N . ILE A 1 372 ? 36.052 4.821 -76.376 1.00 60.00 372 ILE A N 1
ATOM 3050 C CA . ILE A 1 372 ? 36.079 5.004 -74.923 1.00 60.00 372 ILE A CA 1
ATOM 3051 C C . ILE A 1 372 ? 34.817 5.745 -74.470 1.00 60.00 372 ILE A C 1
ATOM 3053 O O . ILE A 1 372 ? 34.191 5.323 -73.510 1.00 60.00 372 ILE A O 1
ATOM 3057 N N . ALA A 1 373 ? 34.376 6.775 -75.197 1.00 61.06 373 ALA A N 1
ATOM 3058 C CA . ALA A 1 373 ? 33.124 7.468 -74.898 1.00 61.06 373 ALA A CA 1
ATOM 3059 C C . ALA A 1 373 ? 31.892 6.552 -75.025 1.00 61.06 373 ALA A C 1
ATOM 3061 O O . ALA A 1 373 ? 30.979 6.661 -74.214 1.00 61.06 373 ALA A O 1
ATOM 3062 N N . SER A 1 374 ? 31.871 5.628 -75.995 1.00 61.91 374 SER A N 1
ATOM 3063 C CA . SER A 1 374 ? 30.808 4.608 -76.083 1.00 61.91 374 SER A CA 1
ATOM 3064 C C . SER A 1 374 ? 30.921 3.548 -74.989 1.00 61.91 374 SER A C 1
ATOM 3066 O O . SER A 1 374 ? 29.922 3.249 -74.360 1.00 61.91 374 SER A O 1
ATOM 3068 N N . TYR A 1 375 ? 32.121 3.062 -74.668 1.00 65.06 375 TYR A N 1
ATOM 3069 C CA . TYR A 1 375 ? 32.316 2.122 -73.559 1.00 65.06 375 TYR A CA 1
ATOM 3070 C C . TYR A 1 375 ? 31.910 2.716 -72.201 1.00 65.06 375 TYR A C 1
ATOM 3072 O O . TYR A 1 375 ? 31.281 2.044 -71.392 1.00 65.06 375 TYR A O 1
ATOM 3080 N N . VAL A 1 376 ? 32.242 3.986 -71.949 1.00 61.16 376 VAL A N 1
ATOM 3081 C CA . VAL A 1 376 ? 31.843 4.693 -70.724 1.00 61.16 376 VAL A CA 1
ATOM 3082 C C . VAL A 1 376 ? 30.334 4.934 -70.703 1.00 61.16 376 VAL A C 1
ATOM 3084 O O . VAL A 1 376 ? 29.724 4.788 -69.649 1.00 61.16 376 VAL A O 1
ATOM 3087 N N . LYS A 1 377 ? 29.718 5.230 -71.855 1.00 65.56 377 LYS A N 1
ATOM 3088 C CA . LYS A 1 377 ? 28.259 5.296 -71.980 1.00 65.56 377 LYS A CA 1
ATOM 3089 C C . LYS A 1 377 ? 27.609 3.952 -71.633 1.00 65.56 377 LYS A C 1
ATOM 3091 O O . LYS A 1 377 ? 26.732 3.934 -70.780 1.00 65.56 377 LYS A O 1
ATOM 3096 N N . ASP A 1 378 ? 28.077 2.850 -72.214 1.00 64.31 378 ASP A N 1
ATOM 3097 C CA . ASP A 1 378 ? 27.523 1.511 -71.977 1.00 64.31 378 ASP A CA 1
ATOM 3098 C C . ASP A 1 378 ? 27.728 1.062 -70.514 1.00 64.31 378 ASP A C 1
ATOM 3100 O O . ASP A 1 378 ? 26.842 0.474 -69.900 1.00 64.31 378 ASP A O 1
ATOM 3104 N N . TYR A 1 379 ? 28.881 1.384 -69.914 1.00 63.16 379 TYR A N 1
ATOM 3105 C CA . TYR A 1 379 ? 29.170 1.103 -68.503 1.00 63.16 379 TYR A CA 1
ATOM 3106 C C . TYR A 1 379 ? 28.272 1.907 -67.550 1.00 63.16 379 TYR A C 1
ATOM 3108 O O . TYR A 1 379 ? 27.802 1.372 -66.545 1.00 63.16 379 TYR A O 1
ATOM 3116 N N . LEU A 1 380 ? 28.001 3.176 -67.870 1.00 59.94 380 LEU A N 1
ATOM 3117 C CA . LEU A 1 380 ? 27.072 4.009 -67.109 1.00 59.94 380 LEU A CA 1
ATOM 3118 C C . LEU A 1 380 ? 25.625 3.547 -67.291 1.00 59.94 380 LEU A C 1
ATOM 3120 O O . LEU A 1 380 ? 24.920 3.446 -66.298 1.00 59.94 380 LEU A O 1
ATOM 3124 N N . GLU A 1 381 ? 25.191 3.201 -68.506 1.00 62.59 381 GLU A N 1
ATOM 3125 C CA . GLU A 1 381 ? 23.862 2.618 -68.753 1.00 62.59 381 GLU A CA 1
ATOM 3126 C C . GLU A 1 381 ? 23.656 1.331 -67.938 1.00 62.59 381 GLU A C 1
ATOM 3128 O O . GLU A 1 381 ? 22.603 1.154 -67.329 1.00 62.59 381 GLU A O 1
ATOM 3133 N N . HIS A 1 382 ? 24.686 0.492 -67.805 1.00 64.75 382 HIS A N 1
ATOM 3134 C CA . HIS A 1 382 ? 24.595 -0.735 -67.014 1.00 64.75 382 HIS A CA 1
ATOM 3135 C C . HIS A 1 382 ? 24.609 -0.499 -65.490 1.00 64.75 382 HIS A C 1
ATOM 3137 O O . HIS A 1 382 ? 23.942 -1.216 -64.746 1.00 64.75 382 HIS A O 1
ATOM 3143 N N . LEU A 1 383 ? 25.316 0.532 -65.007 1.00 56.12 383 LEU A N 1
ATOM 3144 C CA . LEU A 1 383 ? 25.226 0.989 -63.611 1.00 56.12 383 LEU A CA 1
ATOM 3145 C C . LEU A 1 383 ? 23.854 1.612 -63.293 1.00 56.12 383 LEU A C 1
ATOM 3147 O O . LEU A 1 383 ? 23.359 1.473 -62.176 1.00 56.12 383 LEU A O 1
ATOM 3151 N N . LEU A 1 384 ? 23.228 2.263 -64.276 1.00 54.94 384 LEU A N 1
ATOM 3152 C CA . LEU A 1 384 ? 21.911 2.896 -64.165 1.00 54.94 384 LEU A CA 1
ATOM 3153 C C . LEU A 1 384 ? 20.750 1.887 -64.155 1.00 54.94 384 LEU A C 1
ATOM 3155 O O . LEU A 1 384 ? 19.707 2.180 -63.577 1.00 54.94 384 LEU A O 1
ATOM 3159 N N . GLU A 1 385 ? 20.915 0.696 -64.737 1.00 59.41 385 GLU A N 1
ATOM 3160 C CA . GLU A 1 385 ? 19.925 -0.393 -64.654 1.00 59.41 385 GLU A CA 1
ATOM 3161 C C . GLU A 1 385 ? 19.848 -1.039 -63.255 1.00 59.41 385 GLU A C 1
ATOM 3163 O O . GLU A 1 385 ? 18.885 -1.749 -62.959 1.00 59.41 385 GLU A O 1
ATOM 3168 N N . GLY A 1 386 ? 20.844 -0.798 -62.391 1.00 56.25 386 GLY A N 1
ATOM 3169 C CA . GLY A 1 386 ? 20.978 -1.454 -61.088 1.00 56.25 386 GLY A CA 1
ATOM 3170 C C . GLY A 1 386 ? 20.679 -0.602 -59.850 1.00 56.25 386 GLY A C 1
ATOM 3171 O O . GLY A 1 386 ? 20.518 -1.189 -58.780 1.00 56.25 386 GLY A O 1
ATOM 3172 N N . ASP A 1 387 ? 20.603 0.734 -59.946 1.00 47.69 387 ASP A N 1
ATOM 3173 C CA . ASP A 1 387 ? 20.608 1.612 -58.762 1.00 47.69 387 ASP A CA 1
ATOM 3174 C C . ASP A 1 387 ? 19.445 2.627 -58.702 1.00 47.69 387 ASP A C 1
ATOM 3176 O O . ASP A 1 387 ? 19.004 3.192 -59.700 1.00 47.69 387 ASP A O 1
ATOM 3180 N N . SER A 1 388 ? 18.924 2.854 -57.492 1.00 49.16 388 SER A N 1
ATOM 3181 C CA . SER A 1 388 ? 17.564 3.377 -57.235 1.00 49.16 388 SER A CA 1
ATOM 3182 C C . SER A 1 388 ? 17.472 4.899 -57.050 1.00 49.16 388 SER A C 1
ATOM 3184 O O . SER A 1 388 ? 16.534 5.374 -56.409 1.00 49.16 388 SER A O 1
ATOM 3186 N N . ASN A 1 389 ? 18.440 5.679 -57.545 1.00 54.31 389 ASN A N 1
ATOM 3187 C CA . ASN A 1 389 ? 18.541 7.111 -57.231 1.00 54.31 389 ASN A CA 1
ATOM 3188 C C . ASN A 1 389 ? 18.317 8.006 -58.474 1.00 54.31 389 ASN A C 1
ATOM 3190 O O . ASN A 1 389 ? 19.269 8.332 -59.185 1.00 54.31 389 ASN A O 1
ATOM 3194 N N . PRO A 1 390 ? 17.065 8.421 -58.764 1.00 57.12 390 PRO A N 1
ATOM 3195 C CA . PRO A 1 390 ? 16.670 9.000 -60.053 1.00 57.12 390 PRO A CA 1
ATOM 3196 C C . PRO A 1 390 ? 17.144 10.441 -60.308 1.00 57.12 390 PRO A C 1
ATOM 3198 O O . PRO A 1 390 ? 17.049 10.918 -61.437 1.00 57.12 390 PRO A O 1
ATOM 3201 N N . GLU A 1 391 ? 17.653 11.153 -59.299 1.00 58.19 391 GLU A N 1
ATOM 3202 C CA . GLU A 1 391 ? 17.957 12.591 -59.408 1.00 58.19 391 GLU A CA 1
ATOM 3203 C C . GLU A 1 391 ? 19.369 12.905 -59.933 1.00 58.19 391 GLU A C 1
ATOM 3205 O O . GLU A 1 391 ? 19.587 13.963 -60.523 1.00 58.19 391 GLU A O 1
ATOM 3210 N N . LEU A 1 392 ? 20.329 11.986 -59.780 1.00 55.91 392 LEU A N 1
ATOM 3211 C CA . LEU A 1 392 ? 21.701 12.144 -60.299 1.00 55.91 392 LEU A CA 1
ATOM 3212 C C . LEU A 1 392 ? 21.829 11.743 -61.779 1.00 55.91 392 LEU A C 1
ATOM 3214 O O . LEU A 1 392 ? 22.814 12.070 -62.439 1.00 55.91 392 LEU A O 1
ATOM 3218 N N . ILE A 1 393 ? 20.819 11.053 -62.310 1.00 53.12 393 ILE A N 1
ATOM 3219 C CA . ILE A 1 393 ? 20.815 10.467 -63.654 1.00 53.12 393 ILE A CA 1
ATOM 3220 C C . ILE A 1 393 ? 20.788 11.543 -64.758 1.00 53.12 393 ILE A C 1
ATOM 3222 O O . ILE A 1 393 ? 21.605 11.469 -65.679 1.00 53.12 393 ILE A O 1
ATOM 3226 N N . PRO A 1 394 ? 19.931 12.585 -64.691 1.00 58.78 394 PRO A N 1
ATOM 3227 C CA . PRO A 1 394 ? 19.856 13.581 -65.759 1.00 58.78 394 PRO A CA 1
ATOM 3228 C C . PRO A 1 394 ? 21.096 14.481 -65.826 1.00 58.78 394 PRO A C 1
ATOM 3230 O O . PRO A 1 394 ? 21.503 14.884 -66.913 1.00 58.78 394 PRO A O 1
ATOM 3233 N N . SER A 1 395 ? 21.716 14.794 -64.683 1.00 60.47 395 SER A N 1
ATOM 3234 C CA . SER A 1 395 ? 22.885 15.680 -64.617 1.00 60.47 395 SER A CA 1
ATOM 3235 C C . SER A 1 395 ? 24.151 15.005 -65.144 1.00 60.47 395 SER A C 1
ATOM 3237 O O . SER A 1 395 ? 24.905 15.625 -65.900 1.00 60.47 395 SER A O 1
ATOM 3239 N N . LEU A 1 396 ? 24.355 13.720 -64.831 1.00 58.44 396 LEU A N 1
ATOM 3240 C CA . LEU A 1 396 ? 25.472 12.955 -65.383 1.00 58.44 396 LEU A CA 1
ATOM 3241 C C . LEU A 1 396 ? 25.307 12.741 -66.894 1.00 58.44 396 LEU A C 1
ATOM 3243 O O . LEU A 1 396 ? 26.257 12.964 -67.643 1.00 58.44 396 LEU A O 1
ATOM 3247 N N . ALA A 1 397 ? 24.096 12.402 -67.353 1.00 58.44 397 ALA A N 1
ATOM 3248 C CA . ALA A 1 397 ? 23.810 12.228 -68.777 1.00 58.44 397 ALA A CA 1
ATOM 3249 C C . ALA A 1 397 ? 24.060 13.519 -69.576 1.00 58.44 397 ALA A C 1
ATOM 3251 O O . ALA A 1 397 ? 24.692 13.474 -70.629 1.00 58.44 397 ALA A O 1
ATOM 3252 N N . LEU A 1 398 ? 23.642 14.678 -69.051 1.00 68.25 398 LEU A N 1
ATOM 3253 C CA . LEU A 1 398 ? 23.876 15.981 -69.685 1.00 68.25 398 LEU A CA 1
ATOM 3254 C C . LEU A 1 398 ? 25.366 16.332 -69.785 1.00 68.25 398 LEU A C 1
ATOM 3256 O O . LEU A 1 398 ? 25.814 16.748 -70.851 1.00 68.25 398 LEU A O 1
ATOM 3260 N N . SER A 1 399 ? 26.143 16.125 -68.716 1.00 66.44 399 SER A N 1
ATOM 3261 C CA . SER A 1 399 ? 27.588 16.411 -68.743 1.00 66.44 399 SER A CA 1
ATOM 3262 C C . SER A 1 399 ? 28.349 15.522 -69.739 1.00 66.44 399 SER A C 1
ATOM 3264 O O . SER A 1 399 ? 29.268 15.989 -70.417 1.00 66.44 399 SER A O 1
ATOM 3266 N N . PHE A 1 400 ? 27.928 14.264 -69.907 1.00 63.34 400 PHE A N 1
ATOM 3267 C CA . PHE A 1 400 ? 28.491 13.368 -70.919 1.00 63.34 400 PHE A CA 1
ATOM 3268 C C . PHE A 1 400 ? 28.086 13.739 -72.342 1.00 63.34 400 PHE A C 1
ATOM 3270 O O . PHE A 1 400 ? 28.926 13.694 -73.242 1.00 63.34 400 PHE A O 1
ATOM 3277 N N . ASP A 1 401 ? 26.836 14.141 -72.554 1.00 64.50 401 ASP A N 1
ATOM 3278 C CA . ASP A 1 401 ? 26.356 14.645 -73.840 1.00 64.50 401 ASP A CA 1
ATOM 3279 C C . ASP A 1 401 ? 27.130 15.897 -74.277 1.00 64.50 401 ASP A C 1
ATOM 3281 O O . ASP A 1 401 ? 27.503 16.035 -75.446 1.00 64.50 401 ASP A O 1
ATOM 3285 N N . GLU A 1 402 ? 27.422 16.798 -73.337 1.00 72.38 402 GLU A N 1
ATOM 3286 C CA . GLU A 1 402 ? 28.265 17.971 -73.568 1.00 72.38 402 GLU A CA 1
ATOM 3287 C C . GLU A 1 402 ? 29.699 17.576 -73.929 1.00 72.38 402 GLU A C 1
ATOM 3289 O O . GLU A 1 402 ? 30.239 18.076 -74.919 1.00 72.38 402 GLU A O 1
ATOM 3294 N N . LEU A 1 403 ? 30.296 16.631 -73.196 1.00 63.59 403 LEU A N 1
ATOM 3295 C CA . LEU A 1 403 ? 31.645 16.137 -73.473 1.00 63.59 403 LEU A CA 1
ATOM 3296 C C . LEU A 1 403 ? 31.724 15.419 -74.830 1.00 63.59 403 LEU A C 1
ATOM 3298 O O . LEU A 1 403 ? 32.665 15.634 -75.595 1.00 63.59 403 LEU A O 1
ATOM 3302 N N . HIS A 1 404 ? 30.711 14.627 -75.183 1.00 64.12 404 HIS A N 1
ATOM 3303 C CA . HIS A 1 404 ? 30.618 13.957 -76.477 1.00 64.12 404 HIS A CA 1
ATOM 3304 C C . HIS A 1 404 ? 30.492 14.963 -77.629 1.00 64.12 404 HIS A C 1
ATOM 3306 O O . HIS A 1 404 ? 31.240 14.880 -78.606 1.00 64.12 404 HIS A O 1
ATOM 3312 N N . ARG A 1 405 ? 29.604 15.962 -77.509 1.00 66.31 405 ARG A N 1
ATOM 3313 C CA . ARG A 1 405 ? 29.470 17.038 -78.510 1.00 66.31 405 ARG A CA 1
ATOM 3314 C C . ARG A 1 405 ? 30.745 17.866 -78.625 1.00 66.31 405 ARG A C 1
ATOM 3316 O O . ARG A 1 405 ? 31.136 18.222 -79.735 1.00 66.31 405 ARG A O 1
ATOM 3323 N N . TYR A 1 406 ? 31.418 18.136 -77.510 1.00 67.25 406 TYR A N 1
ATOM 3324 C CA . TYR A 1 406 ? 32.697 18.836 -77.504 1.00 67.25 406 TYR A CA 1
ATOM 3325 C C . TYR A 1 406 ? 33.771 18.042 -78.260 1.00 67.25 406 TYR A C 1
ATOM 3327 O O . TYR A 1 406 ? 34.401 18.579 -79.173 1.00 67.25 406 TYR A O 1
ATOM 3335 N N . LEU A 1 407 ? 33.915 16.744 -77.977 1.00 58.53 407 LEU A N 1
ATOM 3336 C CA . LEU A 1 407 ? 34.856 15.867 -78.681 1.00 58.53 407 LEU A CA 1
ATOM 3337 C C . LEU A 1 407 ? 34.541 15.742 -80.182 1.00 58.53 407 LEU A C 1
ATOM 3339 O O . LEU A 1 407 ? 35.465 15.761 -80.997 1.00 58.53 407 LEU A O 1
ATOM 3343 N N . LEU A 1 408 ? 33.261 15.679 -80.566 1.00 62.22 408 LEU A N 1
ATOM 3344 C CA . LEU A 1 408 ? 32.848 15.712 -81.974 1.00 62.22 408 LEU A CA 1
ATOM 3345 C C . LEU A 1 408 ? 33.189 17.052 -82.642 1.00 62.22 408 LEU A C 1
ATOM 3347 O O . LEU A 1 408 ? 33.728 17.067 -83.745 1.00 62.22 408 LEU A O 1
ATOM 3351 N N . SER A 1 409 ? 32.969 18.180 -81.961 1.00 64.62 409 SER A N 1
ATOM 3352 C CA . SER A 1 409 ? 33.319 19.506 -82.491 1.00 64.62 409 SER A CA 1
ATOM 3353 C C . SER A 1 409 ? 34.828 19.679 -82.704 1.00 64.62 409 SER A C 1
ATOM 3355 O O . SER A 1 409 ? 35.254 20.299 -83.678 1.00 64.62 409 SER A O 1
ATOM 3357 N N . LEU A 1 410 ? 35.652 19.067 -81.845 1.00 55.03 410 LEU A N 1
ATOM 3358 C CA . LEU A 1 410 ? 37.104 19.016 -82.018 1.00 55.03 410 LEU A CA 1
ATOM 3359 C C . LEU A 1 410 ? 37.517 18.166 -83.228 1.00 55.03 410 LEU A C 1
ATOM 3361 O O . LEU A 1 410 ? 38.564 18.429 -83.824 1.00 55.03 410 LEU A O 1
ATOM 3365 N N . ALA A 1 411 ? 36.708 17.172 -83.605 1.00 55.91 411 ALA A N 1
ATOM 3366 C CA . ALA A 1 411 ? 36.935 16.345 -84.786 1.00 55.91 411 ALA A CA 1
ATOM 3367 C C . ALA A 1 411 ? 36.509 17.029 -86.107 1.00 55.91 411 ALA A C 1
ATOM 3369 O O . ALA A 1 411 ? 37.074 16.696 -87.155 1.00 55.91 411 ALA A O 1
ATOM 3370 N N . ASP A 1 412 ? 35.586 17.999 -86.055 1.00 55.50 412 ASP A N 1
ATOM 3371 C CA . ASP A 1 412 ? 34.945 18.637 -87.223 1.00 55.50 412 ASP A CA 1
ATOM 3372 C C . ASP A 1 412 ? 35.472 20.048 -87.596 1.00 55.50 412 ASP A C 1
ATOM 3374 O O . ASP A 1 412 ? 34.872 20.769 -88.394 1.00 55.50 412 ASP A O 1
ATOM 3378 N N . LEU A 1 413 ? 36.636 20.472 -87.094 1.00 51.53 413 LEU A N 1
ATOM 3379 C CA . LEU A 1 413 ? 37.206 21.805 -87.381 1.00 51.53 413 LEU A CA 1
ATOM 3380 C C . LEU A 1 413 ? 38.029 21.883 -88.708 1.00 51.53 413 LEU A C 1
ATOM 3382 O O . LEU A 1 413 ? 38.478 20.879 -89.265 1.00 51.53 413 LEU A O 1
ATOM 3386 N N . PRO A 1 414 ? 38.231 23.087 -89.288 1.00 49.00 414 PRO A N 1
ATOM 3387 C CA . PRO A 1 414 ? 37.713 23.501 -90.597 1.00 49.00 414 PRO A CA 1
ATOM 3388 C C . PRO A 1 414 ? 38.707 23.299 -91.752 1.00 49.00 414 PRO A C 1
ATOM 3390 O O . PRO A 1 414 ? 39.132 24.254 -92.407 1.00 49.00 414 PRO A O 1
ATOM 3393 N N . GLN A 1 415 ? 39.089 22.059 -92.051 1.00 46.09 415 GLN A N 1
ATOM 3394 C CA . GLN A 1 415 ? 39.754 21.770 -93.330 1.00 46.09 415 GLN A CA 1
ATOM 3395 C C . GLN A 1 415 ? 38.786 21.366 -94.442 1.00 46.09 415 GLN A C 1
ATOM 3397 O O . GLN A 1 415 ? 39.134 21.542 -95.603 1.00 46.09 415 GLN A O 1
ATOM 3402 N N . GLU A 1 416 ? 37.552 20.952 -94.145 1.00 48.91 416 GLU A N 1
ATOM 3403 C CA . GLU A 1 416 ? 36.586 20.559 -95.185 1.00 48.91 416 GLU A CA 1
ATOM 3404 C C . GLU A 1 416 ? 36.086 21.741 -96.027 1.00 48.91 416 GLU A C 1
ATOM 3406 O O . GLU A 1 416 ? 35.898 21.592 -97.230 1.00 48.91 416 GLU A O 1
ATOM 3411 N N . MET A 1 417 ? 35.987 22.949 -95.460 1.00 49.25 417 MET A N 1
ATOM 3412 C CA . MET A 1 417 ? 35.693 24.172 -96.229 1.00 49.25 417 MET A CA 1
ATOM 3413 C C . MET A 1 417 ? 36.876 24.635 -97.095 1.00 49.25 417 MET A C 1
ATOM 3415 O O . MET A 1 417 ? 36.668 25.244 -98.144 1.00 49.25 417 MET A O 1
ATOM 3419 N N . ARG A 1 418 ? 38.117 24.332 -96.688 1.00 44.16 418 ARG A N 1
ATOM 3420 C CA . ARG A 1 418 ? 39.328 24.638 -97.470 1.00 44.16 418 ARG A CA 1
ATOM 3421 C C . ARG A 1 418 ? 39.536 23.612 -98.583 1.00 44.16 418 ARG A C 1
ATOM 3423 O O . ARG A 1 418 ? 39.758 23.993 -99.720 1.00 44.16 418 ARG A O 1
ATOM 3430 N N . ILE A 1 419 ? 39.316 22.336 -98.278 1.00 50.19 419 ILE A N 1
ATOM 3431 C CA . ILE A 1 419 ? 39.335 21.221 -99.228 1.00 50.19 419 ILE A CA 1
ATOM 3432 C C . ILE A 1 419 ? 38.194 21.352 -100.245 1.00 50.19 419 ILE A C 1
ATOM 3434 O O . ILE A 1 419 ? 38.447 21.216 -101.431 1.00 50.19 419 ILE A O 1
ATOM 3438 N N . ARG A 1 420 ? 36.969 21.738 -99.859 1.00 49.78 420 ARG A N 1
ATOM 3439 C CA . ARG A 1 420 ? 35.905 22.039 -100.841 1.00 49.78 420 ARG A CA 1
ATOM 3440 C C . ARG A 1 420 ? 36.215 23.257 -101.722 1.00 49.78 420 ARG A C 1
ATOM 3442 O O . ARG A 1 420 ? 35.745 23.297 -102.849 1.00 49.78 420 ARG A O 1
ATOM 3449 N N . ARG A 1 421 ? 37.000 24.232 -101.246 1.00 49.69 421 ARG A N 1
ATOM 3450 C CA . ARG A 1 421 ? 37.450 25.385 -102.054 1.00 49.69 421 ARG A CA 1
ATOM 3451 C C . ARG A 1 421 ? 38.658 25.088 -102.946 1.00 49.69 421 ARG A C 1
ATOM 3453 O O . ARG A 1 421 ? 38.811 25.762 -103.956 1.00 49.69 421 ARG A O 1
ATOM 3460 N N . GLU A 1 422 ? 39.502 24.129 -102.574 1.00 50.31 422 GLU A N 1
ATOM 3461 C CA . GLU A 1 422 ? 40.752 23.811 -103.284 1.00 50.31 422 GLU A CA 1
ATOM 3462 C C . GLU A 1 422 ? 40.680 22.517 -104.122 1.00 50.31 422 GLU A C 1
ATOM 3464 O O . GLU A 1 422 ? 41.496 22.350 -105.022 1.00 50.31 422 GLU A O 1
ATOM 3469 N N . LEU A 1 423 ? 39.709 21.622 -103.879 1.00 50.88 423 LEU A N 1
ATOM 3470 C CA . LEU A 1 423 ? 39.556 20.327 -104.574 1.00 50.88 423 LEU A CA 1
ATOM 3471 C C . LEU A 1 423 ? 38.259 20.174 -105.390 1.00 50.88 423 LEU A C 1
ATOM 3473 O O . LEU A 1 423 ? 38.075 19.140 -106.029 1.00 50.88 423 LEU A O 1
ATOM 3477 N N . LEU A 1 424 ? 37.374 21.176 -105.420 1.00 46.81 424 LEU A N 1
ATOM 3478 C CA . LEU A 1 424 ? 36.343 21.260 -106.461 1.00 46.81 424 LEU A CA 1
ATOM 3479 C C . LEU A 1 424 ? 36.883 22.128 -107.606 1.00 46.81 424 LEU A C 1
ATOM 3481 O O . LEU A 1 424 ? 37.390 23.220 -107.332 1.00 46.81 424 LEU A O 1
ATOM 3485 N N . PRO A 1 425 ? 36.805 21.679 -108.873 1.00 48.16 425 PRO A N 1
ATOM 3486 C CA . PRO A 1 425 ? 37.187 22.520 -109.997 1.00 48.16 425 PRO A CA 1
ATOM 3487 C C . PRO A 1 425 ? 36.329 23.787 -109.969 1.00 48.16 425 PRO A C 1
ATOM 3489 O O . PRO A 1 425 ? 35.123 23.726 -109.707 1.00 48.16 425 PRO A O 1
ATOM 3492 N N . LYS A 1 426 ? 36.955 24.945 -110.217 1.00 50.03 426 LYS A N 1
ATOM 3493 C CA . LYS A 1 426 ? 36.199 26.161 -110.529 1.00 50.03 426 LYS A CA 1
ATOM 3494 C C . LYS A 1 426 ? 35.220 25.801 -111.654 1.00 50.03 426 LYS A C 1
ATOM 3496 O O . LYS A 1 426 ? 35.665 25.163 -112.607 1.00 50.03 426 LYS A O 1
ATOM 3501 N N . PRO A 1 427 ? 33.932 26.168 -111.567 1.00 45.50 427 PRO A N 1
ATOM 3502 C CA . PRO A 1 427 ? 33.073 26.089 -112.735 1.00 45.50 427 PRO A CA 1
ATOM 3503 C C . PRO A 1 427 ? 33.665 27.038 -113.782 1.00 45.50 427 PRO A C 1
ATOM 3505 O O . PRO A 1 427 ? 33.653 28.255 -113.599 1.00 45.50 427 PRO A O 1
ATOM 3508 N N . GLU A 1 428 ? 34.276 26.478 -114.823 1.00 53.75 428 GLU A N 1
ATOM 3509 C CA . GLU A 1 428 ? 34.394 27.182 -116.092 1.00 53.75 428 GLU A CA 1
ATOM 3510 C C . GLU A 1 428 ? 32.982 27.250 -116.670 1.00 53.75 428 GLU A C 1
ATOM 3512 O O . GLU A 1 428 ? 32.313 26.224 -116.750 1.00 53.75 428 GLU A O 1
ATOM 3517 N N . ASP A 1 429 ? 32.498 28.469 -116.916 1.00 45.97 429 ASP A N 1
ATOM 3518 C CA . ASP A 1 429 ? 31.823 28.847 -118.163 1.00 45.97 429 ASP A CA 1
ATOM 3519 C C . ASP A 1 429 ? 31.277 30.279 -118.056 1.00 45.97 429 ASP A C 1
ATOM 3521 O O . ASP A 1 429 ? 30.197 30.503 -117.506 1.00 45.97 429 ASP A O 1
ATOM 3525 N N . SER A 1 430 ? 32.063 31.235 -118.576 1.00 41.06 430 SER A N 1
ATOM 3526 C CA . SER A 1 430 ? 31.662 32.307 -119.517 1.00 41.06 430 SER A CA 1
ATOM 3527 C C . SER A 1 430 ? 32.718 33.407 -119.579 1.00 41.06 430 SER A C 1
ATOM 3529 O O . SER A 1 430 ? 32.886 34.099 -118.544 1.00 41.06 430 SER A O 1
#

Organism: Sulfobacillus thermosulfidooxidans (NCBI:txid28034)